Protein 6Y7F (pdb70)

Radius of gyration: 26.2 Å; Cα contacts (8 Å, |Δi|>4): 597; chains: 2; bounding box: 46×72×75 Å

B-factor: mean 43.99, std 15.97, range [8.8, 112.84]

Secondary structure (DSSP, 8-state):
-GGGGS-GGGTTSTT-S-SHHHHHHHHHHHHIIIIIHHHHHTTSPPP--HHHHHHHHHHHHHHHHHHHHHHIIIIITTT--SSSPPP--S-SHHHHHHHHHHHHHHHHHHHTTHHHHHHHHTT-GGG--HHHHHHHHHHHHHHHHHHHH--SGGGGHHHHHHHHHHHHHHHHHHHHHT-HHHHTT-TTHHHHHHHHHHHHHHHHHHHHHHHH-TT---S-THHHHHHHHHHHHHHHHHHHHHIIIIIS-SS---/-TTGGGGS-GGGTTSTT-S-SHHHHHHHHHHHHIIIIIHHHHHTTSPPP--HHHHHHHHHHHHHHHHHHHHHHIIIIITTT--SSS-----S--HHHHHHHHHHHHHHHHHHHTTHHHHHHHHTT-GGG--HHHHHHHHHHHHHHHHHHHH--SGGGGHHHHHHHHHHHHHHHHHHHHHT-HHHHTT-TTHHHHHHHHHHHHHHHHHHHHHHHH-TT---S-THHHHHHHHHHHHHHHHHHHHHIIIIIS-SS---

Solvent-accessible surface area: 24149 Å² total; per-residue (Å²): 135,146,64,90,96,20,4,97,14,0,51,144,39,111,36,0,88,40,40,113,48,0,63,90,89,4,41,136,14,50,112,52,1,78,56,68,0,34,67,90,9,67,152,141,178,77,97,151,35,88,96,46,24,52,84,18,10,131,98,1,24,95,28,1,72,112,3,25,117,18,0,45,62,5,2,8,53,94,72,45,64,88,94,42,11,81,4,76,74,55,154,43,121,61,5,57,90,6,0,92,3,0,29,36,2,0,58,0,6,27,42,4,19,78,13,0,43,23,18,1,43,80,70,74,83,70,38,30,43,137,33,20,15,47,26,16,29,40,18,0,86,16,20,3,34,10,0,20,8,5,1,1,0,3,8,0,20,27,0,23,37,17,2,42,7,13,36,58,20,1,44,31,69,14,78,21,12,50,14,113,74,119,37,61,164,9,172,59,28,73,151,10,6,36,66,20,14,77,10,18,62,71,10,11,113,17,2,23,51,6,2,82,37,122,141,27,116,9,70,42,54,87,19,0,42,47,18,4,28,46,6,17,90,8,18,41,30,22,8,86,40,24,35,47,0,11,24,121,33,103,62,95,42,171,142,77,134,108,44,105,99,21,4,96,16,0,108,144,67,112,34,0,83,29,27,114,50,0,62,90,87,5,41,136,12,52,114,50,1,77,57,66,0,33,91,88,9,88,149,142,104,78,96,124,35,100,98,46,23,53,84,18,10,134,98,1,24,95,29,1,73,89,3,25,117,11,0,45,63,3,2,8,54,92,71,46,54,84,142,39,12,78,2,73,74,55,175,42,120,60,5,51,83,5,0,100,0,0,48,24,2,0,60,0,5,27,42,3,20,76,15,0,45,24,17,1,44,78,69,75,81,70,38,30,42,138,34,21,16,49,25,15,32,34,19,0,88,16,19,0,34,10,0,8,8,6,1,1,0,3,8,1,19,27,0,23,38,18,2,42,6,13,35,58,19,1,42,30,74,14,77,21,12,76,13,118,88,27,44,62,165,8,172,57,28,75,148,9,6,37,66,20,13,78,10,18,62,70,9,10,113,18,2,24,50,7,2,84,39,126,102,28,116,9,68,44,54,88,19,0,41,45,18,2,26,43,5,17,89,8,19,41,31,22,8,85,38,27,34,44,0,12,22,115,32,104,61,94,42,134

Sequence (510 aa):
NWIKDADPRVEDWLLMSSPLPQTILLGFYVYFVTSLGPKLMENRKPFELKKAMITYNFFIVLFSVYMCYEFVMSGWGIGYSFRCDIVDYSRSPTALRMARTCWLYYFSKFIELLDTIFFVLRKKNSQVTFLHVFHHTIMPWTWWFGVKFAAGGLGTFHALLNTAVHVVMYSYYGLSSALGPAYQKYLWWKKYLTSLQLVQFVIVAIHISQFFFMEDCKYQFPVFACIIMSSYSFMFLLLFLHFWYRAYTKKGQRLPKYDNWIKDADPRVEDWLLMSSPLPQTILLGFYVYFVTSLGPKLMENRKPFELKKAMITYNFFIVLFSVYMCYEFVMSGWGIGYSFRCDIVDYSRSPTALRMARTCWLYYFSKFIELLDTIFFVLRKKNSQVTFLHVFHHTIMPWTWWFGVKFAAGGLGTFHALLNTAVHVVMYSYYGLSALGPAYQKYLWWKKYLTSLQLVQFVIVAIHISQFFFMEDCKYQFPVFACIIMSSYSFMFLLLFLHFWYRAYTKGQRLPK

Organism: Homo sapiens (NCBI:txid9606)

GO terms:
  GO:0005789 endoplasmic reticulum membrane (C, EXP)
  GO:0009922 fatty acid elongase activity (F, EXP)
  GO:0005515 protein binding (F, IPI)
  GO:0035338 long-chain fatty-acyl-CoA biosynthetic process (P, TAS)
  GO:0005789 endoplasmic reticulum membrane (C, TAS)
  GO:0009922 fatty acid elongase activity (F, TAS)
  GO:0034626 fatty acid elongation, polyunsaturated fatty acid (P, IDA)
  GO:0005783 endoplasmic reticulum (C, IDA)
  GO:0042761 very long-chain fatty acid biosynthetic process (P, IDA)
  GO:0019367 fatty acid elongation, saturated fatty acid (P, IDA)

Structure (mmCIF, N/CA/C/O backbone):
data_6Y7F
#
_entry.id   6Y7F
#
_cell.length_a   63.229
_cell.length_b   72.459
_cell.length_c   112.043
_cell.angle_alpha   90
_cell.angle_beta   100.03
_cell.angle_gamma   90
#
_symmetry.space_group_name_H-M   'P 1 21 1'
#
loop_
_entity.id
_entity.type
_entity.pdbx_description
1 polymer 'Elongation of very long chain fatty acids protein 7'
2 non-polymer '~{S}-[2-[3-[[(2~{R})-4-[[[(2~{R},3~{S},4~{R},5~{R})-5-(6-aminopurin-9-yl)-4-oxidanyl-3-phosphonooxy-oxolan-2-yl]methoxy-oxidanyl-phosphoryl]oxy-oxidanyl-phosphoryl]oxy-3,3-dimethyl-2-oxidanyl-butanoyl]amino]propanoylamino]ethyl] 3-oxidanylideneicosanethioate'
3 non-polymer 'Octyl Glucose Neopentyl Glycol'
4 non-polymer 'CHLORIDE ION'
5 water water
#
loop_
_atom_site.group_PDB
_atom_site.id
_atom_site.type_symbol
_atom_site.label_atom_id
_atom_site.label_alt_id
_atom_site.label_comp_id
_atom_site.label_asym_id
_atom_site.label_entity_id
_atom_site.label_seq_id
_atom_site.pdbx_PDB_ins_code
_atom_site.Cartn_x
_atom_site.Cartn_y
_atom_site.Cartn_z
_atom_site.occupancy
_atom_site.B_iso_or_equiv
_atom_site.auth_seq_id
_atom_site.auth_comp_id
_atom_site.auth_asym_id
_atom_site.auth_atom_id
_atom_site.pdbx_PDB_model_num
ATOM 1 N N . ASN A 1 16 ? 32.488 31.311 42.009 1 81.22 16 ASN A N 1
ATOM 2 C CA . ASN A 1 16 ? 31.321 31.403 42.888 1 81.25 16 ASN A CA 1
ATOM 3 C C . ASN A 1 16 ? 30.054 31.66 42.069 1 80.2 16 ASN A C 1
ATOM 4 O O . ASN A 1 16 ? 29.018 31.053 42.317 1 80.54 16 ASN A O 1
ATOM 6 N N . TRP A 1 17 ? 30.151 32.533 41.076 1 78.98 17 TRP A N 1
ATOM 7 C CA . TRP A 1 17 ? 29.049 32.88 40.178 1 78.5 17 TRP A CA 1
ATOM 8 C C . TRP A 1 17 ? 28.66 31.691 39.264 1 76.97 17 TRP A C 1
ATOM 9 O O . TRP A 1 17 ? 27.48 31.506 38.957 1 77.04 17 TRP A O 1
ATOM 20 N N . ILE A 1 18 ? 29.641 30.866 38.871 1 75.32 18 ILE A N 1
ATOM 21 C CA . ILE A 1 18 ? 29.371 29.689 38.041 1 74.12 18 ILE A CA 1
ATOM 22 C C . ILE A 1 18 ? 28.767 28.518 38.863 1 72.27 18 ILE A C 1
ATOM 23 O O . ILE A 1 18 ? 28.386 27.512 38.274 1 73.11 18 ILE A O 1
ATOM 25 N N . LYS A 1 19 ? 28.663 28.638 40.201 1 69.6 19 LYS A N 1
ATOM 26 C CA . LYS A 1 19 ? 28.027 27.599 41.019 1 67.31 19 LYS A CA 1
ATOM 27 C C . LYS A 1 19 ? 26.491 27.578 40.803 1 63.78 19 LYS A C 1
ATOM 28 O O . LYS A 1 19 ? 25.846 26.615 41.191 1 64.89 19 LYS A O 1
ATOM 30 N N . ASP A 1 20 ? 25.912 28.631 40.215 1 59.67 20 ASP A N 1
ATOM 31 C CA . ASP A 1 20 ? 24.484 28.708 39.922 1 56.78 20 ASP A CA 1
ATOM 32 C C . ASP A 1 20 ? 24.133 28.215 38.501 1 52.51 20 ASP A C 1
ATOM 33 O O . ASP A 1 20 ? 22.98 28.317 38.095 1 51.6 20 ASP A O 1
ATOM 38 N N . ALA A 1 21 ? 25.118 27.731 37.739 1 49.72 21 ALA A N 1
ATOM 39 C CA . ALA A 1 21 ? 24.893 27.276 36.388 1 48.22 21 ALA A CA 1
ATOM 40 C C . ALA A 1 21 ? 24.107 25.96 36.377 1 46.59 21 ALA A C 1
ATOM 41 O O . ALA A 1 21 ? 24.142 25.189 37.34 1 46.47 21 ALA A O 1
ATOM 43 N N . ASP A 1 22 ? 23.367 25.732 35.296 1 44.97 22 ASP A N 1
ATOM 44 C CA . ASP A 1 22 ? 22.575 24.527 35.105 1 44.2 22 ASP A CA 1
ATOM 45 C C . ASP A 1 22 ? 23.522 23.384 34.777 1 44.11 22 ASP A C 1
ATOM 46 O O . ASP A 1 22 ? 24.134 23.42 33.706 1 44.4 22 ASP A O 1
ATOM 51 N N . PRO A 1 23 ? 23.68 22.361 35.655 1 43.56 23 PRO A N 1
ATOM 52 C CA . PRO A 1 23 ? 24.624 21.274 35.327 1 43.2 23 PRO A CA 1
ATOM 53 C C . PRO A 1 23 ? 24.237 20.471 34.084 1 43.94 23 PRO A C 1
ATOM 54 O O . PRO A 1 23 ? 25.09 19.77 33.554 1 45.01 23 PRO A O 1
ATOM 58 N N . ARG A 1 24 ? 22.991 20.556 33.608 1 43.42 24 ARG A N 1
ATOM 59 C CA . ARG A 1 24 ? 22.564 19.764 32.443 1 43.03 24 ARG A CA 1
ATOM 60 C C . ARG A 1 24 ? 23.304 20.138 31.175 1 42.85 24 ARG A C 1
ATOM 61 O O . ARG A 1 24 ? 23.466 19.294 30.3 1 42.96 24 ARG A O 1
ATOM 69 N N . VAL A 1 25 ? 23.723 21.414 31.043 1 41.92 25 VAL A N 1
ATOM 70 C CA . VAL A 1 25 ? 24.362 21.873 29.806 1 41.37 25 VAL A CA 1
ATOM 71 C C . VAL A 1 25 ? 25.906 21.891 29.888 1 43.14 25 VAL A C 1
ATOM 72 O O . VAL A 1 25 ? 26.536 22.27 28.909 1 43.95 25 VAL A O 1
ATOM 76 N N . GLU A 1 26 ? 26.501 21.503 31.021 1 44.09 26 GLU A N 1
ATOM 77 C CA . GLU A 1 26 ? 27.949 21.523 31.248 1 46.04 26 GLU A CA 1
ATOM 78 C C . GLU A 1 26 ? 28.806 21.034 30.063 1 48.04 26 GLU A C 1
ATOM 79 O O . GLU A 1 26 ? 29.693 21.771 29.628 1 48.83 26 GLU A O 1
ATOM 81 N N . ASP A 1 27 ? 28.554 19.814 29.548 1 48.28 27 ASP A N 1
ATOM 82 C CA . ASP A 1 27 ? 29.347 19.224 28.478 1 48.81 27 ASP A CA 1
ATOM 83 C C . ASP A 1 27 ? 28.957 19.652 27.059 1 47.31 27 ASP A C 1
ATOM 84 O O . ASP A 1 27 ? 29.546 19.152 26.091 1 48.15 27 ASP A O 1
ATOM 89 N N . TRP A 1 28 ? 27.967 20.516 26.919 1 44.74 28 TRP A N 1
ATOM 90 C CA . TRP A 1 28 ? 27.482 20.899 25.596 1 43.43 28 TRP A CA 1
ATOM 91 C C . TRP A 1 28 ? 28.417 21.889 24.897 1 43.94 28 TRP A C 1
ATOM 92 O O . TRP A 1 28 ? 29.115 22.66 25.555 1 44 28 TRP A O 1
ATOM 103 N N . LEU A 1 29 ? 28.468 21.816 23.55 1 43.73 29 LEU A N 1
ATOM 104 C CA . LEU A 1 29 ? 29.313 22.663 22.717 1 44.04 29 LEU A CA 1
ATOM 105 C C . LEU A 1 29 ? 29.214 24.149 23.093 1 43.33 29 LEU A C 1
ATOM 106 O O . LEU A 1 29 ? 28.112 24.702 23.147 1 43.82 29 LEU A O 1
ATOM 111 N N . LEU A 1 30 ? 30.37 24.735 23.429 1 42.59 30 LEU A N 1
ATOM 112 C CA . LEU A 1 30 ? 30.604 26.126 23.809 1 42.64 30 LEU A CA 1
ATOM 113 C C . LEU A 1 30 ? 30.102 26.496 25.207 1 42.69 30 LEU A C 1
ATOM 114 O O . LEU A 1 30 ? 30.207 27.666 25.572 1 42.74 30 LEU A O 1
ATOM 119 N N . MET A 1 31 ? 29.629 25.528 26.011 1 42.54 31 MET A N 1
ATOM 120 C CA . MET A 1 31 ? 29.05 25.874 27.299 1 43.21 31 MET A CA 1
ATOM 121 C C . MET A 1 31 ? 30.015 25.79 28.49 1 45.08 31 MET A C 1
ATOM 122 O O . MET A 1 31 ? 29.604 26.137 29.59 1 44.97 31 MET A O 1
ATOM 127 N N . SER A 1 32 ? 31.293 25.445 28.274 1 46.83 32 SER A N 1
ATOM 128 C CA . SER A 1 32 ? 32.267 25.33 29.376 1 48.85 32 SER A CA 1
ATOM 129 C C . SER A 1 32 ? 32.529 26.684 30.038 1 48.99 32 SER A C 1
ATOM 130 O O . SER A 1 32 ? 32.577 26.768 31.263 1 49.54 32 SER A O 1
ATOM 133 N N . SER A 1 33 ? 32.666 27.739 29.242 1 48.35 33 SER A N 1
ATOM 134 C CA . SER A 1 33 ? 32.908 29.094 29.746 1 48.71 33 SER A CA 1
ATOM 135 C C . SER A 1 33 ? 32.527 30.132 28.665 1 48.68 33 SER A C 1
ATOM 136 O O . SER A 1 33 ? 32.376 29.761 27.493 1 48.8 33 SER A O 1
ATOM 139 N N . PRO A 1 34 ? 32.348 31.426 29.017 1 48.31 34 PRO A N 1
ATOM 140 C CA . PRO A 1 34 ? 32.015 32.414 27.974 1 48.67 34 PRO A CA 1
ATOM 141 C C . PRO A 1 34 ? 33.216 32.814 27.103 1 49.81 34 PRO A C 1
ATOM 142 O O . PRO A 1 34 ? 33.029 33.557 26.145 1 50.06 34 PRO A O 1
ATOM 146 N N . LEU A 1 35 ? 34.438 32.319 27.421 1 50.35 35 LEU A N 1
ATOM 147 C CA . LEU A 1 35 ? 35.681 32.657 26.724 1 51.03 35 LEU A CA 1
ATOM 148 C C . LEU A 1 35 ? 35.734 32.165 25.26 1 50.08 35 LEU A C 1
ATOM 149 O O . LEU A 1 35 ? 35.971 33.016 24.402 1 50.28 35 LEU A O 1
ATOM 154 N N . PRO A 1 36 ? 35.484 30.872 24.908 1 49.16 36 PRO A N 1
ATOM 155 C CA . PRO A 1 36 ? 35.528 30.482 23.477 1 48.63 36 PRO A CA 1
ATOM 156 C C . PRO A 1 36 ? 34.626 31.315 22.546 1 48.56 36 PRO A C 1
ATOM 157 O O . PRO A 1 36 ? 35.07 31.67 21.457 1 49.65 36 PRO A O 1
ATOM 161 N N . GLN A 1 37 ? 33.383 31.641 22.953 1 46.98 37 GLN A N 1
ATOM 162 C CA . GLN A 1 37 ? 32.499 32.433 22.109 1 45.92 37 GLN A CA 1
ATOM 163 C C . GLN A 1 37 ? 32.958 33.897 22.036 1 46.27 37 GLN A C 1
ATOM 164 O O . GLN A 1 37 ? 32.716 34.544 21.027 1 46.31 37 GLN A O 1
ATOM 170 N N . THR A 1 38 ? 33.61 34.425 23.09 1 46.29 38 THR A N 1
ATOM 171 C CA . THR A 1 38 ? 34.089 35.811 23.077 1 46.57 38 THR A CA 1
ATOM 172 C C . THR A 1 38 ? 35.231 35.932 22.051 1 47.18 38 THR A C 1
ATOM 173 O O . THR A 1 38 ? 35.279 36.911 21.314 1 47.18 38 THR A O 1
ATOM 177 N N . ILE A 1 39 ? 36.1 34.916 21.958 1 47.48 39 ILE A N 1
ATOM 178 C CA . ILE A 1 39 ? 37.173 34.888 20.971 1 48.11 39 ILE A CA 1
ATOM 179 C C . ILE A 1 39 ? 36.567 34.812 19.557 1 48.25 39 ILE A C 1
ATOM 180 O O . ILE A 1 39 ? 36.927 35.635 18.712 1 48.92 39 ILE A O 1
ATOM 185 N N . LEU A 1 40 ? 35.601 33.882 19.323 1 47.49 40 LEU A N 1
ATOM 186 C CA . LEU A 1 40 ? 34.909 33.736 18.029 1 47.48 40 LEU A CA 1
ATOM 187 C C . LEU A 1 40 ? 34.223 35.045 17.584 1 46.04 40 LEU A C 1
ATOM 188 O O . LEU A 1 40 ? 34.367 35.459 16.432 1 45.96 40 LEU A O 1
ATOM 193 N N . LEU A 1 41 ? 33.466 35.678 18.488 1 44.69 41 LEU A N 1
ATOM 194 C CA . LEU A 1 41 ? 32.745 36.906 18.178 1 44.23 41 LEU A CA 1
ATOM 195 C C . LEU A 1 41 ? 33.697 38.11 18.033 1 44.5 41 LEU A C 1
ATOM 196 O O . LEU A 1 41 ? 33.424 39.011 17.239 1 44.21 41 LEU A O 1
ATOM 201 N N . GLY A 1 42 ? 34.836 38.082 18.722 1 44.78 42 GLY A N 1
ATOM 202 C CA . GLY A 1 42 ? 35.853 39.113 18.58 1 45.38 42 GLY A CA 1
ATOM 203 C C . GLY A 1 42 ? 36.458 39.039 17.193 1 46.11 42 GLY A C 1
ATOM 204 O O . GLY A 1 42 ? 36.608 40.062 16.524 1 46.27 42 GLY A O 1
ATOM 205 N N . PHE A 1 43 ? 36.735 37.81 16.722 1 46.51 43 PHE A N 1
ATOM 206 C CA . PHE A 1 43 ? 37.263 37.583 15.381 1 47.61 43 PHE A CA 1
ATOM 207 C C . PHE A 1 43 ? 36.204 37.949 14.321 1 47.18 43 PHE A C 1
ATOM 208 O O . PHE A 1 43 ? 36.556 38.554 13.316 1 47.92 43 PHE A O 1
ATOM 216 N N . TYR A 1 44 ? 34.918 37.632 14.56 1 45.71 44 TYR A N 1
ATOM 217 C CA . TYR A 1 44 ? 33.828 38.008 13.66 1 44.87 44 TYR A CA 1
ATOM 218 C C . TYR A 1 44 ? 33.743 39.546 13.518 1 45.79 44 TYR A C 1
ATOM 219 O O . TYR A 1 44 ? 33.701 40.045 12.394 1 45.63 44 TYR A O 1
ATOM 228 N N . VAL A 1 45 ? 33.711 40.294 14.647 1 46.43 45 VAL A N 1
ATOM 229 C CA . VAL A 1 45 ? 33.606 41.761 14.609 1 47.06 45 VAL A CA 1
ATOM 230 C C . VAL A 1 45 ? 34.821 42.339 13.893 1 48.3 45 VAL A C 1
ATOM 231 O O . VAL A 1 45 ? 34.671 43.204 13.031 1 48.68 45 VAL A O 1
ATOM 235 N N . TYR A 1 46 ? 36.017 41.812 14.2 1 48.75 46 TYR A N 1
ATOM 236 C CA . TYR A 1 46 ? 37.253 42.254 13.572 1 49.74 46 TYR A CA 1
ATOM 237 C C . TYR A 1 46 ? 37.2 42.008 12.057 1 49.71 46 TYR A C 1
ATOM 238 O O . TYR A 1 46 ? 37.551 42.893 11.275 1 50.11 46 TYR A O 1
ATOM 247 N N . PHE A 1 47 ? 36.742 40.823 11.65 1 48.96 47 PHE A N 1
ATOM 248 C CA . PHE A 1 47 ? 36.663 40.471 10.244 1 48.69 47 PHE A CA 1
ATOM 249 C C . PHE A 1 47 ? 35.658 41.349 9.472 1 48.74 47 PHE A C 1
ATOM 250 O O . PHE A 1 47 ? 36.045 41.947 8.482 1 48.8 47 PHE A O 1
ATOM 258 N N . VAL A 1 48 ? 34.387 41.426 9.898 1 48.6 48 VAL A N 1
ATOM 259 C CA . VAL A 1 48 ? 33.361 42.128 9.127 1 48.69 48 VAL A CA 1
ATOM 260 C C . VAL A 1 48 ? 33.501 43.657 9.119 1 49.78 48 VAL A C 1
ATOM 261 O O . VAL A 1 48 ? 32.973 44.292 8.205 1 50.42 48 VAL A O 1
ATOM 265 N N . THR A 1 49 ? 34.194 44.248 10.094 1 49.94 49 THR A N 1
ATOM 266 C CA . THR A 1 49 ? 34.322 45.701 10.15 1 50.92 49 THR A CA 1
ATOM 267 C C . THR A 1 49 ? 35.705 46.178 9.692 1 52.85 49 THR A C 1
ATOM 268 O O . THR A 1 49 ? 35.832 47.333 9.286 1 53.16 49 THR A O 1
ATOM 272 N N . SER A 1 50 ? 36.741 45.316 9.767 1 53.77 50 SER A N 1
ATOM 273 C CA . SER A 1 50 ? 38.089 45.742 9.439 1 54.72 50 SER A CA 1
ATOM 274 C C . SER A 1 50 ? 38.826 44.824 8.417 1 55.51 50 SER A C 1
ATOM 275 O O . SER A 1 50 ? 39.091 45.286 7.306 1 55.94 50 SER A O 1
ATOM 278 N N . LEU A 1 51 ? 39.179 43.566 8.779 1 55.53 51 LEU A N 1
ATOM 279 C CA . LEU A 1 51 ? 39.974 42.667 7.927 1 56.13 51 LEU A CA 1
ATOM 280 C C . LEU A 1 51 ? 39.314 42.322 6.576 1 56.84 51 LEU A C 1
ATOM 281 O O . LEU A 1 51 ? 39.945 42.514 5.54 1 57.26 51 LEU A O 1
ATOM 286 N N . GLY A 1 52 ? 38.093 41.802 6.601 1 56.77 52 GLY A N 1
ATOM 287 C CA . GLY A 1 52 ? 37.331 41.43 5.413 1 57.06 52 GLY A CA 1
ATOM 288 C C . GLY A 1 52 ? 37.238 42.511 4.358 1 57.39 52 GLY A C 1
ATOM 289 O O . GLY A 1 52 ? 37.715 42.317 3.237 1 57.52 52 GLY A O 1
ATOM 290 N N . PRO A 1 53 ? 36.678 43.691 4.697 1 57.48 53 PRO A N 1
ATOM 291 C CA . PRO A 1 53 ? 36.589 44.78 3.707 1 57.94 53 PRO A CA 1
ATOM 292 C C . PRO A 1 53 ? 37.954 45.236 3.169 1 59.3 53 PRO A C 1
ATOM 293 O O . PRO A 1 53 ? 38.035 45.714 2.033 1 59.74 53 PRO A O 1
ATOM 297 N N . LYS A 1 54 ? 39.023 45.095 3.97 1 59.58 54 LYS A N 1
ATOM 298 C CA . LYS A 1 54 ? 40.365 45.466 3.531 1 60.13 54 LYS A CA 1
ATOM 299 C C . LYS A 1 54 ? 40.848 44.473 2.48 1 60.73 54 LYS A C 1
ATOM 300 O O . LYS A 1 54 ? 41.411 44.876 1.461 1 61.22 54 LYS A O 1
ATOM 302 N N . LEU A 1 55 ? 40.602 43.173 2.708 1 60.65 55 LEU A N 1
ATOM 303 C CA . LEU A 1 55 ? 40.979 42.119 1.768 1 61.04 55 LEU A CA 1
ATOM 304 C C . LEU A 1 55 ? 40.137 42.176 0.484 1 61.72 55 LEU A C 1
ATOM 305 O O . LEU A 1 55 ? 40.623 41.808 -0.584 1 61.82 55 LEU A O 1
ATOM 310 N N . MET A 1 56 ? 38.885 42.637 0.582 1 61.98 56 MET A N 1
ATOM 311 C CA . MET A 1 56 ? 38.011 42.732 -0.58 1 62.78 56 MET A CA 1
ATOM 312 C C . MET A 1 56 ? 38.202 44.037 -1.379 1 64.52 56 MET A C 1
ATOM 313 O O . MET A 1 56 ? 37.737 44.11 -2.515 1 64.78 56 MET A O 1
ATOM 318 N N . GLU A 1 57 ? 38.87 45.056 -0.797 1 65.34 57 GLU A N 1
ATOM 319 C CA . GLU A 1 57 ? 39.08 46.365 -1.416 1 66.55 57 GLU A CA 1
ATOM 320 C C . GLU A 1 57 ? 39.674 46.278 -2.826 1 67.94 57 GLU A C 1
ATOM 321 O O . GLU A 1 57 ? 39.181 46.96 -3.724 1 68.43 57 GLU A O 1
ATOM 323 N N . ASN A 1 58 ? 40.714 45.453 -3.035 1 68.35 58 ASN A N 1
ATOM 324 C CA . ASN A 1 58 ? 41.321 45.329 -4.363 1 69.03 58 ASN A CA 1
ATOM 325 C C . ASN A 1 58 ? 40.948 43.994 -5.024 1 68.65 58 ASN A C 1
ATOM 326 O O . ASN A 1 58 ? 41.763 43.405 -5.734 1 69.02 58 ASN A O 1
ATOM 331 N N . ARG A 1 59 ? 39.706 43.538 -4.806 1 67.66 59 ARG A N 1
ATOM 332 C CA . ARG A 1 59 ? 39.176 42.303 -5.379 1 67.1 59 ARG A CA 1
ATOM 333 C C . ARG A 1 59 ? 37.765 42.514 -5.945 1 65.78 59 ARG A C 1
ATOM 334 O O . ARG A 1 59 ? 37.04 43.407 -5.504 1 65.59 59 ARG A O 1
ATOM 342 N N . LYS A 1 60 ? 37.355 41.661 -6.891 1 64.61 60 LYS A N 1
ATOM 343 C CA . LYS A 1 60 ? 35.991 41.7 -7.421 1 63.41 60 LYS A CA 1
ATOM 344 C C . LYS A 1 60 ? 35.061 40.944 -6.456 1 61.92 60 LYS A C 1
ATOM 345 O O . LYS A 1 60 ? 35.514 40.037 -5.756 1 61.79 60 LYS A O 1
ATOM 351 N N . PRO A 1 61 ? 33.766 41.313 -6.379 1 60.57 61 PRO A N 1
ATOM 352 C CA . PRO A 1 61 ? 32.865 40.611 -5.448 1 59.83 61 PRO A CA 1
ATOM 353 C C . PRO A 1 61 ? 32.684 39.136 -5.787 1 59.51 61 PRO A C 1
ATOM 354 O O . PRO A 1 61 ? 32.733 38.75 -6.961 1 59.95 61 PRO A O 1
ATOM 358 N N . PHE A 1 62 ? 32.478 38.307 -4.758 1 58.47 62 PHE A N 1
ATOM 359 C CA . PHE A 1 62 ? 32.259 36.884 -4.959 1 58.13 62 PHE A CA 1
ATOM 360 C C . PHE A 1 62 ? 30.838 36.634 -5.439 1 57.92 62 PHE A C 1
ATOM 361 O O . PHE A 1 62 ? 29.907 37.335 -5.042 1 58.01 62 PHE A O 1
ATOM 369 N N . GLU A 1 63 ? 30.671 35.654 -6.315 1 57.79 63 GLU A N 1
ATOM 370 C CA . GLU A 1 63 ? 29.357 35.263 -6.803 1 58.13 63 GLU A CA 1
ATOM 371 C C . GLU A 1 63 ? 28.894 34.142 -5.914 1 57.01 63 GLU A C 1
ATOM 372 O O . GLU A 1 63 ? 29.385 33.019 -6.035 1 57.96 63 GLU A O 1
ATOM 378 N N . LEU A 1 64 ? 28.018 34.449 -4.969 1 55 64 LEU A N 1
ATOM 379 C CA . LEU A 1 64 ? 27.56 33.472 -3.997 1 53.69 64 LEU A CA 1
ATOM 380 C C . LEU A 1 64 ? 26.046 33.29 -4.035 1 52.43 64 LEU A C 1
ATOM 381 O O . LEU A 1 64 ? 25.454 32.993 -3.003 1 52.49 64 LEU A O 1
ATOM 386 N N . LYS A 1 65 ? 25.42 33.47 -5.2 1 51.27 65 LYS A N 1
ATOM 387 C CA . LYS A 1 65 ? 23.97 33.361 -5.347 1 51.06 65 LYS A CA 1
ATOM 388 C C . LYS A 1 65 ? 23.44 31.998 -4.876 1 50.29 65 LYS A C 1
ATOM 389 O O . LYS A 1 65 ? 22.527 31.964 -4.063 1 50.39 65 LYS A O 1
ATOM 395 N N . LYS A 1 66 ? 24.005 30.892 -5.359 1 49.81 66 LYS A N 1
ATOM 396 C CA . LYS A 1 66 ? 23.555 29.553 -4.976 1 49.64 66 LYS A CA 1
ATOM 397 C C . LYS A 1 66 ? 23.825 29.271 -3.503 1 48.36 66 LYS A C 1
ATOM 398 O O . LYS A 1 66 ? 23.014 28.631 -2.844 1 48.72 66 LYS A O 1
ATOM 401 N N . ALA A 1 67 ? 24.95 29.768 -2.978 1 47.09 67 ALA A N 1
ATOM 402 C CA . ALA A 1 67 ? 25.322 29.587 -1.578 1 45.91 67 ALA A CA 1
ATOM 403 C C . ALA A 1 67 ? 24.336 30.323 -0.667 1 45.2 67 ALA A C 1
ATOM 404 O O . ALA A 1 67 ? 23.979 29.803 0.386 1 45.47 67 ALA A O 1
ATOM 406 N N . MET A 1 68 ? 23.889 31.526 -1.087 1 43.76 68 MET A N 1
ATOM 407 C CA . MET A 1 68 ? 22.927 32.364 -0.367 1 42.19 68 MET A CA 1
ATOM 408 C C . MET A 1 68 ? 21.553 31.721 -0.384 1 41.21 68 MET A C 1
ATOM 409 O O . MET A 1 68 ? 20.905 31.693 0.645 1 41.56 68 MET A O 1
ATOM 414 N N . ILE A 1 69 ? 21.093 31.231 -1.546 1 40 69 ILE A N 1
ATOM 415 C CA . ILE A 1 69 ? 19.784 30.593 -1.681 1 39.97 69 ILE A CA 1
ATOM 416 C C . ILE A 1 69 ? 19.717 29.328 -0.808 1 40.26 69 ILE A C 1
ATOM 417 O O . ILE A 1 69 ? 18.742 29.153 -0.084 1 40.55 69 ILE A O 1
ATOM 422 N N . THR A 1 70 ? 20.752 28.468 -0.86 1 39.75 70 THR A N 1
ATOM 423 C CA . THR A 1 70 ? 20.807 27.25 -0.048 1 39.78 70 THR A CA 1
ATOM 424 C C . THR A 1 70 ? 20.812 27.611 1.438 1 39.18 70 THR A C 1
ATOM 425 O O . THR A 1 70 ? 20.048 27.049 2.214 1 40.04 70 THR A O 1
ATOM 429 N N . TYR A 1 71 ? 21.637 28.585 1.815 1 37.73 71 TYR A N 1
ATOM 430 C CA . TYR A 1 71 ? 21.761 29.075 3.184 1 36.55 71 TYR A CA 1
ATOM 431 C C . TYR A 1 71 ? 20.433 29.618 3.706 1 35.69 71 TYR A C 1
ATOM 432 O O . TYR A 1 71 ? 20.065 29.299 4.826 1 35.72 71 TYR A O 1
ATOM 441 N N . ASN A 1 72 ? 19.743 30.47 2.938 1 35.4 72 ASN A N 1
ATOM 442 C CA . ASN A 1 72 ? 18.478 31.069 3.367 1 35.52 72 ASN A CA 1
ATOM 443 C C . ASN A 1 72 ? 17.391 30.002 3.519 1 36.89 72 ASN A C 1
ATOM 444 O O . ASN A 1 72 ? 16.604 30.057 4.455 1 36.99 72 ASN A O 1
ATOM 449 N N . PHE A 1 73 ? 17.367 29.033 2.619 1 37.71 73 PHE A N 1
ATOM 450 C CA . PHE A 1 73 ? 16.416 27.933 2.648 1 39.83 73 PHE A CA 1
ATOM 451 C C . PHE A 1 73 ? 16.662 27.06 3.886 1 38.44 73 PHE A C 1
ATOM 452 O O . PHE A 1 73 ? 15.715 26.696 4.577 1 38.62 73 PHE A O 1
ATOM 460 N N . PHE A 1 74 ? 17.93 26.782 4.199 1 36.96 74 PHE A N 1
ATOM 461 C CA . PHE A 1 74 ? 18.284 26.025 5.384 1 36.46 74 PHE A CA 1
ATOM 462 C C . PHE A 1 74 ? 17.858 26.788 6.647 1 34.47 74 PHE A C 1
ATOM 463 O O . PHE A 1 74 ? 17.339 26.159 7.561 1 33.9 74 PHE A O 1
ATOM 471 N N . ILE A 1 75 ? 18.096 28.131 6.725 1 33.43 75 ILE A N 1
ATOM 472 C CA . ILE A 1 75 ? 17.725 28.875 7.919 1 32.83 75 ILE A CA 1
ATOM 473 C C . ILE A 1 75 ? 16.206 28.901 8.083 1 31.41 75 ILE A C 1
ATOM 474 O O . ILE A 1 75 ? 15.731 28.823 9.205 1 31.49 75 ILE A O 1
ATOM 479 N N . VAL A 1 76 ? 15.439 28.971 6.992 1 30.62 76 VAL A N 1
ATOM 480 C CA . VAL A 1 76 ? 13.97 28.976 7.072 1 30.88 76 VAL A CA 1
ATOM 481 C C . VAL A 1 76 ? 13.478 27.661 7.684 1 31.25 76 VAL A C 1
ATOM 482 O O . VAL A 1 76 ? 12.673 27.698 8.612 1 30.97 76 VAL A O 1
ATOM 486 N N . LEU A 1 77 ? 13.997 26.511 7.198 1 31.32 77 LEU A N 1
ATOM 487 C CA . LEU A 1 77 ? 13.599 25.199 7.688 1 32.41 77 LEU A CA 1
ATOM 488 C C . LEU A 1 77 ? 14.075 24.967 9.117 1 32.55 77 LEU A C 1
ATOM 489 O O . LEU A 1 77 ? 13.329 24.437 9.934 1 32.72 77 LEU A O 1
ATOM 494 N N . PHE A 1 78 ? 15.286 25.417 9.434 1 32.5 78 PHE A N 1
ATOM 495 C CA . PHE A 1 78 ? 15.844 25.317 10.769 1 32.88 78 PHE A CA 1
ATOM 496 C C . PHE A 1 78 ? 15.011 26.174 11.758 1 31.23 78 PHE A C 1
ATOM 497 O O . PHE A 1 78 ? 14.774 25.736 12.887 1 31.09 78 PHE A O 1
ATOM 505 N N . SER A 1 79 ? 14.514 27.346 11.318 1 29.56 79 SER A N 1
ATOM 506 C CA . SER A 1 79 ? 13.682 28.218 12.15 1 28.84 79 SER A CA 1
ATOM 507 C C . SER A 1 79 ? 12.307 27.588 12.383 1 29.58 79 SER A C 1
ATOM 508 O O . SER A 1 79 ? 11.785 27.686 13.482 1 30.91 79 SER A O 1
ATOM 511 N N . VAL A 1 80 ? 11.719 26.959 11.366 1 29.24 80 VAL A N 1
ATOM 512 C CA . VAL A 1 80 ? 10.444 26.236 11.491 1 30.58 80 VAL A CA 1
ATOM 513 C C . VAL A 1 80 ? 10.619 25.093 12.521 1 32.34 80 VAL A C 1
ATOM 514 O O . VAL A 1 80 ? 9.774 24.906 13.394 1 33.36 80 VAL A O 1
ATOM 518 N N . TYR A 1 81 ? 11.751 24.381 12.446 1 32.24 81 TYR A N 1
ATOM 519 C CA . TYR A 1 81 ? 12.084 23.289 13.361 1 32.92 81 TYR A CA 1
ATOM 520 C C . TYR A 1 81 ? 12.261 23.798 14.813 1 33.07 81 TYR A C 1
ATOM 521 O O . TYR A 1 81 ? 11.729 23.185 15.743 1 33.67 81 TYR A O 1
ATOM 530 N N . MET A 1 82 ? 13.013 24.891 15.014 1 32.3 82 MET A N 1
ATOM 531 C CA . MET A 1 82 ? 13.216 25.439 16.353 1 31.25 82 MET A CA 1
ATOM 532 C C . MET A 1 82 ? 11.928 25.981 16.918 1 31.46 82 MET A C 1
ATOM 533 O O . MET A 1 82 ? 11.68 25.797 18.107 1 31.67 82 MET A O 1
ATOM 538 N N . CYS A 1 83 ? 11.065 26.589 16.077 1 31.14 83 CYS A N 1
ATOM 539 C CA . CYS A 1 83 ? 9.762 27.087 16.528 1 31.1 83 CYS A CA 1
ATOM 540 C C . CYS A 1 83 ? 8.913 25.911 17.035 1 29.92 83 CYS A C 1
ATOM 541 O O . CYS A 1 83 ? 8.401 25.946 18.154 1 29.17 83 CYS A O 1
ATOM 544 N N . TYR A 1 84 ? 8.853 24.837 16.245 1 29.09 84 TYR A N 1
ATOM 545 C CA . TYR A 1 84 ? 8.107 23.628 16.598 1 29.4 84 TYR A CA 1
ATOM 546 C C . TYR A 1 84 ? 8.649 23.039 17.912 1 30.35 84 TYR A C 1
ATOM 547 O O . TYR A 1 84 ? 7.869 22.639 18.779 1 31.22 84 TYR A O 1
ATOM 556 N N . GLU A 1 85 ? 9.979 23.019 18.078 1 29.65 85 GLU A N 1
ATOM 557 C CA . GLU A 1 85 ? 10.579 22.45 19.28 1 29.45 85 GLU A CA 1
ATOM 558 C C . GLU A 1 85 ? 10.282 23.326 20.497 1 29.68 85 GLU A C 1
ATOM 559 O O . GLU A 1 85 ? 10.022 22.774 21.563 1 30.04 85 GLU A O 1
ATOM 565 N N . PHE A 1 86 ? 10.246 24.671 20.342 1 28.32 86 PHE A N 1
ATOM 566 C CA . PHE A 1 86 ? 9.875 25.538 21.45 1 28.33 86 PHE A CA 1
ATOM 567 C C . PHE A 1 86 ? 8.413 25.333 21.816 1 29.78 86 PHE A C 1
ATOM 568 O O . PHE A 1 86 ? 8.077 25.389 22.987 1 30.89 86 PHE A O 1
ATOM 576 N N . VAL A 1 87 ? 7.537 25.106 20.833 1 30.03 87 VAL A N 1
ATOM 577 C CA . VAL A 1 87 ? 6.122 24.842 21.08 1 30.86 87 VAL A CA 1
ATOM 578 C C . VAL A 1 87 ? 5.954 23.464 21.83 1 32.93 87 VAL A C 1
ATOM 579 O O . VAL A 1 87 ? 5.205 23.356 22.806 1 32.94 87 VAL A O 1
ATOM 583 N N . MET A 1 88 ? 6.672 22.442 21.391 1 34.04 88 MET A N 1
ATOM 584 C CA . MET A 1 88 ? 6.558 21.105 21.977 1 36.03 88 MET A CA 1
ATOM 585 C C . MET A 1 88 ? 7.347 20.917 23.286 1 37.73 88 MET A C 1
ATOM 586 O O . MET A 1 88 ? 7.138 19.908 23.97 1 37.67 88 MET A O 1
ATOM 591 N N . SER A 1 89 ? 8.233 21.86 23.626 1 39.07 89 SER A N 1
ATOM 592 C CA . SER A 1 89 ? 9.027 21.833 24.852 1 40.84 89 SER A CA 1
ATOM 593 C C . SER A 1 89 ? 8.342 22.581 26.025 1 41.61 89 SER A C 1
ATOM 594 O O . SER A 1 89 ? 8.853 22.543 27.161 1 42.96 89 SER A O 1
ATOM 597 N N . GLY A 1 90 ? 7.265 23.333 25.739 1 40.1 90 GLY A N 1
ATOM 598 C CA . GLY A 1 90 ? 6.549 24.069 26.768 1 38.55 90 GLY A CA 1
ATOM 599 C C . GLY A 1 90 ? 5.445 25.004 26.315 1 37.39 90 GLY A C 1
ATOM 600 O O . GLY A 1 90 ? 4.353 24.978 26.879 1 37.77 90 GLY A O 1
ATOM 601 N N . TRP A 1 91 ? 5.707 25.846 25.305 1 36.01 91 TRP A N 1
ATOM 602 C CA . TRP A 1 91 ? 4.792 26.914 24.861 1 34.68 91 TRP A CA 1
ATOM 603 C C . TRP A 1 91 ? 3.406 26.443 24.361 1 35.75 91 TRP A C 1
ATOM 604 O O . TRP A 1 91 ? 2.427 27.168 24.545 1 35.82 91 TRP A O 1
ATOM 615 N N . GLY A 1 92 ? 3.327 25.265 23.756 1 35.95 92 GLY A N 1
ATOM 616 C CA . GLY A 1 92 ? 2.062 24.724 23.28 1 36.53 92 GLY A CA 1
ATOM 617 C C . GLY A 1 92 ? 1.564 23.546 24.1 1 38.08 92 GLY A C 1
ATOM 618 O O . GLY A 1 92 ? 0.569 22.914 23.73 1 38.92 92 GLY A O 1
ATOM 619 N N . ILE A 1 93 ? 2.23 23.223 25.233 1 38.13 93 ILE A N 1
ATOM 620 C CA . ILE A 1 93 ? 1.857 22.052 26.018 1 38.41 93 ILE A CA 1
ATOM 621 C C . ILE A 1 93 ? 1.695 22.343 27.517 1 38.77 93 ILE A C 1
ATOM 622 O O . ILE A 1 93 ? 1.749 21.402 28.299 1 38.94 93 ILE A O 1
ATOM 627 N N . GLY A 1 94 ? 1.469 23.597 27.913 1 38.63 94 GLY A N 1
ATOM 628 C CA . GLY A 1 94 ? 1.244 23.883 29.332 1 38.58 94 GLY A CA 1
ATOM 629 C C . GLY A 1 94 ? 1.687 25.22 29.866 1 38.58 94 GLY A C 1
ATOM 630 O O . GLY A 1 94 ? 1.244 25.625 30.943 1 39.39 94 GLY A O 1
ATOM 631 N N . TYR A 1 95 ? 2.586 25.913 29.154 1 37.41 95 TYR A N 1
ATOM 632 C CA . TYR A 1 95 ? 3.035 27.247 29.563 1 36.57 95 TYR A CA 1
ATOM 633 C C . TYR A 1 95 ? 1.846 28.204 29.562 1 37.15 95 TYR A C 1
ATOM 634 O O . TYR A 1 95 ? 1.008 28.154 28.666 1 37.49 95 TYR A O 1
ATOM 643 N N . SER A 1 96 ? 1.74 29.011 30.597 1 37.27 96 SER A N 1
ATOM 644 C CA . SER A 1 96 ? 0.636 29.945 30.796 1 37.71 96 SER A CA 1
ATOM 645 C C . SER A 1 96 ? 0.786 31.264 30.033 1 37.98 96 SER A C 1
ATOM 646 O O . SER A 1 96 ? -0.189 32.011 29.943 1 38.57 96 SER A O 1
ATOM 649 N N . PHE A 1 97 ? 2.002 31.582 29.542 1 37.41 97 PHE A N 1
ATOM 650 C CA . PHE A 1 97 ? 2.339 32.865 28.893 1 37.07 97 PHE A CA 1
ATOM 651 C C . PHE A 1 97 ? 2.423 34.025 29.94 1 37.98 97 PHE A C 1
ATOM 652 O O . PHE A 1 97 ? 2.41 35.19 29.569 1 37.78 97 PHE A O 1
ATOM 660 N N . ARG A 1 98 ? 2.549 33.682 31.237 1 38.91 98 ARG A N 1
ATOM 661 C CA . ARG A 1 98 ? 2.682 34.604 32.363 1 40.4 98 ARG A CA 1
ATOM 662 C C . ARG A 1 98 ? 3.951 34.189 33.155 1 41.01 98 ARG A C 1
ATOM 663 O O 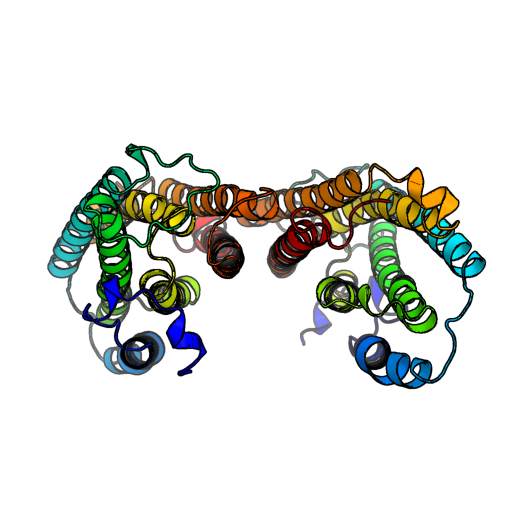. ARG A 1 98 ? 5.044 34.344 32.606 1 41.24 98 ARG A O 1
ATOM 668 N N . CYS A 1 99 ? 3.842 33.636 34.381 1 41.54 99 CYS A N 1
ATOM 669 C CA . CYS A 1 99 ? 5.029 33.183 35.106 1 42.78 99 CYS A CA 1
ATOM 670 C C . CYS A 1 99 ? 5.358 31.745 34.721 1 41.4 99 CYS A C 1
ATOM 671 O O . CYS A 1 99 ? 4.911 30.829 35.404 1 42.34 99 CYS A O 1
ATOM 674 N N . ASP A 1 100 ? 6.112 31.536 33.645 1 39.11 100 ASP A N 1
ATOM 675 C CA . ASP A 1 100 ? 6.609 30.206 33.329 1 38.44 100 ASP A CA 1
ATOM 676 C C . ASP A 1 100 ? 8.02 30.159 33.859 1 39.52 100 ASP A C 1
ATOM 677 O O . ASP A 1 100 ? 8.836 31.011 33.494 1 40.27 100 ASP A O 1
ATOM 682 N N . ILE A 1 101 ? 8.281 29.27 34.806 1 39.31 101 ILE A N 1
ATOM 683 C CA . ILE A 1 101 ? 9.603 29.153 35.399 1 39.68 101 ILE A CA 1
ATOM 684 C C . ILE A 1 101 ? 10.413 28.109 34.638 1 38.75 101 ILE A C 1
ATOM 685 O O . ILE A 1 101 ? 9.855 27.352 33.823 1 38.68 101 ILE A O 1
ATOM 690 N N . VAL A 1 102 ? 11.735 28.077 34.868 1 37.84 102 VAL A N 1
ATOM 691 C CA . VAL A 1 102 ? 12.562 27.045 34.244 1 37.45 102 VAL A CA 1
ATOM 692 C C . VAL A 1 102 ? 12.328 25.714 34.944 1 38.24 102 VAL A C 1
ATOM 693 O O . VAL A 1 102 ? 12.2 25.675 36.166 1 39.33 102 VAL A O 1
ATOM 697 N N . ASP A 1 103 ? 12.286 24.632 34.189 1 38.01 103 ASP A N 1
ATOM 698 C CA . ASP A 1 103 ? 12.239 23.273 34.716 1 37.69 103 ASP A CA 1
ATOM 699 C C . ASP A 1 103 ? 13.662 22.754 34.611 1 38.91 103 ASP A C 1
ATOM 700 O O . ASP A 1 103 ? 14.131 22.528 33.503 1 39.61 103 ASP A O 1
ATOM 705 N N . TYR A 1 104 ? 14.366 22.607 35.742 1 39.4 104 TYR A N 1
ATOM 706 C CA . TYR A 1 104 ? 15.76 22.152 35.789 1 39.19 104 TYR A CA 1
ATOM 707 C C . TYR A 1 104 ? 15.931 20.645 35.948 1 40.82 104 TYR A C 1
ATOM 708 O O . TYR A 1 104 ? 17.07 20.175 36.071 1 40.6 104 TYR A O 1
ATOM 717 N N . SER A 1 105 ? 14.839 19.873 35.919 1 41.9 105 SER A N 1
ATOM 718 C CA . SER A 1 105 ? 14.929 18.428 36.061 1 43.03 105 SER A CA 1
ATOM 719 C C . SER A 1 105 ? 15.477 17.77 34.771 1 44.38 105 SER A C 1
ATOM 720 O O . SER A 1 105 ? 15.589 18.393 33.703 1 44.57 105 SER A O 1
ATOM 723 N N . ARG A 1 106 ? 15.84 16.519 34.89 1 45.07 106 ARG A N 1
ATOM 724 C CA . ARG A 1 106 ? 16.357 15.732 33.788 1 46.79 106 ARG A CA 1
ATOM 725 C C . ARG A 1 106 ? 15.25 14.892 33.166 1 46.71 106 ARG A C 1
ATOM 726 O O . ARG A 1 106 ? 15.504 13.762 32.766 1 48.5 106 ARG A O 1
ATOM 734 N N . SER A 1 107 ? 14.024 15.419 33.122 1 45.34 107 SER A N 1
ATOM 735 C CA . SER A 1 107 ? 12.888 14.773 32.485 1 44.82 107 SER A CA 1
ATOM 736 C C . SER A 1 107 ? 13.022 14.971 30.979 1 44.6 107 SER A C 1
ATOM 737 O O . SER A 1 107 ? 13.553 16.014 30.569 1 44.72 107 SER A O 1
ATOM 740 N N . PRO A 1 108 ? 12.494 14.068 30.129 1 43.35 108 PRO A N 1
ATOM 741 C CA . PRO A 1 108 ? 12.633 14.282 28.671 1 42.38 108 PRO A CA 1
ATOM 742 C C . PRO A 1 108 ? 12.149 15.644 28.163 1 40.5 108 PRO A C 1
ATOM 743 O O . PRO A 1 108 ? 12.843 16.239 27.348 1 40.18 108 PRO A O 1
ATOM 747 N N . THR A 1 109 ? 11.002 16.154 28.634 1 39.62 109 THR A N 1
ATOM 748 C CA . THR A 1 109 ? 10.486 17.446 28.165 1 39.53 109 THR A CA 1
ATOM 749 C C . THR A 1 109 ? 11.356 18.615 28.635 1 38.48 109 THR A C 1
ATOM 750 O O . THR A 1 109 ? 11.561 19.557 27.861 1 38.9 109 THR A O 1
ATOM 754 N N . ALA A 1 110 ? 11.881 18.568 29.883 1 37.15 110 ALA A N 1
ATOM 755 C CA . ALA A 1 110 ? 12.714 19.688 30.384 1 36.89 110 ALA A CA 1
ATOM 756 C C . ALA A 1 110 ? 14.066 19.749 29.657 1 35.73 110 ALA A C 1
ATOM 757 O O . ALA A 1 110 ? 14.55 20.845 29.394 1 36.2 110 ALA A O 1
ATOM 759 N N . LEU A 1 111 ? 14.663 18.592 29.34 1 34.32 111 LEU A N 1
ATOM 760 C CA . LEU A 1 111 ? 15.918 18.534 28.586 1 34.8 111 LEU A CA 1
ATOM 761 C C . LEU A 1 111 ? 15.707 18.979 27.128 1 35.87 111 LEU A C 1
ATOM 762 O O . LEU A 1 111 ? 16.591 19.608 26.548 1 36.71 111 LEU A O 1
ATOM 767 N N . ARG A 1 112 ? 14.537 18.67 26.545 1 34.96 112 ARG A N 1
ATOM 768 C CA . ARG A 1 112 ? 14.186 19.088 25.202 1 34.77 112 ARG A CA 1
ATOM 769 C C . ARG A 1 112 ? 14.119 20.611 25.133 1 34.72 112 ARG A C 1
ATOM 770 O O . ARG A 1 112 ? 14.596 21.189 24.159 1 36.09 112 ARG A O 1
ATOM 778 N N . MET A 1 113 ? 13.572 21.272 26.168 1 32.94 113 MET A N 1
ATOM 779 C CA . MET A 1 113 ? 13.522 22.732 26.188 1 31.8 113 MET A CA 1
ATOM 780 C C . MET A 1 113 ? 14.946 23.288 26.328 1 32.68 113 MET A C 1
ATOM 781 O O . MET A 1 113 ? 15.301 24.258 25.655 1 33.31 113 MET A O 1
ATOM 786 N N . ALA A 1 114 ? 15.781 22.664 27.178 1 33.38 114 ALA A N 1
ATOM 787 C CA . ALA A 1 114 ? 17.155 23.155 27.366 1 33.42 114 ALA A CA 1
ATOM 788 C C . ALA A 1 114 ? 17.972 23.038 26.057 1 32.09 114 ALA A C 1
ATOM 789 O O . ALA A 1 114 ? 18.634 24 25.667 1 31.57 114 ALA A O 1
ATOM 791 N N . ARG A 1 115 ? 17.839 21.902 25.349 1 30.66 115 ARG A N 1
ATOM 792 C CA . ARG A 1 115 ? 18.542 21.632 24.101 1 29.97 115 ARG A CA 1
ATOM 793 C C . ARG A 1 115 ? 18.039 22.528 22.963 1 29.42 115 ARG A C 1
ATOM 794 O O . ARG A 1 115 ? 18.837 22.942 22.122 1 29.69 115 ARG A O 1
ATOM 802 N N . THR A 1 116 ? 16.744 22.888 22.967 1 28.39 116 THR A N 1
ATOM 803 C CA . THR A 1 116 ? 16.207 23.811 21.98 1 27.97 116 THR A CA 1
ATOM 804 C C . THR A 1 116 ? 16.78 25.218 22.189 1 28.69 116 THR A C 1
ATOM 805 O O . THR A 1 116 ? 17.039 25.918 21.204 1 28.47 116 THR A O 1
ATOM 809 N N . CYS A 1 117 ? 16.999 25.628 23.47 1 28.88 117 CYS A N 1
ATOM 810 C CA . CYS A 1 117 ? 17.635 26.912 23.781 1 29.69 117 CYS A CA 1
ATOM 811 C C . CYS A 1 117 ? 19.067 26.889 23.239 1 30.77 117 CYS A C 1
ATOM 812 O O . CYS A 1 117 ? 19.494 27.837 22.574 1 29.88 117 CYS A O 1
ATOM 815 N N . TRP A 1 118 ? 19.791 25.771 23.48 1 32.09 118 TRP A N 1
ATOM 816 C CA . TRP A 1 118 ? 21.148 25.583 22.984 1 33.87 118 TRP A CA 1
ATOM 817 C C . TRP A 1 118 ? 21.189 25.678 21.453 1 33.64 118 TRP A C 1
ATOM 818 O O . TRP A 1 118 ? 22.138 26.227 20.896 1 33.85 118 TRP A O 1
ATOM 829 N N . LEU A 1 119 ? 20.182 25.113 20.788 1 33.28 119 LEU A N 1
ATOM 830 C CA . LEU A 1 119 ? 20.058 25.104 19.327 1 33.75 119 LEU A CA 1
ATOM 831 C C . LEU A 1 119 ? 19.844 26.524 18.812 1 32.29 119 LEU A C 1
ATOM 832 O O . LEU A 1 119 ? 20.462 26.9 17.829 1 32.42 119 LEU A O 1
ATOM 837 N N . TYR A 1 120 ? 18.979 27.3 19.493 1 30.65 120 TYR A N 1
ATOM 838 C CA . TYR A 1 120 ? 18.701 28.693 19.175 1 30.2 120 TYR A CA 1
ATOM 839 C C . TYR A 1 120 ? 19.975 29.52 19.302 1 30 120 TYR A C 1
ATOM 840 O O . TYR A 1 120 ? 20.298 30.312 18.411 1 30.74 120 TYR A O 1
ATOM 849 N N . TYR A 1 121 ? 20.711 29.309 20.377 1 29.33 121 TYR A N 1
ATOM 850 C CA . TYR A 1 121 ? 21.992 29.955 20.648 1 29.75 121 TYR A CA 1
ATOM 851 C C . TYR A 1 121 ? 23.004 29.633 19.513 1 30.99 121 TYR A C 1
ATOM 852 O O . TYR A 1 121 ? 23.66 30.535 18.985 1 30.73 121 TYR A O 1
ATOM 861 N N . PHE A 1 122 ? 23.12 28.351 19.155 1 31.76 122 PHE A N 1
ATOM 862 C CA . PHE A 1 122 ? 24.025 27.903 18.107 1 33.73 122 PHE A CA 1
ATOM 863 C C . PHE A 1 122 ? 23.627 28.492 16.743 1 32.14 122 PHE A C 1
ATOM 864 O O . PHE A 1 122 ? 24.501 28.843 15.96 1 31.87 122 PHE A O 1
ATOM 872 N N . SER A 1 123 ? 22.321 28.613 16.472 1 30.69 123 SER A N 1
ATOM 873 C CA . SER A 1 123 ? 21.837 29.18 15.226 1 31.08 123 SER A CA 1
ATOM 874 C C . SER A 1 123 ? 22.315 30.643 15.062 1 31.51 123 SER A C 1
ATOM 875 O O . SER A 1 123 ? 22.439 31.113 13.93 1 32.03 123 SER A O 1
ATOM 878 N N . LYS A 1 124 ? 22.593 31.355 16.179 1 30.61 124 LYS A N 1
ATOM 879 C CA . LYS A 1 124 ? 23.09 32.734 16.128 1 30.44 124 LYS A CA 1
ATOM 880 C C . LYS A 1 124 ? 24.498 32.778 15.523 1 30.91 124 LYS A C 1
ATOM 881 O O . LYS A 1 124 ? 24.834 33.759 14.881 1 30.84 124 LYS A O 1
ATOM 887 N N . PHE A 1 125 ? 25.317 31.722 15.735 1 31.11 125 PHE A N 1
ATOM 888 C CA . PHE A 1 125 ? 26.662 31.618 15.167 1 32.36 125 PHE A CA 1
ATOM 889 C C . PHE A 1 125 ? 26.575 31.282 13.675 1 33.26 125 PHE A C 1
ATOM 890 O O . PHE A 1 125 ? 27.359 31.802 12.887 1 33.42 125 PHE A O 1
ATOM 898 N N . ILE A 1 126 ? 25.614 30.431 13.276 1 33.35 126 ILE A N 1
ATOM 899 C CA . ILE A 1 126 ? 25.401 30.13 11.861 1 33.89 126 ILE A CA 1
ATOM 900 C C . ILE A 1 126 ? 24.963 31.41 11.126 1 34.53 126 ILE A C 1
ATOM 901 O O . ILE A 1 126 ? 25.412 31.647 10.01 1 35.13 126 ILE A O 1
ATOM 906 N N . GLU A 1 127 ? 24.127 32.25 11.772 1 33.83 127 GLU A N 1
ATOM 907 C CA . GLU A 1 127 ? 23.62 33.481 11.171 1 33.7 127 GLU A CA 1
ATOM 908 C C . GLU A 1 127 ? 24.699 34.572 11.015 1 33.92 127 GLU A C 1
ATOM 909 O O . GLU A 1 127 ? 24.473 35.568 10.315 1 33.33 127 GLU A O 1
ATOM 915 N N . LEU A 1 128 ? 25.908 34.348 11.579 1 34.01 128 LEU A N 1
ATOM 916 C CA . LEU A 1 128 ? 27.045 35.229 11.332 1 33.51 128 LEU A CA 1
ATOM 917 C C . LEU A 1 128 ? 27.411 35.187 9.825 1 33.51 128 LEU A C 1
ATOM 918 O O . LEU A 1 128 ? 27.971 36.15 9.314 1 33.2 128 LEU A O 1
ATOM 923 N N . LEU A 1 129 ? 27.078 34.077 9.122 1 33.66 129 LEU A N 1
ATOM 924 C CA . LEU A 1 129 ? 27.288 33.925 7.689 1 34.4 129 LEU A CA 1
ATOM 925 C C . LEU A 1 129 ? 26.604 35.049 6.91 1 34.3 129 LEU A C 1
ATOM 926 O O . LEU A 1 129 ? 27.129 35.409 5.87 1 34.24 129 LEU A O 1
ATOM 931 N N . ASP A 1 130 ? 25.494 35.647 7.428 1 34.18 130 ASP A N 1
ATOM 932 C CA . ASP A 1 130 ? 24.827 36.806 6.793 1 35.56 130 ASP A CA 1
ATOM 933 C C . ASP A 1 130 ? 25.822 37.931 6.508 1 35.62 130 ASP A C 1
ATOM 934 O O . ASP A 1 130 ? 25.846 38.494 5.408 1 36.23 130 ASP A O 1
ATOM 939 N N . THR A 1 131 ? 26.632 38.262 7.527 1 34.62 131 THR A N 1
ATOM 940 C CA . THR A 1 131 ? 27.602 39.346 7.454 1 34.82 131 THR A CA 1
ATOM 941 C C . THR A 1 131 ? 28.795 38.942 6.61 1 35.09 131 THR A C 1
ATOM 942 O O . THR A 1 131 ? 29.328 39.788 5.902 1 35.09 131 THR A O 1
ATOM 946 N N . ILE A 1 132 ? 29.185 37.654 6.622 1 35.28 132 ILE A N 1
ATOM 947 C CA . ILE A 1 132 ? 30.262 37.146 5.769 1 36.08 132 ILE A CA 1
ATOM 948 C C . ILE A 1 132 ? 29.841 37.299 4.302 1 37.23 132 ILE A C 1
ATOM 949 O O . ILE A 1 132 ? 30.643 37.752 3.484 1 37.87 132 ILE A O 1
ATOM 954 N N . PHE A 1 133 ? 28.557 37.004 3.977 1 37.13 133 PHE A N 1
ATOM 955 C CA . PHE A 1 133 ? 28.048 37.184 2.613 1 37.03 133 PHE A CA 1
ATOM 956 C C . PHE A 1 133 ? 28.124 38.667 2.233 1 37.5 133 PHE A C 1
ATOM 957 O O . PHE A 1 133 ? 28.582 38.962 1.141 1 37.87 133 PHE A O 1
ATOM 965 N N . PHE A 1 134 ? 27.752 39.596 3.148 1 37.16 134 PHE A N 1
ATOM 966 C CA . PHE A 1 134 ? 27.832 41.038 2.876 1 37.57 134 PHE A CA 1
ATOM 967 C C . PHE A 1 134 ? 29.247 41.453 2.52 1 38.62 134 PHE A C 1
ATOM 968 O O . PHE A 1 134 ? 29.435 42.238 1.607 1 38.78 134 PHE A O 1
ATOM 976 N N . VAL A 1 135 ? 30.241 40.965 3.276 1 39.2 135 VAL A N 1
ATOM 977 C CA . VAL A 1 135 ? 31.642 41.321 3.065 1 39.85 135 VAL A CA 1
ATOM 978 C C . VAL A 1 135 ? 32.153 40.752 1.73 1 40.47 135 VAL A C 1
ATOM 979 O O . VAL A 1 135 ? 32.68 41.513 0.916 1 41.18 135 VAL A O 1
ATOM 983 N N . LEU A 1 136 ? 31.962 39.448 1.485 1 40.02 136 LEU A N 1
ATOM 984 C CA . LEU A 1 136 ? 32.425 38.813 0.256 1 40.23 136 LEU A CA 1
ATOM 985 C C . LEU A 1 136 ? 31.738 39.368 -0.98 1 40.28 136 LEU A C 1
ATOM 986 O O . LEU A 1 136 ? 32.355 39.401 -2.049 1 40.88 136 LEU A O 1
ATOM 991 N N . ARG A 1 137 ? 30.467 39.78 -0.862 1 39.45 137 ARG A N 1
ATOM 992 C CA . ARG A 1 137 ? 29.761 40.364 -2.011 1 39.31 137 ARG A CA 1
ATOM 993 C C . ARG A 1 137 ? 30.027 41.871 -2.164 1 41.25 137 ARG A C 1
ATOM 994 O O . ARG A 1 137 ? 29.554 42.476 -3.131 1 42.6 137 ARG A O 1
ATOM 1002 N N . LYS A 1 138 ? 30.806 42.466 -1.24 1 41.38 138 LYS A N 1
ATOM 1003 C CA . LYS A 1 138 ? 31.184 43.873 -1.186 1 41.79 138 LYS A CA 1
ATOM 1004 C C . LYS A 1 138 ? 29.962 44.767 -0.979 1 41.91 138 LYS A C 1
ATOM 1005 O O . LYS A 1 138 ? 29.927 45.887 -1.471 1 42.34 138 LYS A O 1
ATOM 1011 N N . LYS A 1 139 ? 28.993 44.287 -0.205 1 41.34 139 LYS A N 1
ATOM 1012 C CA . LYS A 1 139 ? 27.795 45.013 0.16 1 41.63 139 LYS A CA 1
ATOM 1013 C C . LYS A 1 139 ? 28.052 45.672 1.498 1 42.67 139 LYS A C 1
ATOM 1014 O O . LYS A 1 139 ? 27.411 45.359 2.503 1 43.17 139 LYS A O 1
ATOM 1020 N N . ASN A 1 140 ? 29.02 46.578 1.518 1 42.81 140 ASN A N 1
ATOM 1021 C CA . ASN A 1 140 ? 29.402 47.276 2.734 1 43.36 140 ASN A CA 1
ATOM 1022 C C . ASN A 1 140 ? 28.262 48.13 3.311 1 42.35 140 ASN A C 1
ATOM 1023 O O . ASN A 1 140 ? 28.255 48.364 4.517 1 43.11 140 ASN A O 1
ATOM 1028 N N . SER A 1 141 ? 27.262 48.514 2.493 1 40.53 141 SER A N 1
ATOM 1029 C CA . SER A 1 141 ? 26.115 49.283 2.993 1 39.06 141 SER A CA 1
ATOM 1030 C C . SER A 1 141 ? 25.194 48.434 3.871 1 36.86 141 SER A C 1
ATOM 1031 O O . SER A 1 141 ? 24.382 49.008 4.591 1 36.5 141 SER A O 1
ATOM 1034 N N . GLN A 1 142 ? 25.287 47.086 3.803 1 35.24 142 GLN A N 1
ATOM 1035 C CA . GLN A 1 142 ? 24.495 46.196 4.643 1 33.98 142 GLN A CA 1
ATOM 1036 C C . GLN A 1 142 ? 25.212 45.877 5.995 1 33.58 142 GLN A C 1
ATOM 1037 O O . GLN A 1 142 ? 24.585 45.336 6.916 1 32.4 142 GLN A O 1
ATOM 1043 N N . VAL A 1 143 ? 26.528 46.199 6.115 1 34 143 VAL A N 1
ATOM 1044 C CA . VAL A 1 143 ? 27.264 45.997 7.365 1 34.34 143 VAL A CA 1
ATOM 1045 C C . VAL A 1 143 ? 27.076 47.257 8.211 1 34.2 143 VAL A C 1
ATOM 1046 O O . VAL A 1 143 ? 27.938 48.126 8.257 1 35.24 143 VAL A O 1
ATOM 1050 N N . THR A 1 144 ? 25.903 47.401 8.797 1 33.11 144 THR A N 1
ATOM 1051 C CA . THR A 1 144 ? 25.55 48.562 9.601 1 32.64 144 THR A CA 1
ATOM 1052 C C . THR A 1 144 ? 25.751 48.266 11.082 1 33.35 144 THR A C 1
ATOM 1053 O O . THR A 1 144 ? 25.943 47.106 11.466 1 34.05 144 THR A O 1
ATOM 1057 N N . PHE A 1 145 ? 25.64 49.3 11.945 1 32.93 145 PHE A N 1
ATOM 1058 C CA . PHE A 1 145 ? 25.73 49.152 13.395 1 32.94 145 PHE A CA 1
ATOM 1059 C C . PHE A 1 145 ? 24.625 48.221 13.854 1 32.22 145 PHE A C 1
ATOM 1060 O O . PHE A 1 145 ? 24.902 47.268 14.574 1 33.26 145 PHE A O 1
ATOM 1068 N N . LEU A 1 146 ? 23.382 48.441 13.366 1 30.61 146 LEU A N 1
ATOM 1069 C CA . LEU A 1 146 ? 22.211 47.617 13.693 1 30.44 146 LEU A CA 1
ATOM 1070 C C . LEU A 1 146 ? 22.518 46.121 13.446 1 30.91 146 LEU A C 1
ATOM 1071 O O . LEU A 1 146 ? 22.322 45.291 14.344 1 31.4 146 LEU A O 1
ATOM 1076 N N . HIS A 1 147 ? 23.048 45.787 12.247 1 30.19 147 HIS A N 1
ATOM 1077 C CA . HIS A 1 147 ? 23.311 44.386 11.915 1 29.7 147 HIS A CA 1
ATOM 1078 C C . HIS A 1 147 ? 24.404 43.746 12.793 1 30.82 147 HIS A C 1
ATOM 1079 O O . HIS A 1 147 ? 24.187 42.653 13.338 1 31.2 147 HIS A O 1
ATOM 1086 N N . VAL A 1 148 ? 25.594 44.374 12.868 1 31.39 148 VAL A N 1
ATOM 1087 C CA . VAL A 1 148 ? 26.742 43.815 13.583 1 32.58 148 VAL A CA 1
ATOM 1088 C C . VAL A 1 148 ? 26.482 43.766 15.092 1 33.04 148 VAL A C 1
ATOM 1089 O O . VAL A 1 148 ? 26.798 42.763 15.724 1 33.26 148 VAL A O 1
ATOM 1093 N N . PHE A 1 149 ? 25.868 44.816 15.651 1 32.3 149 PHE A N 1
ATOM 1094 C CA . PHE A 1 149 ? 25.503 44.838 17.055 1 32.21 149 PHE A CA 1
ATOM 1095 C C . PHE A 1 149 ? 24.515 43.694 17.401 1 31.19 149 PHE A C 1
ATOM 1096 O O . PHE A 1 149 ? 24.73 42.959 18.366 1 30.78 149 PHE A O 1
ATOM 1104 N N . HIS A 1 150 ? 23.453 43.537 16.61 1 30.12 150 HIS A N 1
ATOM 1105 C CA . HIS A 1 150 ? 22.458 42.503 16.84 1 30.52 150 HIS A CA 1
ATOM 1106 C C . HIS A 1 150 ? 23.101 41.11 16.742 1 29.61 150 HIS A C 1
ATOM 1107 O O . HIS A 1 150 ? 22.95 40.303 17.653 1 27.49 150 HIS A O 1
ATOM 1114 N N . HIS A 1 151 ? 23.853 40.858 15.644 1 30.49 151 HIS A N 1
ATOM 1115 C CA . HIS A 1 151 ? 24.489 39.562 15.397 1 30.77 151 HIS A CA 1
ATOM 1116 C C . HIS A 1 151 ? 25.632 39.265 16.38 1 31.61 151 HIS A C 1
ATOM 1117 O O . HIS A 1 151 ? 26.046 38.124 16.451 1 31.34 151 HIS A O 1
ATOM 1124 N N . THR A 1 152 ? 26.138 40.263 17.13 1 32.24 152 THR A N 1
ATOM 1125 C CA . THR A 1 152 ? 27.186 40.023 18.116 1 33.8 152 THR A CA 1
ATOM 1126 C C . THR A 1 152 ? 26.567 39.78 19.499 1 35.04 152 THR A C 1
ATOM 1127 O O . THR A 1 152 ? 26.853 38.765 20.123 1 35.6 152 THR A O 1
ATOM 1131 N N . ILE A 1 153 ? 25.681 40.671 19.945 1 35.18 153 ILE A N 1
ATOM 1132 C CA . ILE A 1 153 ? 25.088 40.641 21.278 1 35.29 153 ILE A CA 1
ATOM 1133 C C . ILE A 1 153 ? 24.017 39.541 21.442 1 33.88 153 ILE A C 1
ATOM 1134 O O . ILE A 1 153 ? 23.79 39.124 22.581 1 34.3 153 ILE A O 1
ATOM 1139 N N . MET A 1 154 ? 23.36 39.089 20.36 1 32.24 154 MET A N 1
ATOM 1140 C CA . MET A 1 154 ? 22.359 38.03 20.501 1 32.41 154 MET A CA 1
ATOM 1141 C C . MET A 1 154 ? 23.036 36.701 20.913 1 31.86 154 MET A C 1
ATOM 1142 O O . MET A 1 154 ? 22.723 36.22 22.003 1 30.82 154 MET A O 1
ATOM 1147 N N . PRO A 1 155 ? 24.017 36.142 20.153 1 32.45 155 PRO A N 1
ATOM 1148 C CA . PRO A 1 155 ? 24.676 34.907 20.63 1 32.56 155 PRO A CA 1
ATOM 1149 C C . PRO A 1 155 ? 25.447 35.147 21.919 1 32.78 155 PRO A C 1
ATOM 1150 O O . PRO A 1 155 ? 25.339 34.33 22.825 1 32.42 155 PRO A O 1
ATOM 1154 N N . TRP A 1 156 ? 26.162 36.295 22.055 1 32.99 156 TRP A N 1
ATOM 1155 C CA . TRP A 1 156 ? 26.973 36.527 23.256 1 33.83 156 TRP A CA 1
ATOM 1156 C C . TRP A 1 156 ? 26.148 36.441 24.55 1 33.45 156 TRP A C 1
ATOM 1157 O O . TRP A 1 156 ? 26.549 35.763 25.513 1 33.67 156 TRP A O 1
ATOM 1168 N N . THR A 1 157 ? 24.972 37.069 24.535 1 32.53 157 THR A N 1
ATOM 1169 C CA . THR A 1 157 ? 24.114 37.105 25.713 1 32.27 157 THR A CA 1
ATOM 1170 C C . THR A 1 157 ? 23.346 35.801 25.9 1 31.37 157 THR A C 1
ATOM 1171 O O . THR A 1 157 ? 23.103 35.397 27.032 1 30.95 157 THR A O 1
ATOM 1175 N N . TRP A 1 158 ? 22.949 35.153 24.798 1 31.52 158 TRP A N 1
ATOM 1176 C CA . TRP A 1 158 ? 22.227 33.88 24.876 1 31.87 158 TRP A CA 1
ATOM 1177 C C . TRP A 1 158 ? 23.065 32.759 25.479 1 31.85 158 TRP A C 1
ATOM 1178 O O . TRP A 1 158 ? 22.49 31.785 25.957 1 32.68 158 TRP A O 1
ATOM 1189 N N . TRP A 1 159 ? 24.402 32.915 25.574 1 31.49 159 TRP A N 1
ATOM 1190 C CA . TRP A 1 159 ? 25.241 31.924 26.262 1 31.74 159 TRP A CA 1
ATOM 1191 C C . TRP A 1 159 ? 24.812 31.838 27.736 1 31.85 159 TRP A C 1
ATOM 1192 O O . TRP A 1 159 ? 24.678 30.743 28.277 1 32.17 159 TRP A O 1
ATOM 1203 N N . PHE A 1 160 ? 24.55 33.007 28.364 1 30.65 160 PHE A N 1
ATOM 1204 C CA . PHE A 1 160 ? 24.136 33.088 29.767 1 30.03 160 PHE A CA 1
ATOM 1205 C C . PHE A 1 160 ? 22.727 32.511 29.955 1 29.85 160 PHE A C 1
ATOM 1206 O O . PHE A 1 160 ? 22.492 31.869 30.967 1 30.91 160 PHE A O 1
ATOM 1214 N N . GLY A 1 161 ? 21.836 32.676 28.972 1 28.77 161 GLY A N 1
ATOM 1215 C CA . GLY A 1 161 ? 20.504 32.089 29.033 1 29.02 161 GLY A CA 1
ATOM 1216 C C . GLY A 1 161 ? 20.54 30.564 28.973 1 29.59 161 GLY A C 1
ATOM 1217 O O . GLY A 1 161 ? 19.854 29.901 29.754 1 29.83 161 GLY A O 1
ATOM 1218 N N . VAL A 1 162 ? 21.362 29.984 28.076 1 29.57 162 VAL A N 1
ATOM 1219 C CA . VAL A 1 162 ? 21.479 28.516 28.02 1 30.32 162 VAL A CA 1
ATOM 1220 C C . VAL A 1 162 ? 22.196 28.007 29.291 1 32.2 162 VAL A C 1
ATOM 1221 O O . VAL A 1 162 ? 21.823 26.971 29.848 1 33.25 162 VAL A O 1
ATOM 1225 N N . LYS A 1 163 ? 23.217 28.753 29.763 1 32.38 163 LYS A N 1
ATOM 1226 C CA . LYS A 1 163 ? 24.033 28.36 30.906 1 32.51 163 LYS A CA 1
ATOM 1227 C C . LYS A 1 163 ? 23.268 28.392 32.232 1 32.95 163 LYS A C 1
ATOM 1228 O O . LYS A 1 163 ? 23.491 27.531 33.082 1 33.15 163 LYS A O 1
ATOM 1234 N N . PHE A 1 164 ? 22.346 29.341 32.397 1 32.76 164 PHE A N 1
ATOM 1235 C CA . PHE A 1 164 ? 21.644 29.519 33.667 1 33.47 164 PHE A CA 1
ATOM 1236 C C . PHE A 1 164 ? 20.132 29.292 33.644 1 33.28 164 PHE A C 1
ATOM 1237 O O . PHE A 1 164 ? 19.607 28.827 34.651 1 34.16 164 PHE A O 1
ATOM 1245 N N . ALA A 1 165 ? 19.426 29.644 32.566 1 32.28 165 ALA A N 1
ATOM 1246 C CA . ALA A 1 165 ? 17.964 29.587 32.558 1 32.43 165 ALA A CA 1
ATOM 1247 C C . ALA A 1 165 ? 17.417 29.15 31.189 1 33.27 165 ALA A C 1
ATOM 1248 O O . ALA A 1 165 ? 16.702 29.895 30.523 1 33.5 165 ALA A O 1
ATOM 1250 N N . ALA A 1 166 ? 17.749 27.918 30.764 1 33.09 166 ALA A N 1
ATOM 1251 C CA . ALA A 1 166 ? 17.324 27.408 29.464 1 32.38 166 ALA A CA 1
ATOM 1252 C C . ALA A 1 166 ? 15.869 26.908 29.503 1 31.79 166 ALA A C 1
ATOM 1253 O O . ALA A 1 166 ? 15.61 25.724 29.398 1 32.15 166 ALA A O 1
ATOM 1255 N N . GLY A 1 167 ? 14.929 27.836 29.632 1 31.08 167 GLY A N 1
ATOM 1256 C CA . GLY A 1 167 ? 13.509 27.502 29.701 1 30.44 167 GLY A CA 1
ATOM 1257 C C . GLY A 1 167 ? 12.681 28.609 30.321 1 29.85 167 GLY A C 1
ATOM 1258 O O . GLY A 1 167 ? 13.213 29.657 30.702 1 29.28 167 GLY A O 1
ATOM 1259 N N . GLY A 1 168 ? 11.379 28.383 30.429 1 29.15 168 GLY A N 1
ATOM 1260 C CA . GLY A 1 168 ? 10.493 29.368 31.043 1 29.24 168 GLY A CA 1
ATOM 1261 C C . GLY A 1 168 ? 10.205 30.613 30.224 1 29.29 168 GLY A C 1
ATOM 1262 O O . GLY A 1 168 ? 10.407 30.636 29.006 1 29.74 168 GLY A O 1
ATOM 1263 N N . LEU A 1 169 ? 9.788 31.678 30.907 1 28.62 169 LEU A N 1
ATOM 1264 C CA . LEU A 1 169 ? 9.365 32.933 30.295 1 28.37 169 LEU A CA 1
ATOM 1265 C C . LEU A 1 169 ? 10.482 33.648 29.505 1 28.69 169 LEU A C 1
ATOM 1266 O O . LEU A 1 169 ? 10.192 34.454 28.628 1 29.7 169 LEU A O 1
ATOM 1271 N N . GLY A 1 170 ? 11.738 33.331 29.789 1 28.19 170 GLY A N 1
ATOM 1272 C CA . GLY A 1 170 ? 12.86 33.934 29.078 1 27.82 170 GLY A CA 1
ATOM 1273 C C . GLY A 1 170 ? 12.986 33.479 27.637 1 27.33 170 GLY A C 1
ATOM 1274 O O . GLY A 1 170 ? 13.691 34.112 26.852 1 28.63 170 GLY A O 1
ATOM 1275 N N . THR A 1 171 ? 12.325 32.375 27.272 1 25.97 171 THR A N 1
ATOM 1276 C CA . THR A 1 171 ? 12.411 31.843 25.923 1 25.42 171 THR A CA 1
ATOM 1277 C C . THR A 1 171 ? 11.262 32.298 25.02 1 25.72 171 THR A C 1
ATOM 1278 O O . THR A 1 171 ? 11.245 31.899 23.865 1 25.3 171 THR A O 1
ATOM 1282 N N . PHE A 1 172 ? 10.325 33.146 25.501 1 26.71 172 PHE A N 1
ATOM 1283 C CA . PHE A 1 172 ? 9.197 33.579 24.666 1 27.33 172 PHE A CA 1
ATOM 1284 C C . PHE A 1 172 ? 9.671 34.334 23.44 1 26.89 172 PHE A C 1
ATOM 1285 O O . PHE A 1 172 ? 9.154 34.108 22.344 1 26.63 172 PHE A O 1
ATOM 1293 N N . HIS A 1 173 ? 10.649 35.216 23.613 1 27.08 173 HIS A N 1
ATOM 1294 C CA . HIS A 1 173 ? 11.167 36.003 22.493 1 26.81 173 HIS A CA 1
ATOM 1295 C C . HIS A 1 173 ? 11.821 35.088 21.457 1 27.67 173 HIS A C 1
ATOM 1296 O O . HIS A 1 173 ? 11.801 35.44 20.292 1 28.69 173 HIS A O 1
ATOM 1303 N N . ALA A 1 174 ? 12.371 33.912 21.859 1 27.17 174 ALA A N 1
ATOM 1304 C CA . ALA A 1 174 ? 13 32.99 20.916 1 27.21 174 ALA A CA 1
ATOM 1305 C C . ALA A 1 174 ? 11.947 32.264 20.101 1 27.63 174 ALA A C 1
ATOM 1306 O O . ALA A 1 174 ? 12.116 32.094 18.897 1 28.14 174 ALA A O 1
ATOM 1308 N N . LEU A 1 175 ? 10.833 31.872 20.735 1 27.27 175 LEU A N 1
ATOM 1309 C CA . LEU A 1 175 ? 9.682 31.27 20.063 1 27.09 175 LEU A CA 1
ATOM 1310 C C . LEU A 1 175 ? 9.149 32.234 18.974 1 28.23 175 LEU A C 1
ATOM 1311 O O . LEU A 1 175 ? 8.924 31.838 17.833 1 29.39 175 LEU A O 1
ATOM 1316 N N . LEU A 1 176 ? 8.997 33.505 19.33 1 28.17 176 LEU A N 1
ATOM 1317 C CA . LEU A 1 176 ? 8.487 34.507 18.413 1 28.77 176 LEU A CA 1
ATOM 1318 C C . LEU A 1 176 ? 9.512 34.809 17.31 1 29.22 176 LEU A C 1
ATOM 1319 O O . LEU A 1 176 ? 9.146 34.814 16.133 1 31.08 176 LEU A O 1
ATOM 1324 N N . ASN A 1 177 ? 10.791 34.939 17.67 1 27.35 177 ASN A N 1
ATOM 1325 C CA . ASN A 1 177 ? 11.863 35.241 16.733 1 26.68 177 ASN A CA 1
ATOM 1326 C C . ASN A 1 177 ? 12.078 34.158 15.692 1 25.87 177 ASN A C 1
ATOM 1327 O O . ASN A 1 177 ? 12.311 34.491 14.529 1 25.23 177 ASN A O 1
ATOM 1332 N N . THR A 1 178 ? 12.002 32.861 16.079 1 25.48 178 THR A N 1
ATOM 1333 C CA . THR A 1 178 ? 12.15 31.8 15.095 1 26.42 178 THR A CA 1
ATOM 1334 C C . THR A 1 178 ? 10.964 31.855 14.107 1 27 178 THR A C 1
ATOM 1335 O O . THR A 1 178 ? 11.186 31.645 12.932 1 28.24 178 THR A O 1
ATOM 1339 N N . ALA A 1 179 ? 9.739 32.186 14.564 1 26.3 179 ALA A N 1
ATOM 1340 C CA . ALA A 1 179 ? 8.597 32.288 13.659 1 26.39 179 ALA A CA 1
ATOM 1341 C C . ALA A 1 179 ? 8.757 33.493 12.683 1 27.04 179 ALA A C 1
ATOM 1342 O O . ALA A 1 179 ? 8.436 33.36 11.505 1 27.7 179 ALA A O 1
ATOM 1344 N N . VAL A 1 180 ? 9.304 34.634 13.15 1 26.71 180 VAL A N 1
ATOM 1345 C CA . VAL A 1 180 ? 9.503 35.787 12.267 1 26.96 180 VAL A CA 1
ATOM 1346 C C . VAL A 1 180 ? 10.678 35.53 11.295 1 28.89 180 VAL A C 1
ATOM 1347 O O . VAL A 1 180 ? 10.604 35.937 10.131 1 29.12 180 VAL A O 1
ATOM 1351 N N . HIS A 1 181 ? 11.757 34.864 11.765 1 29.99 181 HIS A N 1
ATOM 1352 C CA . HIS A 1 181 ? 12.928 34.568 10.924 1 31.83 181 HIS A CA 1
ATOM 1353 C C . HIS A 1 181 ? 12.509 33.603 9.74 1 31.69 181 HIS A C 1
ATOM 1354 O O . HIS A 1 181 ? 13.149 33.616 8.681 1 31.03 181 HIS A O 1
ATOM 1361 N N . VAL A 1 182 ? 11.362 32.881 9.864 1 31.58 182 VAL A N 1
ATOM 1362 C CA . VAL A 1 182 ? 10.835 32.088 8.75 1 31.71 182 VAL A CA 1
ATOM 1363 C C . VAL A 1 182 ? 10.408 33.039 7.587 1 31.55 182 VAL A C 1
ATOM 1364 O O . VAL A 1 182 ? 10.629 32.746 6.41 1 32.04 182 VAL A O 1
ATOM 1368 N N . VAL A 1 183 ? 9.816 34.172 7.929 1 30.93 183 VAL A N 1
ATOM 1369 C CA . VAL A 1 183 ? 9.382 35.172 6.954 1 30.58 183 VAL A CA 1
ATOM 1370 C C . VAL A 1 183 ? 10.594 35.981 6.466 1 29.98 183 VAL A C 1
ATOM 1371 O O . VAL A 1 183 ? 10.749 36.225 5.266 1 30.58 183 VAL A O 1
ATOM 1375 N N . MET A 1 184 ? 11.46 36.374 7.395 1 28.67 184 MET A N 1
ATOM 1376 C CA . MET A 1 184 ? 12.626 37.185 7.071 1 28.3 184 MET A CA 1
ATOM 1377 C C . MET A 1 184 ? 13.584 36.484 6.12 1 27.76 184 MET A C 1
ATOM 1378 O O . MET A 1 184 ? 13.924 37.073 5.099 1 28.25 184 MET A O 1
ATOM 1383 N N . TYR A 1 185 ? 13.99 35.24 6.402 1 26.98 185 TYR A N 1
ATOM 1384 C CA . TYR A 1 185 ? 14.898 34.522 5.505 1 26.81 185 TYR A CA 1
ATOM 1385 C C . TYR A 1 185 ? 14.209 34.01 4.255 1 26.43 185 TYR A C 1
ATOM 1386 O O . TYR A 1 185 ? 14.913 33.717 3.295 1 27.17 185 TYR A O 1
ATOM 1395 N N . SER A 1 186 ? 12.862 33.939 4.214 1 25.98 186 SER A N 1
ATOM 1396 C CA . SER A 1 186 ? 12.178 33.648 2.949 1 26.72 186 SER A CA 1
ATOM 1397 C C . SER A 1 186 ? 12.297 34.915 2.065 1 26.85 186 SER A C 1
ATOM 1398 O O . SER A 1 186 ? 12.581 34.791 0.885 1 27.51 186 SER A O 1
ATOM 1401 N N . TYR A 1 187 ? 12.203 36.129 2.659 1 27.09 187 TYR A N 1
ATOM 1402 C CA . TYR A 1 187 ? 12.421 37.384 1.923 1 27.92 187 TYR A CA 1
ATOM 1403 C C . TYR A 1 187 ? 13.852 37.416 1.378 1 29.09 187 TYR A C 1
ATOM 1404 O O . TYR A 1 187 ? 14.038 37.708 0.202 1 28.99 187 TYR A O 1
ATOM 1413 N N . TYR A 1 188 ? 14.862 37.134 2.251 1 30.18 188 TYR A N 1
ATOM 1414 C CA . TYR A 1 188 ? 16.277 37.103 1.876 1 31.25 188 TYR A CA 1
ATOM 1415 C C . TYR A 1 188 ? 16.533 36.053 0.775 1 33.36 188 TYR A C 1
ATOM 1416 O O . TYR A 1 188 ? 17.28 36.336 -0.167 1 34.52 188 TYR A O 1
ATOM 1425 N N . GLY A 1 189 ? 15.869 34.899 0.864 1 33.11 189 GLY A N 1
ATOM 1426 C CA . GLY A 1 189 ? 16.002 33.821 -0.116 1 33.87 189 GLY A CA 1
ATOM 1427 C C . GLY A 1 189 ? 15.458 34.214 -1.471 1 34.2 189 GLY A C 1
ATOM 1428 O O . GLY A 1 189 ? 16.092 33.966 -2.5 1 33.12 189 GLY A O 1
ATOM 1429 N N . LEU A 1 190 ? 14.296 34.891 -1.465 1 35.11 190 LEU A N 1
ATOM 1430 C CA . LEU A 1 190 ? 13.666 35.35 -2.701 1 36.54 190 LEU A CA 1
ATOM 1431 C C . LEU A 1 190 ? 14.484 36.465 -3.342 1 36.73 190 LEU A C 1
ATOM 1432 O O . LEU A 1 190 ? 14.593 36.505 -4.56 1 36.82 190 LEU A O 1
ATOM 1437 N N . SER A 1 191 ? 15.086 37.347 -2.516 1 36.69 191 SER A N 1
ATOM 1438 C CA A SER A 1 191 ? 15.909 38.45 -3.011 0.5 37.09 191 SER A CA 1
ATOM 1439 C CA B SER A 1 191 ? 15.926 38.449 -2.972 0.5 37.05 191 SER A CA 1
ATOM 1440 C C . SER A 1 191 ? 17.238 37.96 -3.583 1 37.74 191 SER A C 1
ATOM 1441 O O . SER A 1 191 ? 17.774 38.604 -4.473 1 37.52 191 SER A O 1
ATOM 1446 N N . ALA A 1 192 ? 17.771 36.835 -3.085 1 38.83 192 ALA A N 1
ATOM 1447 C CA . ALA A 1 192 ? 19.025 36.262 -3.575 1 40.68 192 ALA A CA 1
ATOM 1448 C C . ALA A 1 192 ? 18.891 35.709 -5.002 1 43.52 192 ALA A C 1
ATOM 1449 O O . ALA A 1 192 ? 19.91 35.527 -5.672 1 44.17 192 ALA A O 1
ATOM 1451 N N . LEU A 1 193 ? 17.648 35.451 -5.481 1 44.99 193 LEU A N 1
ATOM 1452 C CA . LEU A 1 193 ? 17.395 34.944 -6.834 1 46.55 193 LEU A CA 1
ATOM 1453 C C . LEU A 1 193 ? 17.844 35.94 -7.921 1 49.11 193 LEU A C 1
ATOM 1454 O O . LEU A 1 193 ? 18.124 35.518 -9.04 1 49.73 193 LEU A O 1
ATOM 1459 N N . GLY A 1 194 ? 17.928 37.234 -7.601 1 50.64 194 GLY A N 1
ATOM 1460 C CA . GLY A 1 194 ? 18.394 38.226 -8.564 1 52.99 194 GLY A CA 1
ATOM 1461 C C . GLY A 1 194 ? 17.574 39.49 -8.633 1 55.37 194 GLY A C 1
ATOM 1462 O O . GLY A 1 194 ? 16.494 39.552 -8.054 1 55.43 194 GLY A O 1
ATOM 1463 N N . PRO A 1 195 ? 18.057 40.505 -9.382 1 57.63 195 PRO A N 1
ATOM 1464 C CA . PRO A 1 195 ? 17.289 41.768 -9.515 1 58.88 195 PRO A CA 1
ATOM 1465 C C . PRO A 1 195 ? 15.922 41.588 -10.192 1 59.94 195 PRO A C 1
ATOM 1466 O O . PRO A 1 195 ? 15 42.358 -9.915 1 60.85 195 PRO A O 1
ATOM 1470 N N . ALA A 1 196 ? 15.798 40.584 -11.072 1 59.48 196 ALA A N 1
ATOM 1471 C CA . ALA A 1 196 ? 14.565 40.241 -11.772 1 59.73 196 ALA A CA 1
ATOM 1472 C C . ALA A 1 196 ? 13.474 39.771 -10.808 1 60.05 196 ALA A C 1
ATOM 1473 O O . ALA A 1 196 ? 12.299 40.047 -11.028 1 61.27 196 ALA A O 1
ATOM 1475 N N . TYR A 1 197 ? 13.849 39.035 -9.761 1 58.44 197 TYR A N 1
ATOM 1476 C CA . TYR A 1 197 ? 12.886 38.517 -8.791 1 57.18 197 TYR A CA 1
ATOM 1477 C C . TYR A 1 197 ? 12.603 39.517 -7.661 1 54.83 197 TYR A C 1
ATOM 1478 O O . TYR A 1 197 ? 11.547 39.443 -7.035 1 54.53 197 TYR A O 1
ATOM 1487 N N . GLN A 1 198 ? 13.531 40.45 -7.406 1 53.14 198 GLN A N 1
ATOM 1488 C CA . GLN A 1 198 ? 13.391 41.455 -6.356 1 52.14 198 GLN A CA 1
ATOM 1489 C C . GLN A 1 198 ? 12.222 42.416 -6.62 1 50.72 198 GLN A C 1
ATOM 1490 O O . GLN A 1 198 ? 11.676 42.957 -5.67 1 50.39 198 GLN A O 1
ATOM 1496 N N . LYS A 1 199 ? 11.804 42.589 -7.883 1 50.03 199 LYS A N 1
ATOM 1497 C CA . LYS A 1 199 ? 10.685 43.483 -8.241 1 49.56 199 LYS A CA 1
ATOM 1498 C C . LYS A 1 199 ? 9.322 42.975 -7.701 1 48.56 199 LYS A C 1
ATOM 1499 O O . LYS A 1 199 ? 8.377 43.761 -7.583 1 48.06 199 LYS A O 1
ATOM 1501 N N . TYR A 1 200 ? 9.223 41.676 -7.382 1 47.3 200 TYR A N 1
ATOM 1502 C CA . TYR A 1 200 ? 7.988 41.101 -6.849 1 46.88 200 TYR A CA 1
ATOM 1503 C C . TYR A 1 200 ? 7.937 41.139 -5.302 1 46.8 200 TYR A C 1
ATOM 1504 O O . TYR A 1 200 ? 6.931 40.732 -4.717 1 47.89 200 TYR A O 1
ATOM 1513 N N . LEU A 1 201 ? 9.007 41.637 -4.639 1 45.32 201 LEU A N 1
ATOM 1514 C CA . LEU A 1 201 ? 9.087 41.724 -3.191 1 43.54 201 LEU A CA 1
ATOM 1515 C C . LEU A 1 201 ? 8.606 43.095 -2.74 1 43.13 201 LEU A C 1
ATOM 1516 O O . LEU A 1 201 ? 9.303 43.799 -1.998 1 43.59 201 LEU A O 1
ATOM 1521 N N . TRP A 1 202 ? 7.407 43.485 -3.194 1 42.14 202 TRP A N 1
ATOM 1522 C CA . TRP A 1 202 ? 6.81 44.781 -2.847 1 42.15 202 TRP A CA 1
ATOM 1523 C C . TRP A 1 202 ? 6.471 44.883 -1.348 1 40.94 202 TRP A C 1
ATOM 1524 O O . TRP A 1 202 ? 6.283 45.975 -0.855 1 42.03 202 TRP A O 1
ATOM 1535 N N . TRP A 1 203 ? 6.343 43.754 -0.643 1 38.59 203 TRP A N 1
ATOM 1536 C CA . TRP A 1 203 ? 5.949 43.696 0.759 1 36.45 203 TRP A CA 1
ATOM 1537 C C . TRP A 1 203 ? 7.109 43.826 1.743 1 34.13 203 TRP A C 1
ATOM 1538 O O . TRP A 1 203 ? 6.943 43.474 2.909 1 34.02 203 TRP A O 1
ATOM 1549 N N . LYS A 1 204 ? 8.272 44.308 1.303 1 32.33 204 LYS A N 1
ATOM 1550 C CA . LYS A 1 204 ? 9.459 44.478 2.156 1 31.53 204 LYS A CA 1
ATOM 1551 C C . LYS A 1 204 ? 9.133 45.22 3.47 1 31.56 204 LYS A C 1
ATOM 1552 O O . LYS A 1 204 ? 9.514 44.75 4.525 1 32.14 204 LYS A O 1
ATOM 1558 N N . LYS A 1 205 ? 8.367 46.322 3.397 1 31.5 205 LYS A N 1
ATOM 1559 C CA . LYS A 1 205 ? 7.971 47.154 4.542 1 32.17 205 LYS A CA 1
ATOM 1560 C C . LYS A 1 205 ? 7.075 46.412 5.511 1 33 205 LYS A C 1
ATOM 1561 O O . LYS A 1 205 ? 7.11 46.724 6.696 1 32.73 205 LYS A O 1
ATOM 1567 N N . TYR A 1 206 ? 6.264 45.453 5.02 1 33.43 206 TYR A N 1
ATOM 1568 C CA . TYR A 1 206 ? 5.411 44.617 5.873 1 34.97 206 TYR A CA 1
ATOM 1569 C C . TYR A 1 206 ? 6.249 43.652 6.708 1 33.6 206 TYR A C 1
ATOM 1570 O O . TYR A 1 206 ? 5.831 43.286 7.807 1 34.1 206 TYR A O 1
ATOM 1579 N N . LEU A 1 207 ? 7.424 43.234 6.198 1 31.56 207 LEU A N 1
ATOM 1580 C CA . LEU A 1 207 ? 8.34 42.39 6.945 1 29.67 207 LEU A CA 1
ATOM 1581 C C . LEU A 1 207 ? 8.992 43.238 8.044 1 27.86 207 LEU A C 1
ATOM 1582 O O . LEU A 1 207 ? 9.025 42.811 9.191 1 27.46 207 LEU A O 1
ATOM 1587 N N . THR A 1 208 ? 9.428 44.477 7.73 1 26.96 208 THR A N 1
ATOM 1588 C CA . THR A 1 208 ? 10.02 45.343 8.744 1 26.06 208 THR A CA 1
ATOM 1589 C C . THR A 1 208 ? 8.965 45.644 9.841 1 26.53 208 THR A C 1
ATOM 1590 O O . THR A 1 208 ? 9.302 45.597 11.023 1 27.26 208 THR A O 1
ATOM 1594 N N . SER A 1 209 ? 7.675 45.838 9.459 1 26.18 209 SER A N 1
ATOM 1595 C CA . SER A 1 209 ? 6.592 46.068 10.427 1 26.4 209 SER A CA 1
ATOM 1596 C C . SER A 1 209 ? 6.435 44.881 11.348 1 25.71 209 SER A C 1
ATOM 1597 O O . SER A 1 209 ? 6.168 45.066 12.535 1 26.01 209 SER A O 1
ATOM 1600 N N . LEU A 1 210 ? 6.552 43.655 10.79 1 24.77 210 LEU A N 1
ATOM 1601 C CA . LEU A 1 210 ? 6.426 42.427 11.544 1 24.19 210 LEU A CA 1
ATOM 1602 C C . LEU A 1 210 ? 7.551 42.355 12.593 1 24.92 210 LEU A C 1
ATOM 1603 O O . LEU A 1 210 ? 7.301 41.99 13.738 1 25.37 210 LEU A O 1
ATOM 1608 N N . GLN A 1 211 ? 8.781 42.728 12.206 1 25 211 GLN A N 1
ATOM 1609 C CA . GLN A 1 211 ? 9.927 42.764 13.111 1 25.08 211 GLN A CA 1
ATOM 1610 C C . GLN A 1 211 ? 9.705 43.79 14.222 1 25.87 211 GLN A C 1
ATOM 1611 O O . GLN A 1 211 ? 9.909 43.456 15.382 1 27.08 211 GLN A O 1
ATOM 1617 N N . LEU A 1 212 ? 9.177 44.972 13.904 1 25.16 212 LEU A N 1
ATOM 1618 C CA . LEU A 1 212 ? 8.879 45.982 14.924 1 25.42 212 LEU A CA 1
ATOM 1619 C C . LEU A 1 212 ? 7.799 45.493 15.904 1 26.68 212 LEU A C 1
ATOM 1620 O O . LEU A 1 212 ? 7.945 45.662 17.113 1 26.81 212 LEU A O 1
ATOM 1625 N N . VAL A 1 213 ? 6.709 44.898 15.38 1 27.19 213 VAL A N 1
ATOM 1626 C CA . VAL A 1 213 ? 5.6 44.376 16.183 1 27.95 213 VAL A CA 1
ATOM 1627 C C . VAL A 1 213 ? 6.132 43.239 17.091 1 27.89 213 VAL A C 1
ATOM 1628 O O . VAL A 1 213 ? 5.732 43.155 18.255 1 27.79 213 VAL A O 1
ATOM 1632 N N . GLN A 1 214 ? 7.102 42.442 16.601 1 28.01 214 GLN A N 1
ATOM 1633 C CA . GLN A 1 214 ? 7.758 41.382 17.384 1 28.13 214 GLN A CA 1
ATOM 1634 C C . GLN A 1 214 ? 8.426 41.986 18.651 1 28.6 214 GLN A C 1
ATOM 1635 O O . GLN A 1 214 ? 8.208 41.457 19.738 1 29.82 214 GLN A O 1
ATOM 1641 N N . PHE A 1 215 ? 9.211 43.085 18.526 1 27.28 215 PHE A N 1
ATOM 1642 C CA . PHE A 1 215 ? 9.871 43.701 19.689 1 27.02 215 PHE A CA 1
ATOM 1643 C C . PHE A 1 215 ? 8.823 44.256 20.668 1 27.21 215 PHE A C 1
ATOM 1644 O O . PHE A 1 215 ? 8.966 44.085 21.886 1 27.59 215 PHE A O 1
ATOM 1652 N N . VAL A 1 216 ? 7.736 44.842 20.148 1 26.29 216 VAL A N 1
ATOM 1653 C CA . VAL A 1 216 ? 6.657 45.333 21.007 1 26.65 216 VAL A CA 1
ATOM 1654 C C . VAL A 1 216 ? 6.028 44.175 21.81 1 25.76 216 VAL A C 1
ATOM 1655 O O . VAL A 1 216 ? 5.907 44.289 23.022 1 26.1 216 VAL A O 1
ATOM 1659 N N . ILE A 1 217 ? 5.673 43.057 21.157 1 25.21 217 ILE A N 1
ATOM 1660 C CA . ILE A 1 217 ? 5.059 41.919 21.828 1 25.34 217 ILE A CA 1
ATOM 1661 C C . ILE A 1 217 ? 6.022 41.307 22.876 1 25.81 217 ILE A C 1
ATOM 1662 O O . ILE A 1 217 ? 5.576 40.944 23.961 1 26.69 217 ILE A O 1
ATOM 1667 N N . VAL A 1 218 ? 7.336 41.241 22.569 1 25.1 218 VAL A N 1
ATOM 1668 C CA . VAL A 1 218 ? 8.357 40.736 23.482 1 25.13 218 VAL A CA 1
ATOM 1669 C C . VAL A 1 218 ? 8.428 41.622 24.733 1 26.41 218 VAL A C 1
ATOM 1670 O O . VAL A 1 218 ? 8.503 41.097 25.853 1 26.53 218 VAL A O 1
ATOM 1674 N N . ALA A 1 219 ? 8.378 42.956 24.548 1 27.14 219 ALA A N 1
ATOM 1675 C CA . ALA A 1 219 ? 8.411 43.899 25.657 1 27.8 219 ALA A CA 1
ATOM 1676 C C . ALA A 1 219 ? 7.144 43.775 26.486 1 29.45 219 ALA A C 1
ATOM 1677 O O . ALA A 1 219 ? 7.229 43.848 27.697 1 30.69 219 ALA A O 1
ATOM 1679 N N . ILE A 1 220 ? 5.959 43.654 25.853 1 29.39 220 ILE A N 1
ATOM 1680 C CA . ILE A 1 220 ? 4.7 43.55 26.598 1 29.3 220 ILE A CA 1
ATOM 1681 C C . ILE A 1 220 ? 4.691 42.241 27.411 1 29.28 220 ILE A C 1
ATOM 1682 O O . ILE A 1 220 ? 4.298 42.256 28.578 1 30.02 220 ILE A O 1
ATOM 1687 N N . HIS A 1 221 ? 5.163 41.13 26.816 1 27.61 221 HIS A N 1
ATOM 1688 C CA . HIS A 1 221 ? 5.213 39.849 27.525 1 27.42 221 HIS A CA 1
ATOM 1689 C C . HIS A 1 221 ? 6.172 39.92 28.723 1 28.11 221 HIS A C 1
ATOM 1690 O O . HIS A 1 221 ? 5.783 39.534 29.812 1 29.06 221 HIS A O 1
ATOM 1697 N N . ILE A 1 222 ? 7.431 40.355 28.519 1 27.59 222 ILE A N 1
ATOM 1698 C CA . ILE A 1 222 ? 8.409 40.387 29.598 1 27.87 222 ILE A CA 1
ATOM 1699 C C . ILE A 1 222 ? 8.046 41.423 30.661 1 29.56 222 ILE A C 1
ATOM 1700 O O . ILE A 1 222 ? 8.443 41.237 31.806 1 29.1 222 ILE A O 1
ATOM 1705 N N . SER A 1 223 ? 7.276 42.492 30.309 1 30.88 223 SER A N 1
ATOM 1706 C CA . SER A 1 223 ? 6.88 43.507 31.303 1 32.91 223 SER A CA 1
ATOM 1707 C C . SER A 1 223 ? 5.998 42.895 32.417 1 34.29 223 SER A C 1
ATOM 1708 O O . SER A 1 223 ? 5.985 43.433 33.518 1 35.18 223 SER A O 1
ATOM 1711 N N . GLN A 1 224 ? 5.305 41.762 32.153 1 34.31 224 GLN A N 1
ATOM 1712 C CA . GLN A 1 224 ? 4.483 41.091 33.162 1 34.72 224 GLN A CA 1
ATOM 1713 C C . GLN A 1 224 ? 5.292 40.709 34.383 1 36.57 224 GLN A C 1
ATOM 1714 O O . GLN A 1 224 ? 4.765 40.739 35.489 1 37.46 224 GLN A O 1
ATOM 1720 N N . PHE A 1 225 ? 6.566 40.332 34.187 1 37.32 225 PHE A N 1
ATOM 1721 C CA . PHE A 1 225 ? 7.471 39.926 35.251 1 38.43 225 PHE A CA 1
ATOM 1722 C C . PHE A 1 225 ? 7.545 40.962 36.389 1 39.04 225 PHE A C 1
ATOM 1723 O O . PHE A 1 225 ? 7.521 40.593 37.574 1 39.76 225 PHE A O 1
ATOM 1731 N N . PHE A 1 226 ? 7.631 42.246 36.044 1 38.38 226 PHE A N 1
ATOM 1732 C CA . PHE A 1 226 ? 7.737 43.316 37.037 1 38.69 226 PHE A CA 1
ATOM 1733 C C . PHE A 1 226 ? 6.489 43.434 37.916 1 39.04 226 PHE A C 1
ATOM 1734 O O . PHE A 1 226 ? 6.587 43.973 39.017 1 39.37 226 PHE A O 1
ATOM 1742 N N . PHE A 1 227 ? 5.321 42.95 37.446 1 39.13 227 PHE A N 1
ATOM 1743 C CA . PHE A 1 227 ? 4.059 43.083 38.193 1 39.92 227 PHE A CA 1
ATOM 1744 C C . PHE A 1 227 ? 3.587 41.799 38.87 1 41.7 227 PHE A C 1
ATOM 1745 O O . PHE A 1 227 ? 2.691 41.863 39.714 1 42.24 227 PHE A O 1
ATOM 1753 N N . MET A 1 228 ? 4.125 40.643 38.481 1 42.62 228 MET A N 1
ATOM 1754 C CA . MET A 1 228 ? 3.649 39.37 39.037 1 44.16 228 MET A CA 1
ATOM 1755 C C . MET A 1 228 ? 4.184 39.08 40.428 1 46.2 228 MET A C 1
ATOM 1756 O O . MET A 1 228 ? 5.364 38.77 40.589 1 46 228 MET A O 1
ATOM 1761 N N . GLU A 1 229 ? 3.296 39.141 41.433 1 48.19 229 GLU A N 1
ATOM 1762 C CA . GLU A 1 229 ? 3.646 38.765 42.799 1 50.69 229 GLU A CA 1
ATOM 1763 C C . GLU A 1 229 ? 3.816 37.257 42.865 1 53.04 229 GLU A C 1
ATOM 1764 O O . GLU A 1 229 ? 3.172 36.522 42.101 1 54.02 229 GLU A O 1
ATOM 1770 N N . ASP A 1 230 ? 4.726 36.793 43.726 1 53.71 230 ASP A N 1
ATOM 1771 C CA . ASP A 1 230 ? 5.01 35.38 43.944 1 54.58 230 ASP A CA 1
ATOM 1772 C C . ASP A 1 230 ? 5.415 34.623 42.656 1 53 230 ASP A C 1
ATOM 1773 O O . ASP A 1 230 ? 5.258 33.4 42.585 1 53.34 230 ASP A O 1
ATOM 1778 N N . CYS A 1 231 ? 5.958 35.338 41.655 1 51.14 231 CYS A N 1
ATOM 1779 C CA . CYS A 1 231 ? 6.473 34.668 40.46 1 49.78 231 CYS A CA 1
ATOM 1780 C C . CYS A 1 231 ? 7.836 34.121 40.852 1 48.81 231 CYS A C 1
ATOM 1781 O O . CYS A 1 231 ? 8.669 34.863 41.386 1 49.07 231 CYS A O 1
ATOM 1784 N N . LYS A 1 232 ? 8.029 32.824 40.685 1 47.28 232 LYS A N 1
ATOM 1785 C CA . LYS A 1 232 ? 9.255 32.182 41.125 1 46.3 232 LYS A CA 1
ATOM 1786 C C . LYS A 1 232 ? 10.237 31.929 39.984 1 44.14 232 LYS A C 1
ATOM 1787 O O . LYS A 1 232 ? 11.096 31.054 40.102 1 44.12 232 LYS A O 1
ATOM 1791 N N . TYR A 1 233 ? 10.185 32.747 38.917 1 41.82 233 TYR A N 1
ATOM 1792 C CA . TYR A 1 233 ? 11.161 32.693 37.821 1 40.1 233 TYR A CA 1
ATOM 1793 C C . TYR A 1 233 ? 12.547 32.973 38.433 1 40.15 233 TYR A C 1
ATOM 1794 O O . TYR A 1 233 ? 12.707 33.907 39.221 1 40.45 233 TYR A O 1
ATOM 1803 N N . GLN A 1 234 ? 13.46 32.046 38.232 1 39.37 234 GLN A N 1
ATOM 1804 C CA . GLN A 1 234 ? 14.69 31.938 38.998 1 38.6 234 GLN A CA 1
ATOM 1805 C C . GLN A 1 234 ? 15.777 32.946 38.679 1 38.57 234 GLN A C 1
ATOM 1806 O O . GLN A 1 234 ? 16.694 33.076 39.487 1 38.54 234 GLN A O 1
ATOM 1812 N N . PHE A 1 235 ? 15.704 33.652 37.55 1 38.38 235 PHE A N 1
ATOM 1813 C CA . PHE A 1 235 ? 16.744 34.619 37.188 1 37.75 235 PHE A CA 1
ATOM 1814 C C . PHE A 1 235 ? 16.127 35.952 36.733 1 37.94 235 PHE A C 1
ATOM 1815 O O . PHE A 1 235 ? 16.162 36.271 35.551 1 37.61 235 PHE A O 1
ATOM 1823 N N . PRO A 1 236 ? 15.623 36.764 37.692 1 38.02 236 PRO A N 1
ATOM 1824 C CA . PRO A 1 236 ? 15.022 38.07 37.342 1 37.98 236 PRO A CA 1
ATOM 1825 C C . PRO A 1 236 ? 15.853 38.968 36.436 1 37.98 236 PRO A C 1
ATOM 1826 O O . PRO A 1 236 ? 15.269 39.747 35.703 1 39.21 236 PRO A O 1
ATOM 1830 N N . VAL A 1 237 ? 17.19 38.889 36.477 1 36.7 237 VAL A N 1
ATOM 1831 C CA . VAL A 1 237 ? 18.063 39.741 35.664 1 35.7 237 VAL A CA 1
ATOM 1832 C C . VAL A 1 237 ? 17.745 39.575 34.16 1 34.75 237 VAL A C 1
ATOM 1833 O O . VAL A 1 237 ? 17.898 40.538 33.412 1 35.24 237 VAL A O 1
ATOM 1837 N N . PHE A 1 238 ? 17.26 38.377 33.721 1 33.07 238 PHE A N 1
ATOM 1838 C CA . PHE A 1 238 ? 16.943 38.163 32.311 1 31.62 238 PHE A CA 1
ATOM 1839 C C . PHE A 1 238 ? 15.7 38.943 31.891 1 32.25 238 PHE A C 1
ATOM 1840 O O . PHE A 1 238 ? 15.628 39.341 30.739 1 31.54 238 PHE A O 1
ATOM 1848 N N . ALA A 1 239 ? 14.761 39.238 32.811 1 33.46 239 ALA A N 1
ATOM 1849 C CA . ALA A 1 239 ? 13.611 40.093 32.475 1 34.6 239 ALA A CA 1
ATOM 1850 C C . ALA A 1 239 ? 14.102 41.498 32.075 1 36.11 239 ALA A C 1
ATOM 1851 O O . ALA A 1 239 ? 13.596 42.086 31.119 1 35.99 239 ALA A O 1
ATOM 1853 N N . CYS A 1 240 ? 15.118 42.012 32.79 1 36.69 240 CYS A N 1
ATOM 1854 C CA . CYS A 1 240 ? 15.675 43.327 32.484 1 37.69 240 CYS A CA 1
ATOM 1855 C C . CYS A 1 240 ? 16.455 43.321 31.194 1 35.35 240 CYS A C 1
ATOM 1856 O O . CYS A 1 240 ? 16.415 44.315 30.464 1 35.25 240 CYS A O 1
ATOM 1859 N N . ILE A 1 241 ? 17.193 42.246 30.927 1 32.95 241 ILE A N 1
ATOM 1860 C CA . ILE A 1 241 ? 17.972 42.151 29.708 1 32.54 241 ILE A CA 1
ATOM 1861 C C . ILE A 1 241 ? 17.028 42.063 28.51 1 31.64 241 ILE A C 1
ATOM 1862 O O . ILE A 1 241 ? 17.154 42.845 27.58 1 31.78 241 ILE A O 1
ATOM 1867 N N . ILE A 1 242 ? 16.06 41.147 28.545 1 30.6 242 ILE A N 1
ATOM 1868 C CA . ILE A 1 242 ? 15.083 40.992 27.467 1 29.36 242 ILE A CA 1
ATOM 1869 C C . ILE A 1 242 ? 14.33 42.329 27.18 1 30.34 242 ILE A C 1
ATOM 1870 O O . ILE A 1 242 ? 14.236 42.73 26.026 1 31.44 242 ILE A O 1
ATOM 1875 N N . MET A 1 243 ? 13.846 43.011 28.22 1 29.98 243 MET A N 1
ATOM 1876 C CA . MET A 1 243 ? 13.12 44.277 28.128 1 30.97 243 MET A CA 1
ATOM 1877 C C . MET A 1 243 ? 13.998 45.356 27.488 1 29.82 243 MET A C 1
ATOM 1878 O O . MET A 1 243 ? 13.557 45.993 26.536 1 30.85 243 MET A O 1
ATOM 1883 N N . SER A 1 244 ? 15.253 45.527 27.975 1 28.14 244 SER A N 1
ATOM 1884 C CA A SER A 1 244 ? 16.167 46.525 27.44 0.5 28.36 244 SER A CA 1
ATOM 1885 C CA B SER A 1 244 ? 16.195 46.509 27.445 0.5 28.2 244 SER A CA 1
ATOM 1886 C C . SER A 1 244 ? 16.589 46.214 26.007 1 28.61 244 SER A C 1
ATOM 1887 O O . SER A 1 244 ? 16.686 47.144 25.21 1 29.09 244 SER A O 1
ATOM 1892 N N . TYR A 1 245 ? 16.865 44.928 25.675 1 27.81 245 TYR A N 1
ATOM 1893 C CA . TYR A 1 245 ? 17.281 44.575 24.313 1 27.5 245 TYR A CA 1
ATOM 1894 C C . TYR A 1 245 ? 16.151 44.823 23.33 1 27.87 245 TYR A C 1
ATOM 1895 O O . TYR A 1 245 ? 16.4 45.364 22.26 1 28.09 245 TYR A O 1
ATOM 1904 N N . SER A 1 246 ? 14.905 44.494 23.692 1 28.26 246 SER A N 1
ATOM 1905 C CA . SER A 1 246 ? 13.772 44.714 22.795 1 29.08 246 SER A CA 1
ATOM 1906 C C . SER A 1 246 ? 13.583 46.219 22.561 1 29.52 246 SER A C 1
ATOM 1907 O O . SER A 1 246 ? 13.33 46.603 21.43 1 30.39 246 SER A O 1
ATOM 1910 N N . PHE A 1 247 ? 13.852 47.078 23.571 1 29.13 247 PHE A N 1
ATOM 1911 C CA . PHE A 1 247 ? 13.818 48.538 23.407 1 28.25 247 PHE A CA 1
ATOM 1912 C C . PHE A 1 247 ? 14.967 48.995 22.512 1 28.19 247 PHE A C 1
ATOM 1913 O O . PHE A 1 247 ? 14.764 49.863 21.664 1 28.33 247 PHE A O 1
ATOM 1921 N N . MET A 1 248 ? 16.186 48.451 22.706 1 28.58 248 MET A N 1
ATOM 1922 C CA . MET A 1 248 ? 17.337 48.811 21.86 1 30.4 248 MET A CA 1
ATOM 1923 C C . MET A 1 248 ? 17.08 48.474 20.39 1 30.48 248 MET A C 1
ATOM 1924 O O . MET A 1 248 ? 17.381 49.293 19.521 1 30.54 248 MET A O 1
ATOM 1929 N N . PHE A 1 249 ? 16.521 47.277 20.112 1 29.21 249 PHE A N 1
ATOM 1930 C CA . PHE A 1 249 ? 16.253 46.882 18.741 1 29.76 249 PHE A CA 1
ATOM 1931 C C . PHE A 1 249 ? 15.076 47.641 18.165 1 30.37 249 PHE A C 1
ATOM 1932 O O . PHE A 1 249 ? 15.084 47.937 16.985 1 28.85 249 PHE A O 1
ATOM 1940 N N . LEU A 1 250 ? 14.069 47.968 18.976 1 32.01 250 LEU A N 1
ATOM 1941 C CA . LEU A 1 250 ? 12.925 48.738 18.505 1 34.58 250 LEU A CA 1
ATOM 1942 C C . LEU A 1 250 ? 13.395 50.13 18.03 1 34.94 250 LEU A C 1
ATOM 1943 O O . LEU A 1 250 ? 13.011 50.557 16.954 1 35.48 250 LEU A O 1
ATOM 1948 N N . LEU A 1 251 ? 14.358 50.731 18.73 1 34.66 251 LEU A N 1
ATOM 1949 C CA . LEU A 1 251 ? 14.933 52.028 18.375 1 35.12 251 LEU A CA 1
ATOM 1950 C C . LEU A 1 251 ? 15.822 51.923 17.121 1 32.93 251 LEU A C 1
ATOM 1951 O O . LEU A 1 251 ? 15.743 52.774 16.229 1 31.91 251 LEU A O 1
ATOM 1956 N N . LEU A 1 252 ? 16.654 50.877 17.052 1 31.65 252 LEU A N 1
ATOM 1957 C CA . LEU A 1 252 ? 17.502 50.641 15.889 1 31.19 252 LEU A CA 1
ATOM 1958 C C . LEU A 1 252 ? 16.651 50.355 14.648 1 30.12 252 LEU A C 1
ATOM 1959 O O . LEU A 1 252 ? 16.931 50.923 13.598 1 30.16 252 LEU A O 1
ATOM 1964 N N . PHE A 1 253 ? 15.588 49.545 14.769 1 29.07 253 PHE A N 1
ATOM 1965 C CA . PHE A 1 253 ? 14.714 49.242 13.627 1 28.66 253 PHE A CA 1
ATOM 1966 C C . PHE A 1 253 ? 13.842 50.445 13.239 1 29.73 253 PHE A C 1
ATOM 1967 O O . PHE A 1 253 ? 13.511 50.576 12.06 1 30.12 253 PHE A O 1
ATOM 1975 N N . LEU A 1 254 ? 13.482 51.318 14.19 1 30.08 254 LEU A N 1
ATOM 1976 C CA . LEU A 1 254 ? 12.748 52.545 13.839 1 31.18 254 LEU A CA 1
ATOM 1977 C C . LEU A 1 254 ? 13.695 53.476 13.092 1 30.89 254 LEU A C 1
ATOM 1978 O O . LEU A 1 254 ? 13.274 54.047 12.097 1 32.39 254 LEU A O 1
ATOM 1983 N N . HIS A 1 255 ? 14.988 53.558 13.484 1 29.96 255 HIS A N 1
ATOM 1984 C CA . HIS A 1 255 ? 15.966 54.354 12.728 1 30.59 255 HIS A CA 1
ATOM 1985 C C . HIS A 1 255 ? 16.132 53.744 11.318 1 30.24 255 HIS A C 1
ATOM 1986 O O . HIS A 1 255 ? 16.199 54.472 10.338 1 30.56 255 HIS A O 1
ATOM 1993 N N . PHE A 1 256 ? 16.147 52.402 11.21 1 29.27 256 PHE A N 1
ATOM 1994 C CA . PHE A 1 256 ? 16.232 51.726 9.923 1 28.32 256 PHE A CA 1
ATOM 1995 C C . PHE A 1 256 ? 15.026 52.09 9.073 1 28.93 256 PHE A C 1
ATOM 1996 O O . PHE A 1 256 ? 15.215 52.493 7.93 1 29.59 256 PHE A O 1
ATOM 2004 N N . TRP A 1 257 ? 13.785 51.975 9.617 1 28.61 257 TRP A N 1
ATOM 2005 C CA . TRP A 1 257 ? 12.57 52.337 8.877 1 29.18 257 TRP A CA 1
ATOM 2006 C C . TRP A 1 257 ? 12.658 53.775 8.354 1 30.3 257 TRP A C 1
ATOM 2007 O O . TRP A 1 257 ? 12.342 54.033 7.197 1 30.58 257 TRP A O 1
ATOM 2018 N N . TYR A 1 258 ? 13.126 54.681 9.206 1 30.97 258 TYR A N 1
ATOM 2019 C CA . TYR A 1 258 ? 13.268 56.083 8.87 1 31.87 258 TYR A CA 1
ATOM 2020 C C . TYR A 1 258 ? 14.19 56.295 7.676 1 33.66 258 TYR A C 1
ATOM 2021 O O . TYR A 1 258 ? 13.79 57.03 6.76 1 35.89 258 TYR A O 1
ATOM 2030 N N . ARG A 1 259 ? 15.409 55.703 7.657 1 33.37 259 ARG A N 1
ATOM 2031 C CA . ARG A 1 259 ? 16.294 56.004 6.533 1 34.52 259 ARG A CA 1
ATOM 2032 C C . ARG A 1 259 ? 16.006 55.152 5.323 1 33.87 259 ARG A C 1
ATOM 2033 O O . ARG A 1 259 ? 16.097 55.677 4.225 1 34.13 259 ARG A O 1
ATOM 2041 N N . ALA A 1 260 ? 15.568 53.905 5.496 1 32.8 260 ALA A N 1
ATOM 2042 C CA . ALA A 1 260 ? 15.282 53.033 4.374 1 32.73 260 ALA A CA 1
ATOM 2043 C C . ALA A 1 260 ? 13.962 53.366 3.65 1 33.14 260 ALA A C 1
ATOM 2044 O O . ALA A 1 260 ? 13.894 53.191 2.427 1 33.03 260 ALA A O 1
ATOM 2046 N N . TYR A 1 261 ? 12.913 53.803 4.381 1 32.95 261 TYR A N 1
ATOM 2047 C CA . TYR A 1 261 ? 11.608 54.018 3.748 1 32.73 261 TYR A CA 1
ATOM 2048 C C . TYR A 1 261 ? 11.176 55.471 3.783 1 34.85 261 TYR A C 1
ATOM 2049 O O . TYR A 1 261 ? 10.865 56.024 2.723 1 35.99 261 TYR A O 1
ATOM 2058 N N . THR A 1 262 ? 11.188 56.116 4.964 1 34.69 262 THR A N 1
ATOM 2059 C CA . THR A 1 262 ? 10.765 57.512 5.071 1 35.55 262 THR A CA 1
ATOM 2060 C C . THR A 1 262 ? 11.697 58.41 4.235 1 37.31 262 THR A C 1
ATOM 2061 O O . THR A 1 262 ? 11.235 59.35 3.572 1 37.56 262 THR A O 1
ATOM 2065 N N . LYS A 1 263 ? 13.008 58.123 4.249 1 38.5 263 LYS A N 1
ATOM 2066 C CA A LYS A 1 263 ? 13.978 58.893 3.46 0.5 39.72 263 LYS A CA 1
ATOM 2067 C CA B LYS A 1 263 ? 13.979 58.892 3.462 0.5 39.61 263 LYS A CA 1
ATOM 2068 C C . LYS A 1 263 ? 14.33 58.204 2.122 1 40.87 263 LYS A C 1
ATOM 2069 O O . LYS A 1 263 ? 15.097 58.76 1.339 1 41.57 263 LYS A O 1
ATOM 2080 N N . GLY A 1 264 ? 13.764 57.019 1.875 1 41.23 264 GLY A N 1
ATOM 2081 C CA . GLY A 1 264 ? 13.91 56.231 0.657 1 41.87 264 GLY A CA 1
ATOM 2082 C C . GLY A 1 264 ? 15.281 55.713 0.289 1 41.67 264 GLY A C 1
ATOM 2083 O O . GLY A 1 264 ? 15.562 55.572 -0.898 1 42.07 264 GLY A O 1
ATOM 2084 N N . GLN A 1 265 ? 16.125 55.37 1.276 1 40.67 265 GLN A N 1
ATOM 2085 C CA . GLN A 1 265 ? 17.463 54.872 0.971 1 39.94 265 GLN A CA 1
ATOM 2086 C C . GLN A 1 265 ? 17.471 53.408 0.556 1 39.36 265 GLN A C 1
ATOM 2087 O O . GLN A 1 265 ? 18.355 53.007 -0.2 1 39.79 265 GLN A O 1
ATOM 2093 N N . ARG A 1 266 ? 16.517 52.6 1.049 1 37.93 266 ARG A N 1
ATOM 2094 C CA . ARG A 1 266 ? 16.476 51.181 0.717 1 37.75 266 ARG A CA 1
ATOM 2095 C C . ARG A 1 266 ? 15.028 50.713 0.47 1 38.51 266 ARG A C 1
ATOM 2096 O O . ARG A 1 266 ? 14.564 49.764 1.089 1 38.04 266 ARG A O 1
ATOM 2104 N N . LEU A 1 267 ? 14.311 51.411 -0.409 1 39.52 267 LEU A N 1
ATOM 2105 C CA . LEU A 1 267 ? 12.929 51.093 -0.772 1 41.33 267 LEU A CA 1
ATOM 2106 C C . LEU A 1 267 ? 12.86 49.76 -1.49 1 44.22 267 LEU A C 1
ATOM 2107 O O . LEU A 1 267 ? 13.829 49.379 -2.154 1 44.07 267 LEU A O 1
ATOM 2112 N N . PRO A 1 268 ? 11.712 49.053 -1.444 1 46.61 268 PRO A N 1
ATOM 2113 C CA . PRO A 1 268 ? 11.596 47.816 -2.238 1 48.2 268 PRO A CA 1
ATOM 2114 C C . PRO A 1 268 ? 11.713 48.125 -3.734 1 51.16 268 PRO A C 1
ATOM 2115 O O . PRO A 1 268 ? 11.375 49.221 -4.194 1 50.66 268 PRO A O 1
ATOM 2119 N N . LYS A 1 269 ? 12.244 47.174 -4.484 1 53.81 269 LYS A N 1
ATOM 2120 C CA . LYS A 1 269 ? 12.475 47.348 -5.912 1 56.52 269 LYS A CA 1
ATOM 2121 C C . LYS A 1 269 ? 11.218 46.971 -6.704 1 57.25 269 LYS A C 1
ATOM 2122 O O . LYS A 1 269 ? 10.526 47.852 -7.216 1 57.77 269 LYS A O 1
ATOM 2128 N N . TYR B 1 14 ? 33.072 73.35 17.996 1 78.43 14 TYR B N 1
ATOM 2129 C CA . TYR B 1 14 ? 31.971 73.89 18.795 1 78.82 14 TYR B CA 1
ATOM 2130 C C . TYR B 1 14 ? 31.354 75.114 18.109 1 78.67 14 TYR B C 1
ATOM 2131 O O . TYR B 1 14 ? 30.129 75.255 18.085 1 78.93 14 TYR B O 1
ATOM 2140 N N . ASP B 1 15 ? 32.209 76.007 17.587 1 77.91 15 ASP B N 1
ATOM 2141 C CA . ASP B 1 15 ? 31.792 77.242 16.927 1 77.66 15 ASP B CA 1
ATOM 2142 C C . ASP B 1 15 ? 30.961 76.984 15.663 1 77.1 15 ASP B C 1
ATOM 2143 O O . ASP B 1 15 ? 30.077 77.778 15.354 1 77.44 15 ASP B O 1
ATOM 2145 N N . ASN B 1 16 ? 31.231 75.892 14.934 1 76.03 16 ASN B N 1
ATOM 2146 C CA . ASN B 1 16 ? 30.47 75.572 13.723 1 75.33 16 ASN B CA 1
ATOM 2147 C C . ASN B 1 16 ? 29.108 74.987 14.09 1 73.61 16 ASN B C 1
ATOM 2148 O O . ASN B 1 16 ? 28.099 75.345 13.492 1 73.78 16 ASN B O 1
ATOM 2153 N N . TRP B 1 17 ? 29.083 74.111 15.091 1 71.81 17 TRP B N 1
ATOM 2154 C CA . TRP B 1 17 ? 27.87 73.463 15.585 1 70.69 17 TRP B CA 1
ATOM 2155 C C . TRP B 1 17 ? 26.921 74.478 16.273 1 68.18 17 TRP B C 1
ATOM 2156 O O . TRP B 1 17 ? 25.699 74.351 16.165 1 68.03 17 TRP B O 1
ATOM 2167 N N . ILE B 1 18 ? 27.48 75.501 16.937 1 65.83 18 ILE B N 1
ATOM 2168 C CA . ILE B 1 18 ? 26.665 76.524 17.592 1 64.07 18 ILE B CA 1
ATOM 2169 C C . ILE B 1 18 ? 26.089 77.557 16.571 1 62.21 18 ILE B C 1
ATOM 2170 O O . ILE B 1 18 ? 25.29 78.408 16.96 1 62.85 18 ILE B O 1
ATOM 2175 N N . LYS B 1 19 ? 26.474 77.485 15.283 1 59.64 19 LYS B N 1
ATOM 2176 C CA . LYS B 1 19 ? 25.909 78.376 14.266 1 57.4 19 LYS B CA 1
ATOM 2177 C C . LYS B 1 19 ? 24.43 78.004 13.95 1 54.78 19 LYS B C 1
ATOM 2178 O O . LYS B 1 19 ? 23.724 78.809 13.348 1 55.27 19 LYS B O 1
ATOM 2181 N N . ASP B 1 20 ? 23.971 76.8 14.347 1 51.56 20 ASP B N 1
ATOM 2182 C CA . ASP B 1 20 ? 22.592 76.349 14.158 1 49.57 20 ASP B CA 1
ATOM 2183 C C . ASP B 1 20 ? 21.68 76.655 15.361 1 46.29 20 ASP B C 1
ATOM 2184 O O . ASP B 1 20 ? 20.523 76.229 15.372 1 45.49 20 ASP B O 1
ATOM 2189 N N . ALA B 1 21 ? 22.202 77.334 16.383 1 44.39 21 ALA B N 1
ATOM 2190 C CA . ALA B 1 21 ? 21.436 77.652 17.577 1 42.97 21 ALA B CA 1
ATOM 2191 C C . ALA B 1 21 ? 20.399 78.719 17.284 1 40.97 21 ALA B C 1
ATOM 2192 O O . ALA B 1 21 ? 20.574 79.554 16.393 1 40.98 21 ALA B O 1
ATOM 2194 N N . ASP B 1 22 ? 19.315 78.669 18.032 1 38.97 22 ASP B N 1
ATOM 2195 C CA . ASP B 1 22 ? 18.22 79.609 17.933 1 37.8 22 ASP B CA 1
ATOM 2196 C C . ASP B 1 22 ? 18.635 80.954 18.54 1 37.2 22 ASP B C 1
ATOM 2197 O O . ASP B 1 22 ? 18.847 81.032 19.751 1 37.12 22 ASP B O 1
ATOM 2202 N N . PRO B 1 23 ? 18.758 82.029 17.731 1 36.68 23 PRO B N 1
ATOM 2203 C CA . PRO B 1 23 ? 19.177 83.317 18.301 1 36.81 23 PRO B CA 1
ATOM 2204 C C . PRO B 1 23 ? 18.167 83.95 19.273 1 37.57 23 PRO B C 1
ATOM 2205 O O . PRO B 1 23 ? 18.549 84.861 20.013 1 38.48 23 PRO B O 1
ATOM 2209 N N . ARG B 1 24 ? 16.906 83.491 19.295 1 36.71 24 ARG B N 1
ATOM 2210 C CA . ARG B 1 24 ? 15.9 84.092 20.188 1 36.81 24 ARG B CA 1
ATOM 2211 C C . ARG B 1 24 ? 16.226 83.89 21.671 1 36.92 24 ARG B C 1
ATOM 2212 O O . ARG B 1 24 ? 15.821 84.694 22.507 1 36.89 24 ARG B O 1
ATOM 2220 N N . VAL B 1 25 ? 16.919 82.787 22.005 1 36.9 25 VAL B N 1
ATOM 2221 C CA . VAL B 1 25 ? 17.211 82.43 23.394 1 36.82 25 VAL B CA 1
ATOM 2222 C C . VAL B 1 25 ? 18.624 82.842 23.846 1 38.08 25 VAL B C 1
ATOM 2223 O O . VAL B 1 25 ? 18.968 82.578 24.984 1 37.79 25 VAL B O 1
ATOM 2227 N N . GLU B 1 26 ? 19.431 83.475 22.982 1 39.54 26 GLU B N 1
ATOM 2228 C CA . GLU B 1 26 ? 20.818 83.849 23.267 1 42.38 26 GLU B CA 1
ATOM 2229 C C . GLU B 1 26 ? 21.049 84.47 24.67 1 43.96 26 GLU B C 1
ATOM 2230 O O . GLU B 1 26 ? 21.932 84.03 25.395 1 45.2 26 GLU B O 1
ATOM 2236 N N . ASP B 1 27 ? 20.297 85.523 25.024 1 43.85 27 ASP B N 1
ATOM 2237 C CA . ASP B 1 27 ? 20.464 86.256 26.277 1 43.9 27 ASP B CA 1
ATOM 2238 C C . ASP B 1 27 ? 19.805 85.598 27.496 1 43.5 27 ASP B C 1
ATOM 2239 O O . ASP B 1 27 ? 19.902 86.145 28.584 1 44.64 27 ASP B O 1
ATOM 2244 N N . TRP B 1 28 ? 19.075 84.522 27.312 1 42.36 28 TRP B N 1
ATOM 2245 C CA . TRP B 1 28 ? 18.33 83.9 28.403 1 42.04 28 TRP B CA 1
ATOM 2246 C C . TRP B 1 28 ? 19.253 83.148 29.391 1 41.94 28 TRP B C 1
ATOM 2247 O O . TRP B 1 28 ? 20.279 82.596 28.999 1 41.63 28 TRP B O 1
ATOM 2258 N N . LEU B 1 29 ? 18.891 83.201 30.682 1 41.46 29 LEU B N 1
ATOM 2259 C CA . LEU B 1 29 ? 19.621 82.579 31.785 1 42.11 29 LEU B CA 1
ATOM 2260 C C . LEU B 1 29 ? 20.013 81.117 31.494 1 40.24 29 LEU B C 1
ATOM 2261 O O . LEU B 1 29 ? 19.171 80.306 31.1 1 39.01 29 LEU B O 1
ATOM 2266 N N . LEU B 1 30 ? 21.327 80.832 31.618 1 39.55 30 LEU B N 1
ATOM 2267 C CA . LEU B 1 30 ? 21.985 79.539 31.393 1 39.19 30 LEU B CA 1
ATOM 2268 C C . LEU B 1 30 ? 22.109 79.162 29.91 1 37.93 30 LEU B C 1
ATOM 2269 O O . LEU B 1 30 ? 22.54 78.041 29.636 1 37.23 30 LEU B O 1
ATO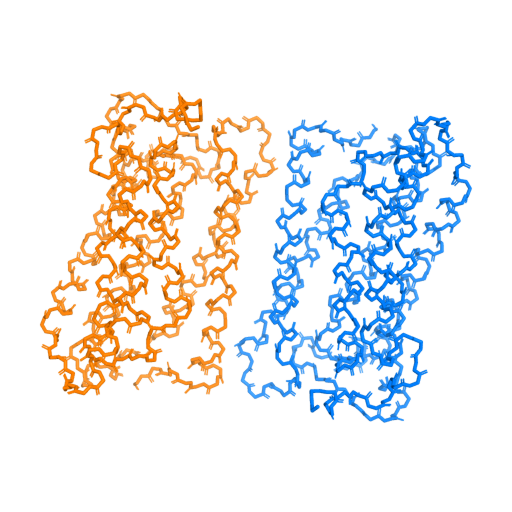M 2274 N N . MET B 1 31 ? 21.755 80.072 28.95 1 37.33 31 MET B N 1
ATOM 2275 C CA . MET B 1 31 ? 21.766 79.661 27.544 1 36.96 31 MET B CA 1
ATOM 2276 C C . MET B 1 31 ? 22.979 80.082 26.737 1 37.56 31 MET B C 1
ATOM 2277 O O . MET B 1 31 ? 23.048 79.759 25.561 1 36.93 31 MET B O 1
ATOM 2282 N N . SER B 1 32 ? 23.96 80.698 27.358 1 39.23 32 SER B N 1
ATOM 2283 C CA . SER B 1 32 ? 25.177 81.145 26.677 1 41.32 32 SER B CA 1
ATOM 2284 C C . SER B 1 32 ? 26.009 79.954 26.184 1 42.53 32 SER B C 1
ATOM 2285 O O . SER B 1 32 ? 26.489 79.968 25.055 1 43.43 32 SER B O 1
ATOM 2288 N N . SER B 1 33 ? 26.139 78.911 26.999 1 42.62 33 SER B N 1
ATOM 2289 C CA . SER B 1 33 ? 26.886 77.698 26.629 1 42.91 33 SER B CA 1
ATOM 2290 C C . SER B 1 33 ? 26.468 76.525 27.536 1 43.06 33 SER B C 1
ATOM 2291 O O . SER B 1 33 ? 25.846 76.76 28.578 1 42.62 33 SER B O 1
ATOM 2294 N N . PRO B 1 34 ? 26.768 75.253 27.178 1 43.66 34 PRO B N 1
ATOM 2295 C CA . PRO B 1 34 ? 26.385 74.146 28.077 1 44.64 34 PRO B CA 1
ATOM 2296 C C . PRO B 1 34 ? 27.296 74.019 29.308 1 46.77 34 PRO B C 1
ATOM 2297 O O . PRO B 1 34 ? 27.02 73.186 30.168 1 47.45 34 PRO B O 1
ATOM 2301 N N . LEU B 1 35 ? 28.381 74.829 29.403 1 47.69 35 LEU B N 1
ATOM 2302 C CA . LEU B 1 35 ? 29.364 74.773 30.487 1 48.56 35 LEU B CA 1
ATOM 2303 C C . LEU B 1 35 ? 28.789 75.178 31.874 1 48.17 35 LEU B C 1
ATOM 2304 O O . LEU B 1 35 ? 28.952 74.371 32.791 1 48.38 35 LEU B O 1
ATOM 2309 N N . PRO B 1 36 ? 28.099 76.336 32.08 1 47.26 36 PRO B N 1
ATOM 2310 C CA . PRO B 1 36 ? 27.581 76.643 33.427 1 46.56 36 PRO B CA 1
ATOM 2311 C C . PRO B 1 36 ? 26.68 75.555 34.018 1 45.88 36 PRO B C 1
ATOM 2312 O O . PRO B 1 36 ? 26.813 75.264 35.202 1 46.19 36 PRO B O 1
ATOM 2316 N N . GLN B 1 37 ? 25.786 74.942 33.223 1 44.71 37 GLN B N 1
ATOM 2317 C CA . GLN B 1 37 ? 24.899 73.891 33.739 1 43.81 37 GLN B CA 1
ATOM 2318 C C . GLN B 1 37 ? 25.652 72.589 34.016 1 44.82 37 GLN B C 1
ATOM 2319 O O . GLN B 1 37 ? 25.249 71.841 34.903 1 44.53 37 GLN B O 1
ATOM 2325 N N . THR B 1 38 ? 26.746 72.322 33.286 1 45.73 38 THR B N 1
ATOM 2326 C CA . THR B 1 38 ? 27.543 71.119 33.512 1 47.14 38 THR B CA 1
ATOM 2327 C C . THR B 1 38 ? 28.279 71.245 34.864 1 48.85 38 THR B C 1
ATOM 2328 O O . THR B 1 38 ? 28.344 70.281 35.609 1 49.3 38 THR B O 1
ATOM 2332 N N . ILE B 1 39 ? 28.757 72.442 35.208 1 49.96 39 ILE B N 1
ATOM 2333 C CA . ILE B 1 39 ? 29.395 72.688 36.494 1 51.41 39 ILE B CA 1
ATOM 2334 C C . ILE B 1 39 ? 28.349 72.529 37.615 1 52.24 39 ILE B C 1
ATOM 2335 O O . ILE B 1 39 ? 28.605 71.783 38.57 1 52.74 39 ILE B O 1
ATOM 2340 N N . LEU B 1 40 ? 27.153 73.179 37.472 1 51.49 40 LEU B N 1
ATOM 2341 C CA . LEU B 1 40 ? 26.054 73.081 38.45 1 51.07 40 LEU B CA 1
ATOM 2342 C C . LEU B 1 40 ? 25.611 71.612 38.675 1 50.14 40 LEU B C 1
ATOM 2343 O O . LEU B 1 40 ? 25.475 71.178 39.821 1 50.21 40 LEU B O 1
ATOM 2348 N N . LEU B 1 41 ? 25.383 70.855 37.589 1 49.01 41 LEU B N 1
ATOM 2349 C CA . LEU B 1 41 ? 24.939 69.467 37.714 1 48.29 41 LEU B CA 1
ATOM 2350 C C . LEU B 1 41 ? 26.072 68.546 38.213 1 49.01 41 LEU B C 1
ATOM 2351 O O . LEU B 1 41 ? 25.8 67.582 38.922 1 48.76 41 LEU B O 1
ATOM 2356 N N . GLY B 1 42 ? 27.324 68.892 37.932 1 49.67 42 GLY B N 1
ATOM 2357 C CA . GLY B 1 42 ? 28.461 68.137 38.439 1 50.92 42 GLY B CA 1
ATOM 2358 C C . GLY B 1 42 ? 28.535 68.295 39.944 1 52.72 42 GLY B C 1
ATOM 2359 O O . GLY B 1 42 ? 28.712 67.312 40.661 1 53.04 42 GLY B O 1
ATOM 2360 N N . PHE B 1 43 ? 28.312 69.534 40.439 1 53.59 43 PHE B N 1
ATOM 2361 C CA . PHE B 1 43 ? 28.288 69.811 41.868 1 55.02 43 PHE B CA 1
ATOM 2362 C C . PHE B 1 43 ? 27.076 69.126 42.517 1 53.5 43 PHE B C 1
ATOM 2363 O O . PHE B 1 43 ? 27.226 68.574 43.603 1 54.43 43 PHE B O 1
ATOM 2371 N N . TYR B 1 44 ? 25.9 69.139 41.861 1 50.84 44 TYR B N 1
ATOM 2372 C CA . TYR B 1 44 ? 24.711 68.453 42.367 1 49.48 44 TYR B CA 1
ATOM 2373 C C . TYR B 1 44 ? 24.979 66.931 42.52 1 50.57 44 TYR B C 1
ATOM 2374 O O . TYR B 1 44 ? 24.701 66.373 43.581 1 50.74 44 TYR B O 1
ATOM 2383 N N . VAL B 1 45 ? 25.508 66.262 41.471 1 50.87 45 VAL B N 1
ATOM 2384 C CA . VAL B 1 45 ? 25.775 64.822 41.523 1 51.85 45 VAL B CA 1
ATOM 2385 C C . VAL B 1 45 ? 26.794 64.526 42.623 1 54.14 45 VAL B C 1
ATOM 2386 O O . VAL B 1 45 ? 26.596 63.603 43.412 1 54.23 45 VAL B O 1
ATOM 2390 N N . TYR B 1 46 ? 27.846 65.354 42.713 1 55.59 46 TYR B N 1
ATOM 2391 C CA . TYR B 1 46 ? 28.878 65.201 43.732 1 57.32 46 TYR B CA 1
ATOM 2392 C C . TYR B 1 46 ? 28.268 65.347 45.132 1 58.29 46 TYR B C 1
ATOM 2393 O O . TYR B 1 46 ? 28.549 64.539 46.015 1 58.44 46 TYR B O 1
ATOM 2402 N N . PHE B 1 47 ? 27.418 66.366 45.322 1 58.43 47 PHE B N 1
ATOM 2403 C CA . PHE B 1 47 ? 26.79 66.612 46.61 1 58.75 47 PHE B CA 1
ATOM 2404 C C . PHE B 1 47 ? 25.84 65.463 47.034 1 58.36 47 PHE B C 1
ATOM 2405 O O . PHE B 1 47 ? 26.022 64.929 48.114 1 58.36 47 PHE B O 1
ATOM 2413 N N . VAL B 1 48 ? 24.843 65.095 46.217 1 57.58 48 VAL B N 1
ATOM 2414 C CA . VAL B 1 48 ? 23.837 64.124 46.628 1 57.72 48 VAL B CA 1
ATOM 2415 C C . VAL B 1 48 ? 24.349 62.679 46.732 1 58.92 48 VAL B C 1
ATOM 2416 O O . VAL B 1 48 ? 23.723 61.885 47.433 1 58.91 48 VAL B O 1
ATOM 2420 N N . THR B 1 49 ? 25.453 62.333 46.062 1 59.99 49 THR B N 1
ATOM 2421 C CA . THR B 1 49 ? 25.958 60.961 46.097 1 61.74 49 THR B CA 1
ATOM 2422 C C . THR B 1 49 ? 27.181 60.822 46.997 1 64.61 49 THR B C 1
ATOM 2423 O O . THR B 1 49 ? 27.448 59.716 47.466 1 65.3 49 THR B O 1
ATOM 2427 N N . SER B 1 50 ? 27.93 61.919 47.244 1 66.04 50 SER B N 1
ATOM 2428 C CA . SER B 1 50 ? 29.154 61.824 48.013 1 68.16 50 SER B CA 1
ATOM 2429 C C . SER B 1 50 ? 29.256 62.837 49.196 1 70.62 50 SER B C 1
ATOM 2430 O O . SER B 1 50 ? 29.243 62.392 50.341 1 70.74 50 SER B O 1
ATOM 2433 N N . LEU B 1 51 ? 29.378 64.163 48.935 1 72.12 51 LEU B N 1
ATOM 2434 C CA . LEU B 1 51 ? 29.592 65.18 49.974 1 73.66 51 LEU B CA 1
ATOM 2435 C C . LEU B 1 51 ? 28.46 65.275 51.01 1 75.02 51 LEU B C 1
ATOM 2436 O O . LEU B 1 51 ? 28.74 65.193 52.204 1 75.53 51 LEU B O 1
ATOM 2441 N N . GLY B 1 52 ? 27.227 65.476 50.563 1 75.64 52 GLY B N 1
ATOM 2442 C CA . GLY B 1 52 ? 26.05 65.583 51.42 1 76.9 52 GLY B CA 1
ATOM 2443 C C . GLY B 1 52 ? 25.886 64.459 52.42 1 78.19 52 GLY B C 1
ATOM 2444 O O . GLY B 1 52 ? 25.905 64.707 53.63 1 78.5 52 GLY B O 1
ATOM 2445 N N . PRO B 1 53 ? 25.784 63.199 51.95 1 78.75 53 PRO B N 1
ATOM 2446 C CA . PRO B 1 53 ? 25.65 62.07 52.886 1 79.32 53 PRO B CA 1
ATOM 2447 C C . PRO B 1 53 ? 26.826 61.928 53.853 1 81.15 53 PRO B C 1
ATOM 2448 O O . PRO B 1 53 ? 26.646 61.418 54.963 1 81.86 53 PRO B O 1
ATOM 2452 N N . LYS B 1 54 ? 28.028 62.367 53.45 1 81.88 54 LYS B N 1
ATOM 2453 C CA . LYS B 1 54 ? 29.204 62.311 54.321 1 83.17 54 LYS B CA 1
ATOM 2454 C C . LYS B 1 54 ? 29.051 63.33 55.448 1 84.73 54 LYS B C 1
ATOM 2455 O O . LYS B 1 54 ? 29.324 63.017 56.607 1 85.01 54 LYS B O 1
ATOM 2458 N N . LEU B 1 55 ? 28.581 64.538 55.116 1 85.57 55 LEU B N 1
ATOM 2459 C CA . LEU B 1 55 ? 28.355 65.594 56.097 1 86.8 55 LEU B CA 1
ATOM 2460 C C . LEU B 1 55 ? 27.176 65.261 57.025 1 87.81 55 LEU B C 1
ATOM 2461 O O . LEU B 1 55 ? 27.168 65.684 58.172 1 87.95 55 LEU B O 1
ATOM 2466 N N . MET B 1 56 ? 26.179 64.521 56.529 1 88.59 56 MET B N 1
ATOM 2467 C CA . MET B 1 56 ? 25.018 64.157 57.336 1 89.59 56 MET B CA 1
ATOM 2468 C C . MET B 1 56 ? 25.243 62.898 58.186 1 91.39 56 MET B C 1
ATOM 2469 O O . MET B 1 56 ? 24.46 62.661 59.103 1 91.62 56 MET B O 1
ATOM 2474 N N . GLU B 1 57 ? 26.292 62.099 57.89 1 92.46 57 GLU B N 1
ATOM 2475 C CA . GLU B 1 57 ? 26.605 60.845 58.579 1 93.85 57 GLU B CA 1
ATOM 2476 C C . GLU B 1 57 ? 26.66 60.994 60.104 1 95.16 57 GLU B C 1
ATOM 2477 O O . GLU B 1 57 ? 26.079 60.165 60.802 1 95.44 57 GLU B O 1
ATOM 2480 N N . ASN B 1 58 ? 27.342 62.031 60.624 1 95.74 58 ASN B N 1
ATOM 2481 C CA . ASN B 1 58 ? 27.425 62.216 62.073 1 96.88 58 ASN B CA 1
ATOM 2482 C C . ASN B 1 58 ? 26.552 63.394 62.53 1 96.9 58 ASN B C 1
ATOM 2483 O O . ASN B 1 58 ? 26.919 64.115 63.462 1 97.19 58 ASN B O 1
ATOM 2488 N N . ARG B 1 59 ? 25.379 63.554 61.9 1 96 59 ARG B N 1
ATOM 2489 C CA . ARG B 1 59 ? 24.415 64.603 62.23 1 95.68 59 ARG B CA 1
ATOM 2490 C C . ARG B 1 59 ? 22.991 64.048 62.316 1 94.7 59 ARG B C 1
ATOM 2491 O O . ARG B 1 59 ? 22.686 63.024 61.703 1 94.65 59 ARG B O 1
ATOM 2499 N N . LYS B 1 60 ? 22.105 64.75 63.041 1 93.64 60 LYS B N 1
ATOM 2500 C CA . LYS B 1 60 ? 20.694 64.381 63.101 1 93.39 60 LYS B CA 1
ATOM 2501 C C . LYS B 1 60 ? 19.979 64.931 61.851 1 93.14 60 LYS B C 1
ATOM 2502 O O . LYS B 1 60 ? 20.408 65.951 61.295 1 93.69 60 LYS B O 1
ATOM 2505 N N . PRO B 1 61 ? 18.909 64.267 61.369 1 91.82 61 PRO B N 1
ATOM 2506 C CA . PRO B 1 61 ? 18.221 64.771 60.171 1 91.08 61 PRO B CA 1
ATOM 2507 C C . PRO B 1 61 ? 17.591 66.144 60.371 1 90.14 61 PRO B C 1
ATOM 2508 O O . PRO B 1 61 ? 17.154 66.475 61.474 1 90.2 61 PRO B O 1
ATOM 2512 N N . PHE B 1 62 ? 17.535 66.941 59.296 1 89.08 62 PHE B N 1
ATOM 2513 C CA . PHE B 1 62 ? 16.921 68.261 59.365 1 88.41 62 PHE B CA 1
ATOM 2514 C C . PHE B 1 62 ? 15.404 68.128 59.339 1 87.45 62 PHE B C 1
ATOM 2515 O O . PHE B 1 62 ? 14.859 67.238 58.679 1 87.5 62 PHE B O 1
ATOM 2523 N N . GLU B 1 63 ? 14.724 68.992 60.077 1 86.55 63 GLU B N 1
ATOM 2524 C CA . GLU B 1 63 ? 13.269 69.029 60.1 1 86.36 63 GLU B CA 1
ATOM 2525 C C . GLU B 1 63 ? 12.856 70.038 59.062 1 85.51 63 GLU B C 1
ATOM 2526 O O . GLU B 1 63 ? 12.973 71.244 59.291 1 86.33 63 GLU B O 1
ATOM 2529 N N . LEU B 1 64 ? 12.451 69.559 57.892 1 83.91 64 LEU B N 1
ATOM 2530 C CA . LEU B 1 64 ? 12.113 70.423 56.783 1 82.71 64 LEU B CA 1
ATOM 2531 C C . LEU B 1 64 ? 10.672 70.222 56.323 1 81.94 64 LEU B C 1
ATOM 2532 O O . LEU B 1 64 ? 10.391 70.418 55.148 1 82.24 64 LEU B O 1
ATOM 2537 N N . LYS B 1 65 ? 9.757 69.865 57.235 1 80.82 65 LYS B N 1
ATOM 2538 C CA . LYS B 1 65 ? 8.355 69.637 56.891 1 80.56 65 LYS B CA 1
ATOM 2539 C C . LYS B 1 65 ? 7.715 70.866 56.213 1 79.52 65 LYS B C 1
ATOM 2540 O O . LYS B 1 65 ? 7.142 70.723 55.143 1 80.02 65 LYS B O 1
ATOM 2546 N N . LYS B 1 66 ? 7.828 72.053 56.811 1 78.12 66 LYS B N 1
ATOM 2547 C CA . LYS B 1 66 ? 7.244 73.272 56.251 1 76.97 66 LYS B CA 1
ATOM 2548 C C . LYS B 1 66 ? 7.909 73.662 54.932 1 74.53 66 LYS B C 1
ATOM 2549 O O . LYS B 1 66 ? 7.233 74.138 54.025 1 74.83 66 LYS B O 1
ATOM 2552 N N . ALA B 1 67 ? 9.224 73.442 54.818 1 71.95 67 ALA B N 1
ATOM 2553 C CA . ALA B 1 67 ? 9.978 73.761 53.614 1 69.89 67 ALA B CA 1
ATOM 2554 C C . ALA B 1 67 ? 9.542 72.856 52.458 1 68.21 67 ALA B C 1
ATOM 2555 O O . ALA B 1 67 ? 9.434 73.327 51.332 1 67.95 67 ALA B O 1
ATOM 2557 N N . MET B 1 68 ? 9.271 71.568 52.754 1 66.68 68 MET B N 1
ATOM 2558 C CA . MET B 1 68 ? 8.81 70.564 51.805 1 65.71 68 MET B CA 1
ATOM 2559 C C . MET B 1 68 ? 7.394 70.879 51.342 1 65.1 68 MET B C 1
ATOM 2560 O O . MET B 1 68 ? 7.126 70.807 50.154 1 63.97 68 MET B O 1
ATOM 2565 N N . ILE B 1 69 ? 6.483 71.213 52.279 1 65.21 69 ILE B N 1
ATOM 2566 C CA . ILE B 1 69 ? 5.095 71.533 51.949 1 65.81 69 ILE B CA 1
ATOM 2567 C C . ILE B 1 69 ? 5.034 72.783 51.051 1 64.98 69 ILE B C 1
ATOM 2568 O O . ILE B 1 69 ? 4.33 72.764 50.048 1 65.23 69 ILE B O 1
ATOM 2573 N N . THR B 1 70 ? 5.776 73.85 51.403 1 63.98 70 THR B N 1
ATOM 2574 C CA . THR B 1 70 ? 5.82 75.08 50.607 1 63.31 70 THR B CA 1
ATOM 2575 C C . THR B 1 70 ? 6.389 74.782 49.208 1 61.61 70 THR B C 1
ATOM 2576 O O . THR B 1 70 ? 5.797 75.17 48.21 1 61.68 70 THR B O 1
ATOM 2580 N N . TYR B 1 71 ? 7.515 74.067 49.143 1 59.99 71 TYR B N 1
ATOM 2581 C CA . TYR B 1 71 ? 8.151 73.703 47.888 1 59.07 71 TYR B CA 1
ATOM 2582 C C . TYR B 1 71 ? 7.2 72.859 47.004 1 59.08 71 TYR B C 1
ATOM 2583 O O . TYR B 1 71 ? 7.092 73.14 45.818 1 58.68 71 TYR B O 1
ATOM 2592 N N . ASN B 1 72 ? 6.551 71.822 47.561 1 59.29 72 ASN B N 1
ATOM 2593 C CA . ASN B 1 72 ? 5.678 70.955 46.77 1 60.14 72 ASN B CA 1
ATOM 2594 C C . ASN B 1 72 ? 4.485 71.737 46.23 1 61.56 72 ASN B C 1
ATOM 2595 O O . ASN B 1 72 ? 4.089 71.523 45.09 1 62.2 72 ASN B O 1
ATOM 2600 N N . PHE B 1 73 ? 3.932 72.643 47.034 1 61.94 73 PHE B N 1
ATOM 2601 C CA . PHE B 1 73 ? 2.81 73.501 46.662 1 62.85 73 PHE B CA 1
ATOM 2602 C C . PHE B 1 73 ? 3.235 74.442 45.532 1 61.09 73 PHE B C 1
ATOM 2603 O O . PHE B 1 73 ? 2.5 74.603 44.559 1 61.05 73 PHE B O 1
ATOM 2611 N N . PHE B 1 74 ? 4.439 75.017 45.637 1 59.53 74 PHE B N 1
ATOM 2612 C CA . PHE B 1 74 ? 4.975 75.884 44.597 1 58.9 74 PHE B CA 1
ATOM 2613 C C . PHE B 1 74 ? 5.175 75.09 43.29 1 57.59 74 PHE B C 1
ATOM 2614 O O . PHE B 1 74 ? 4.844 75.609 42.227 1 57.53 74 PHE B O 1
ATOM 2622 N N . ILE B 1 75 ? 5.739 73.864 43.356 1 56.15 75 ILE B N 1
ATOM 2623 C CA . ILE B 1 75 ? 5.972 73.086 42.14 1 55.66 75 ILE B CA 1
ATOM 2624 C C . ILE B 1 75 ? 4.643 72.696 41.494 1 54.29 75 ILE B C 1
ATOM 2625 O O . ILE B 1 75 ? 4.56 72.694 40.277 1 53.88 75 ILE B O 1
ATOM 2630 N N . VAL B 1 76 ? 3.601 72.4 42.286 1 53.53 76 VAL B N 1
ATOM 2631 C CA . VAL B 1 76 ? 2.294 72.033 41.731 1 53.16 76 VAL B CA 1
ATOM 2632 C C . VAL B 1 76 ? 1.718 73.217 40.94 1 52.06 76 VAL B C 1
ATOM 2633 O O . VAL B 1 76 ? 1.289 73.03 39.81 1 52.11 76 VAL B O 1
ATOM 2637 N N . LEU B 1 77 ? 1.754 74.429 41.514 1 51.22 77 LEU B N 1
ATOM 2638 C CA . LEU B 1 77 ? 1.23 75.628 40.863 1 50.74 77 LEU B CA 1
ATOM 2639 C C . LEU B 1 77 ? 2.072 76.021 39.649 1 48.67 77 LEU B C 1
ATOM 2640 O O . LEU B 1 77 ? 1.524 76.385 38.606 1 48.93 77 LEU B O 1
ATOM 2645 N N . PHE B 1 78 ? 3.388 75.891 39.764 1 46.62 78 PHE B N 1
ATOM 2646 C CA . PHE B 1 78 ? 4.303 76.173 38.672 1 45.86 78 PHE B CA 1
ATOM 2647 C C . PHE B 1 78 ? 4.066 75.172 37.509 1 44.39 78 PHE B C 1
ATOM 2648 O O . PHE B 1 78 ? 4.095 75.588 36.35 1 44.9 78 PHE B O 1
ATOM 2656 N N . SER B 1 79 ? 3.772 73.882 37.816 1 42.13 79 SER B N 1
ATOM 2657 C CA . SER B 1 79 ? 3.501 72.864 36.809 1 41.01 79 SER B CA 1
ATOM 2658 C C . SER B 1 79 ? 2.167 73.129 36.112 1 41.76 79 SER B C 1
ATOM 2659 O O . SER B 1 79 ? 2.064 72.935 34.907 1 41.02 79 SER B O 1
ATOM 2662 N N . VAL B 1 80 ? 1.139 73.566 36.866 1 43 80 VAL B N 1
ATOM 2663 C CA . VAL B 1 80 ? -0.176 73.946 36.314 1 43.78 80 VAL B CA 1
ATOM 2664 C C . VAL B 1 80 ? 0.03 75.12 35.334 1 43.65 80 VAL B C 1
ATOM 2665 O O . VAL B 1 80 ? -0.523 75.114 34.239 1 44.33 80 VAL B O 1
ATOM 2669 N N . TYR B 1 81 ? 0.861 76.101 35.727 1 42.52 81 TYR B N 1
ATOM 2670 C CA . TYR B 1 81 ? 1.191 77.26 34.906 1 42.11 81 TYR B CA 1
ATOM 2671 C C . TYR B 1 81 ? 1.939 76.855 33.619 1 41.32 81 TYR B C 1
ATOM 2672 O O . TYR B 1 81 ? 1.585 77.326 32.538 1 40.74 81 TYR B O 1
ATOM 2681 N N . MET B 1 82 ? 2.973 75.995 33.731 1 41 82 MET B N 1
ATOM 2682 C CA . MET B 1 82 ? 3.722 75.556 32.553 1 40.68 82 MET B CA 1
ATOM 2683 C C . MET B 1 82 ? 2.867 74.717 31.639 1 40.41 82 MET B C 1
ATOM 2684 O O . MET B 1 82 ? 2.982 74.865 30.431 1 40.13 82 MET B O 1
ATOM 2689 N N . CYS B 1 83 ? 1.961 73.893 32.191 1 40.7 83 CYS B N 1
ATOM 2690 C CA . CYS B 1 83 ? 1.049 73.089 31.376 1 41.37 83 CYS B CA 1
ATOM 2691 C C . CYS B 1 83 ? 0.132 74.01 30.576 1 41.8 83 CYS B C 1
ATOM 2692 O O . CYS B 1 83 ? 0.027 73.865 29.361 1 41.72 83 CYS B O 1
ATOM 2695 N N . TYR B 1 84 ? -0.455 75.017 31.248 1 42.2 84 TYR B N 1
ATOM 2696 C CA . TYR B 1 84 ? -1.328 76.012 30.62 1 42.54 84 TYR B CA 1
ATOM 2697 C C . TYR B 1 84 ? -0.562 76.75 29.515 1 42.08 84 TYR B C 1
ATOM 2698 O O . TYR B 1 84 ? -1.104 76.964 28.438 1 42.36 84 TYR B O 1
ATOM 2707 N N . GLU B 1 85 ? 0.707 77.113 29.772 1 41.07 85 GLU B N 1
ATOM 2708 C CA . GLU B 1 85 ? 1.505 77.839 28.786 1 39.67 85 GLU B CA 1
ATOM 2709 C C . GLU B 1 85 ? 1.831 76.933 27.593 1 38.13 85 GLU B C 1
ATOM 2710 O O . GLU B 1 85 ? 1.787 77.41 26.474 1 38.72 85 GLU B O 1
ATOM 2716 N N . PHE B 1 86 ? 2.081 75.645 27.806 1 36.35 86 PHE B N 1
ATOM 2717 C CA . PHE B 1 86 ? 2.312 74.702 26.695 1 34.88 86 PHE B CA 1
ATOM 2718 C C . PHE B 1 86 ? 1.038 74.552 25.864 1 35.55 86 PHE B C 1
ATOM 2719 O O . PHE B 1 86 ? 1.116 74.537 24.641 1 36.29 86 PHE B O 1
ATOM 2727 N N . VAL B 1 87 ? -0.138 74.534 26.516 1 35.64 87 VAL B N 1
ATOM 2728 C CA . VAL B 1 87 ? -1.432 74.464 25.834 1 36.56 87 VAL B CA 1
ATOM 2729 C C . VAL B 1 87 ? -1.669 75.755 25.005 1 38.21 87 VAL B C 1
ATOM 2730 O O . VAL B 1 87 ? -2.052 75.678 23.843 1 38.85 87 VAL B O 1
ATOM 2734 N N . MET B 1 88 ? -1.399 76.925 25.578 1 38.64 88 MET B N 1
ATOM 2735 C CA . MET B 1 88 ? -1.631 78.201 24.905 1 39.87 88 MET B CA 1
ATOM 2736 C C . MET B 1 88 ? -0.523 78.596 23.9 1 39.52 88 MET B C 1
ATOM 2737 O O . MET B 1 88 ? -0.716 79.516 23.11 1 40.15 88 MET B O 1
ATOM 2742 N N . SER B 1 89 ? 0.615 77.904 23.926 1 38.58 89 SER B N 1
ATOM 2743 C CA . SER B 1 89 ? 1.738 78.117 23.015 1 37.95 89 SER B CA 1
ATOM 2744 C C . SER B 1 89 ? 1.678 77.209 21.77 1 38.06 89 SER B C 1
ATOM 2745 O O . SER B 1 89 ? 2.544 77.347 20.915 1 39.14 89 SER B O 1
ATOM 2748 N N . GLY B 1 90 ? 0.704 76.306 21.677 1 36.22 90 GLY B N 1
ATOM 2749 C CA . GLY B 1 90 ? 0.572 75.472 20.5 1 35.24 90 GLY B CA 1
ATOM 2750 C C . GLY B 1 90 ? -0.301 74.251 20.654 1 34.45 90 GLY B C 1
ATOM 2751 O O . GLY B 1 90 ? -1.119 74 19.778 1 36.02 90 GLY B O 1
ATOM 2752 N N . TRP B 1 91 ? -0.154 73.485 21.732 1 32.48 91 TRP B N 1
ATOM 2753 C CA . TRP B 1 91 ? -0.849 72.196 21.856 1 32.26 91 TRP B CA 1
ATOM 2754 C C . TRP B 1 91 ? -2.398 72.298 21.876 1 33.49 91 TRP B C 1
ATOM 2755 O O . TRP B 1 91 ? -3.053 71.462 21.256 1 32.73 91 TRP B O 1
ATOM 2766 N N . GLY B 1 92 ? -2.952 73.368 22.446 1 34.41 92 GLY B N 1
ATOM 2767 C CA . GLY B 1 92 ? -4.399 73.54 22.465 1 35.7 92 GLY B CA 1
ATOM 2768 C C . GLY B 1 92 ? -4.91 74.543 21.464 1 37.99 92 GLY B C 1
ATOM 2769 O O . GLY B 1 92 ? -6.1 74.88 21.487 1 39.65 92 GLY B O 1
ATOM 2770 N N . ILE B 1 93 ? -4.027 75.086 20.599 1 38.06 93 ILE B N 1
ATOM 2771 C CA . ILE B 1 93 ? -4.431 76.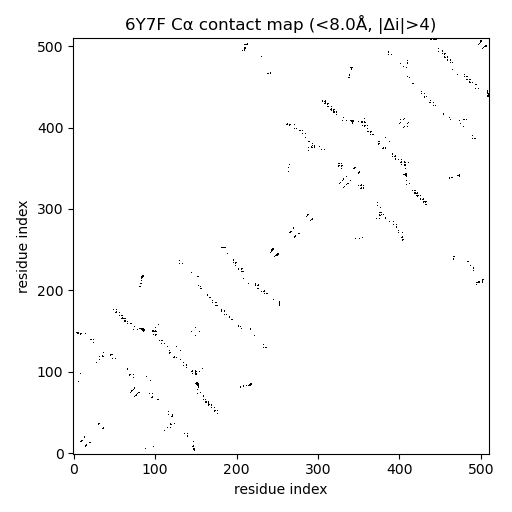158 19.698 1 38.19 93 ILE B CA 1
ATOM 2772 C C . ILE B 1 93 ? -4.049 75.921 18.237 1 37.92 93 ILE B C 1
ATOM 2773 O O . ILE B 1 93 ? -4.048 76.89 17.475 1 38.81 93 ILE B O 1
ATOM 2778 N N . GLY B 1 94 ? -3.76 74.684 17.84 1 37.13 94 GLY B N 1
ATOM 2779 C CA . GLY B 1 94 ? -3.463 74.442 16.43 1 36.67 94 GLY B CA 1
ATOM 2780 C C . GLY B 1 94 ? -2.484 73.364 16.085 1 35.39 94 GLY B C 1
ATOM 2781 O O . GLY B 1 94 ? -2.414 72.974 14.907 1 35.38 94 GLY B O 1
ATOM 2782 N N . TYR B 1 95 ? -1.695 72.897 17.078 1 34.01 95 TYR B N 1
ATOM 2783 C CA . TYR B 1 95 ? -0.772 71.777 16.854 1 34.2 95 TYR B CA 1
ATOM 2784 C C . TYR B 1 95 ? -1.57 70.543 16.442 1 33.83 95 TYR B C 1
ATOM 2785 O O . TYR B 1 95 ? -2.658 70.312 16.97 1 33.63 95 TYR B O 1
ATOM 2794 N N . SER B 1 96 ? -1.086 69.818 15.453 1 33.79 96 SER B N 1
ATOM 2795 C CA . SER B 1 96 ? -1.771 68.645 14.917 1 33.56 96 SER B CA 1
ATOM 2796 C C . SER B 1 96 ? -1.557 67.36 15.747 1 34.02 96 SER B C 1
ATOM 2797 O O . SER B 1 96 ? -2.273 66.387 15.536 1 34.52 96 SER B O 1
ATOM 2800 N N . PHE B 1 97 ? -0.551 67.333 16.626 1 33.7 97 PHE B N 1
ATOM 2801 C CA . PHE B 1 97 ? -0.152 66.149 17.41 1 34.01 97 PHE B CA 1
ATOM 2802 C C . PHE B 1 97 ? 0.562 65.089 16.52 1 34.49 97 PHE B C 1
ATOM 2803 O O . PHE B 1 97 ? 0.716 63.924 16.937 1 33.05 97 PHE B O 1
ATOM 2811 N N . ARG B 1 98 ? 1.038 65.525 15.311 1 35.09 98 ARG B N 1
ATOM 2812 C CA . ARG B 1 98 ? 1.765 64.713 14.342 1 36.12 98 ARG B CA 1
ATOM 2813 C C . ARG B 1 98 ? 3.084 65.462 14.013 1 36.48 98 ARG B C 1
ATOM 2814 O O . ARG B 1 98 ? 3.932 65.555 14.906 1 36.54 98 ARG B O 1
ATOM 2822 N N . CYS B 1 99 ? 3.261 66.012 12.803 1 36.48 99 CYS B N 1
ATOM 2823 C CA . CYS B 1 99 ? 4.469 66.765 12.487 1 37.34 99 CYS B CA 1
ATOM 2824 C C . CYS B 1 99 ? 4.312 68.21 12.889 1 36.7 99 CYS B C 1
ATOM 2825 O O . CYS B 1 99 ? 3.933 69.043 12.066 1 38.66 99 CYS B O 1
ATOM 2828 N N . ASP B 1 100 ? 4.65 68.528 14.117 1 34.83 100 ASP B N 1
ATOM 2829 C CA . ASP B 1 100 ? 4.646 69.911 14.593 1 33.27 100 ASP B CA 1
ATOM 2830 C C . ASP B 1 100 ? 6.076 70.4 14.537 1 32.48 100 ASP B C 1
ATOM 2831 O O . ASP B 1 100 ? 6.931 69.866 15.237 1 32.87 100 ASP B O 1
ATOM 2836 N N . ILE B 1 101 ? 6.378 71.276 13.594 1 31.19 101 ILE B N 1
ATOM 2837 C CA . ILE B 1 101 ? 7.733 71.765 13.436 1 30.6 101 ILE B CA 1
ATOM 2838 C C . ILE B 1 101 ? 7.97 72.911 14.41 1 29.53 101 ILE B C 1
ATOM 2839 O O . ILE B 1 101 ? 7.01 73.476 14.961 1 29.56 101 ILE B O 1
ATOM 2844 N N . VAL B 1 102 ? 9.251 73.238 14.656 1 28.32 102 VAL B N 1
ATOM 2845 C CA . VAL B 1 102 ? 9.559 74.381 15.491 1 28.4 102 VAL B CA 1
ATOM 2846 C C . VAL B 1 102 ? 9.238 75.636 14.676 1 29.56 102 VAL B C 1
ATOM 2847 O O . VAL B 1 102 ? 9.49 75.663 13.463 1 29.7 102 VAL B O 1
ATOM 2851 N N . ASP B 1 103 ? 8.629 76.637 15.308 1 29.79 103 ASP B N 1
ATOM 2852 C CA . ASP B 1 103 ? 8.38 77.935 14.683 1 30.12 103 ASP B CA 1
ATOM 2853 C C . ASP B 1 103 ? 9.472 78.861 15.221 1 30.88 103 ASP B C 1
ATOM 2854 O O . ASP B 1 103 ? 9.463 79.16 16.414 1 31.22 103 ASP B O 1
ATOM 2859 N N . TYR B 1 104 ? 10.444 79.241 14.385 1 30.68 104 TYR B N 1
ATOM 2860 C CA . TYR B 1 104 ? 11.579 80.043 14.798 1 31.01 104 TYR B CA 1
ATOM 2861 C C . TYR B 1 104 ? 11.372 81.544 14.628 1 32.33 104 TYR B C 1
ATOM 2862 O O . TYR B 1 104 ? 12.311 82.293 14.888 1 32.53 104 TYR B O 1
ATOM 2871 N N . SER B 1 105 ? 10.167 81.985 14.223 1 33.29 105 SER B N 1
ATOM 2872 C CA . SER B 1 105 ? 9.893 83.406 14.044 1 35.75 105 SER B CA 1
ATOM 2873 C C . SER B 1 105 ? 9.761 84.129 15.411 1 37.33 105 SER B C 1
ATOM 2874 O O . SER B 1 105 ? 9.696 83.507 16.488 1 37.84 105 SER B O 1
ATOM 2877 N N . ARG B 1 106 ? 9.719 85.432 15.348 1 37.66 106 ARG B N 1
ATOM 2878 C CA . ARG B 1 106 ? 9.559 86.274 16.512 1 38.7 106 ARG B CA 1
ATOM 2879 C C . ARG B 1 106 ? 8.09 86.695 16.671 1 39.2 106 ARG B C 1
ATOM 2880 O O . ARG B 1 106 ? 7.811 87.791 17.109 1 40.1 106 ARG B O 1
ATOM 2888 N N . SER B 1 107 ? 7.158 85.813 16.31 1 39.2 107 SER B N 1
ATOM 2889 C CA . SER B 1 107 ? 5.728 86.03 16.48 1 39.84 107 SER B CA 1
ATOM 2890 C C . SER B 1 107 ? 5.382 85.808 17.95 1 40.25 107 SER B C 1
ATOM 2891 O O . SER B 1 107 ? 6.042 84.989 18.599 1 40.78 107 SER B O 1
ATOM 2894 N N . PRO B 1 108 ? 4.319 86.439 18.483 1 39.39 108 PRO B N 1
ATOM 2895 C CA . PRO B 1 108 ? 3.999 86.235 19.91 1 39.24 108 PRO B CA 1
ATOM 2896 C C . PRO B 1 108 ? 3.835 84.774 20.325 1 40.58 108 PRO B C 1
ATOM 2897 O O . PRO B 1 108 ? 4.371 84.4 21.353 1 42 108 PRO B O 1
ATOM 2901 N N . THR B 1 109 ? 3.153 83.939 19.536 1 40.3 109 THR B N 1
ATOM 2902 C CA . THR B 1 109 ? 2.954 82.525 19.906 1 40.25 109 THR B CA 1
ATOM 2903 C C . THR B 1 109 ? 4.261 81.734 19.862 1 39.09 109 THR B C 1
ATOM 2904 O O . THR B 1 109 ? 4.482 80.875 20.736 1 39.29 109 THR B O 1
ATOM 2908 N N . ALA B 1 110 ? 5.126 81.985 18.846 1 37.49 110 ALA B N 1
ATOM 2909 C CA . ALA B 1 110 ? 6.386 81.239 18.728 1 35.89 110 ALA B CA 1
ATOM 2910 C C . ALA B 1 110 ? 7.354 81.573 19.879 1 35.49 110 ALA B C 1
ATOM 2911 O O . ALA B 1 110 ? 8.027 80.683 20.392 1 35.57 110 ALA B O 1
ATOM 2913 N N . LEU B 1 111 ? 7.407 82.846 20.291 1 35.02 111 LEU B N 1
ATOM 2914 C CA . LEU B 1 111 ? 8.251 83.263 21.413 1 35.48 111 LEU B CA 1
ATOM 2915 C C . LEU B 1 111 ? 7.716 82.746 22.748 1 35.81 111 LEU B C 1
ATOM 2916 O O . LEU B 1 111 ? 8.489 82.454 23.651 1 35.21 111 LEU B O 1
ATOM 2921 N N . ARG B 1 112 ? 6.395 82.689 22.88 1 36.05 112 ARG B N 1
ATOM 2922 C CA . ARG B 1 112 ? 5.765 82.167 24.071 1 36.48 112 ARG B CA 1
ATOM 2923 C C . ARG B 1 112 ? 6.111 80.665 24.228 1 36.11 112 ARG B C 1
ATOM 2924 O O . ARG B 1 112 ? 6.369 80.203 25.339 1 37.12 112 ARG B O 1
ATOM 2932 N N . MET B 1 113 ? 6.176 79.923 23.106 1 34.72 113 MET B N 1
ATOM 2933 C CA . MET B 1 113 ? 6.573 78.52 23.151 1 34.01 113 MET B CA 1
ATOM 2934 C C . MET B 1 113 ? 8.044 78.411 23.553 1 33.61 113 MET B C 1
ATOM 2935 O O . MET B 1 113 ? 8.392 77.575 24.384 1 33.53 113 MET B O 1
ATOM 2940 N N . ALA B 1 114 ? 8.906 79.272 22.985 1 33.25 114 ALA B N 1
ATOM 2941 C CA . ALA B 1 114 ? 10.327 79.242 23.315 1 33.64 114 ALA B CA 1
ATOM 2942 C C . ALA B 1 114 ? 10.545 79.61 24.814 1 34.71 114 ALA B C 1
ATOM 2943 O O . ALA B 1 114 ? 11.334 78.949 25.511 1 35.88 114 ALA B O 1
ATOM 2945 N N . ARG B 1 115 ? 9.746 80.544 25.324 1 33.62 115 ARG B N 1
ATOM 2946 C CA . ARG B 1 115 ? 9.753 80.964 26.722 1 34.51 115 ARG B CA 1
ATOM 2947 C C . ARG B 1 115 ? 9.364 79.807 27.629 1 34.74 115 ARG B C 1
ATOM 2948 O O . ARG B 1 115 ? 10.043 79.569 28.616 1 35.58 115 ARG B O 1
ATOM 2956 N N . THR B 1 116 ? 8.278 79.093 27.295 1 33.89 116 THR B N 1
ATOM 2957 C CA . THR B 1 116 ? 7.759 77.988 28.088 1 33.9 116 THR B CA 1
ATOM 2958 C C . THR B 1 116 ? 8.789 76.842 28.15 1 33.64 116 THR B C 1
ATOM 2959 O O . THR B 1 116 ? 8.986 76.301 29.236 1 33.8 116 THR B O 1
ATOM 2963 N N . CYS B 1 117 ? 9.495 76.538 27.024 1 32.5 117 CYS B N 1
ATOM 2964 C CA . CYS B 1 117 ? 10.562 75.535 27.002 1 32.37 117 CYS B CA 1
ATOM 2965 C C . CYS B 1 117 ? 11.682 75.928 27.968 1 32.56 117 CYS B C 1
ATOM 2966 O O . CYS B 1 117 ? 12.156 75.095 28.738 1 32.3 117 CYS B O 1
ATOM 2969 N N . TRP B 1 118 ? 12.104 77.193 27.932 1 32.57 118 TRP B N 1
ATOM 2970 C CA . TRP B 1 118 ? 13.14 77.686 28.835 1 33.45 118 TRP B CA 1
ATOM 2971 C C . TRP B 1 118 ? 12.686 77.595 30.319 1 33.95 118 TRP B C 1
ATOM 2972 O O . TRP B 1 118 ? 13.5 77.308 31.196 1 34.8 118 TRP B O 1
ATOM 2983 N N . LEU B 1 119 ? 11.411 77.858 30.59 1 33.36 119 LEU B N 1
ATOM 2984 C CA . LEU B 1 119 ? 10.847 77.791 31.934 1 34.51 119 LEU B CA 1
ATOM 2985 C C . LEU B 1 119 ? 10.855 76.348 32.419 1 34.22 119 LEU B C 1
ATOM 2986 O O . LEU B 1 119 ? 11.197 76.097 33.566 1 34.16 119 LEU B O 1
ATOM 2991 N N . TYR B 1 120 ? 10.483 75.4 31.533 1 33.3 120 TYR B N 1
ATOM 2992 C CA . TYR B 1 120 ? 10.468 73.965 31.816 1 33.21 120 TYR B CA 1
ATOM 2993 C C . TYR B 1 120 ? 11.874 73.506 32.145 1 33.12 120 TYR B C 1
ATOM 2994 O O . TYR B 1 120 ? 12.068 72.801 33.135 1 34.03 120 TYR B O 1
ATOM 3003 N N . TYR B 1 121 ? 12.852 73.924 31.341 1 32.57 121 TYR B N 1
ATOM 3004 C CA . TYR B 1 121 ? 14.268 73.643 31.528 1 33.28 121 TYR B CA 1
ATOM 3005 C C . TYR B 1 121 ? 14.749 74.17 32.916 1 34.91 121 TYR B C 1
ATOM 3006 O O . TYR B 1 121 ? 15.399 73.428 33.669 1 35.4 121 TYR B O 1
ATOM 3015 N N . PHE B 1 122 ? 14.417 75.421 33.245 1 35.5 122 PHE B N 1
ATOM 3016 C CA . PHE B 1 122 ? 14.791 76.037 34.506 1 38.07 122 PHE B CA 1
ATOM 3017 C C . PHE B 1 122 ? 14.143 75.315 35.683 1 38.2 122 PHE B C 1
ATOM 3018 O O . PHE B 1 122 ? 14.784 75.15 36.719 1 38.75 122 PHE B O 1
ATOM 3026 N N . SER B 1 123 ? 12.886 74.868 35.523 1 38.04 123 SER B N 1
ATOM 3027 C CA . SER B 1 123 ? 12.18 74.126 36.569 1 38.83 123 SER B CA 1
ATOM 3028 C C . SER B 1 123 ? 12.919 72.831 36.931 1 39.87 123 SER B C 1
ATOM 3029 O O . SER B 1 123 ? 12.767 72.355 38.05 1 40.79 123 SER B O 1
ATOM 3032 N N . LYS B 1 124 ? 13.709 72.258 35.999 1 40.04 124 LYS B N 1
ATOM 3033 C CA . LYS B 1 124 ? 14.487 71.033 36.262 1 40.25 124 LYS B CA 1
ATOM 3034 C C . LYS B 1 124 ? 15.584 71.297 37.297 1 40.96 124 LYS B C 1
ATOM 3035 O O . LYS B 1 124 ? 15.92 70.392 38.049 1 40.49 124 LYS B O 1
ATOM 3041 N N . PHE B 1 125 ? 16.143 72.532 37.328 1 42.15 125 PHE B N 1
ATOM 3042 C CA . PHE B 1 125 ? 17.155 72.945 38.295 1 44.03 125 PHE B CA 1
ATOM 3043 C C . PHE B 1 125 ? 16.51 73.172 39.661 1 45.86 125 PHE B C 1
ATOM 3044 O O . PHE B 1 125 ? 17.108 72.837 40.686 1 46.53 125 PHE B O 1
ATOM 3052 N N . ILE B 1 126 ? 15.288 73.736 39.689 1 45.98 126 ILE B N 1
ATOM 3053 C CA . ILE B 1 126 ? 14.56 73.904 40.945 1 46.04 126 ILE B CA 1
ATOM 3054 C C . ILE B 1 126 ? 14.221 72.516 41.528 1 45.07 126 ILE B C 1
ATOM 3055 O O . ILE B 1 126 ? 14.313 72.32 42.73 1 45.74 126 ILE B O 1
ATOM 3060 N N . GLU B 1 127 ? 13.881 71.551 40.671 1 43.35 127 GLU B N 1
ATOM 3061 C CA . GLU B 1 127 ? 13.544 70.184 41.09 1 42.77 127 GLU B CA 1
ATOM 3062 C C . GLU B 1 127 ? 14.744 69.421 41.672 1 42.17 127 GLU B C 1
ATOM 3063 O O . GLU B 1 127 ? 14.544 68.39 42.3 1 41.68 127 GLU B O 1
ATOM 3069 N N . LEU B 1 128 ? 15.974 69.941 41.519 1 42.32 128 LEU B N 1
ATOM 3070 C CA . LEU B 1 128 ? 17.152 69.382 42.181 1 42.95 128 LEU B CA 1
ATOM 3071 C C . LEU B 1 128 ? 16.987 69.448 43.722 1 44.08 128 LEU B C 1
ATOM 3072 O O . LEU B 1 128 ? 17.637 68.682 44.429 1 44.06 128 LEU B O 1
ATOM 3077 N N . LEU B 1 129 ? 16.086 70.329 44.232 1 44.78 129 LEU B N 1
ATOM 3078 C CA . LEU B 1 129 ? 15.772 70.46 45.649 1 46.55 129 LEU B CA 1
ATOM 3079 C C . LEU B 1 129 ? 15.172 69.178 46.212 1 47.26 129 LEU B C 1
ATOM 3080 O O . LEU B 1 129 ? 15.389 68.92 47.389 1 48 129 LEU B O 1
ATOM 3085 N N . ASP B 1 130 ? 14.497 68.336 45.396 1 47.07 130 ASP B N 1
ATOM 3086 C CA . ASP B 1 130 ? 13.958 67.034 45.84 1 48.13 130 ASP B CA 1
ATOM 3087 C C . ASP B 1 130 ? 15.06 66.193 46.464 1 49.84 130 ASP B C 1
ATOM 3088 O O . ASP B 1 130 ? 14.895 65.666 47.562 1 50.94 130 ASP B O 1
ATOM 3093 N N . THR B 1 131 ? 16.204 66.101 45.766 1 50.09 131 THR B N 1
ATOM 3094 C CA . THR B 1 131 ? 17.338 65.291 46.199 1 51.02 131 THR B CA 1
ATOM 3095 C C . THR B 1 131 ? 18.041 65.939 47.38 1 52.64 131 THR B C 1
ATOM 3096 O O . THR B 1 131 ? 18.514 65.225 48.258 1 53.22 131 THR B O 1
ATOM 3100 N N . ILE B 1 132 ? 18.065 67.284 47.45 1 52.96 132 ILE B N 1
ATOM 3101 C CA . ILE B 1 132 ? 18.634 67.993 48.589 1 53.25 132 ILE B CA 1
ATOM 3102 C C . ILE B 1 132 ? 17.799 67.664 49.844 1 53.82 132 ILE B C 1
ATOM 3103 O O . ILE B 1 132 ? 18.37 67.391 50.896 1 54.12 132 ILE B O 1
ATOM 3108 N N . PHE B 1 133 ? 16.458 67.603 49.707 1 53.88 133 PHE B N 1
ATOM 3109 C CA . PHE B 1 133 ? 15.561 67.256 50.805 1 54.53 133 PHE B CA 1
ATOM 3110 C C . PHE B 1 133 ? 15.848 65.826 51.258 1 55.21 133 PHE B C 1
ATOM 3111 O O . PHE B 1 133 ? 15.921 65.605 52.457 1 56.56 133 PHE B O 1
ATOM 3119 N N . PHE B 1 134 ? 16.102 64.882 50.326 1 54.25 134 PHE B N 1
ATOM 3120 C CA . PHE B 1 134 ? 16.452 63.494 50.666 1 54.19 134 PHE B CA 1
ATOM 3121 C C . PHE B 1 134 ? 17.726 63.432 51.49 1 56.1 134 PHE B C 1
ATOM 3122 O O . PHE B 1 134 ? 17.792 62.672 52.445 1 56.18 134 PHE B O 1
ATOM 3130 N N . VAL B 1 135 ? 18.761 64.184 51.085 1 57.35 135 VAL B N 1
ATOM 3131 C CA . VAL B 1 135 ? 20.058 64.173 51.76 1 59.14 135 VAL B CA 1
ATOM 3132 C C . VAL B 1 135 ? 19.944 64.78 53.162 1 61.24 135 VAL B C 1
ATOM 3133 O O . VAL B 1 135 ? 20.345 64.138 54.134 1 61.67 135 VAL B O 1
ATOM 3137 N N . LEU B 1 136 ? 19.369 65.986 53.279 1 62.41 136 LEU B N 1
ATOM 3138 C CA . LEU B 1 136 ? 19.232 66.661 54.568 1 63.53 136 LEU B CA 1
ATOM 3139 C C . LEU B 1 136 ? 18.332 65.901 55.53 1 64.64 136 LEU B C 1
ATOM 3140 O O . LEU B 1 136 ? 18.551 65.97 56.741 1 65.84 136 LEU B O 1
ATOM 3145 N N . ARG B 1 137 ? 17.311 65.202 55.02 1 64.52 137 ARG B N 1
ATOM 3146 C CA . ARG B 1 137 ? 16.432 64.41 55.889 1 64.93 137 ARG B CA 1
ATOM 3147 C C . ARG B 1 137 ? 16.998 63.01 56.198 1 65.79 137 ARG B C 1
ATOM 3148 O O . ARG B 1 137 ? 16.392 62.273 56.983 1 66.31 137 ARG B O 1
ATOM 3156 N N . LYS B 1 138 ? 18.156 62.659 55.596 1 65.54 138 LYS B N 1
ATOM 3157 C CA . LYS B 1 138 ? 18.864 61.394 55.72 1 65.59 138 LYS B CA 1
ATOM 3158 C C . LYS B 1 138 ? 18.042 60.241 55.165 1 65.47 138 LYS B C 1
ATOM 3159 O O . LYS B 1 138 ? 18.145 59.127 55.654 1 66.46 138 LYS B O 1
ATOM 3165 N N . LYS B 1 139 ? 17.253 60.495 54.132 1 64.24 139 LYS B N 1
ATOM 3166 C CA . LYS B 1 139 ? 16.477 59.486 53.439 1 63.53 139 LYS B CA 1
ATOM 3167 C C . LYS B 1 139 ? 17.326 58.988 52.269 1 62.81 139 LYS B C 1
ATOM 3168 O O . LYS B 1 139 ? 16.963 59.171 51.115 1 62.48 139 LYS B O 1
ATOM 3174 N N . ASN B 1 140 ? 18.479 58.384 52.578 1 62.44 140 ASN B N 1
ATOM 3175 C CA . ASN B 1 140 ? 19.411 57.879 51.578 1 61.99 140 ASN B CA 1
ATOM 3176 C C . ASN B 1 140 ? 18.777 56.8 50.71 1 60.46 140 ASN B C 1
ATOM 3177 O O . ASN B 1 140 ? 19.217 56.632 49.574 1 61.18 140 ASN B O 1
ATOM 3182 N N . SER B 1 141 ? 17.717 56.109 51.185 1 58.38 141 SER B N 1
ATOM 3183 C CA . SER B 1 141 ? 17.033 55.108 50.351 1 56.83 141 SER B CA 1
ATOM 3184 C C . SER B 1 141 ? 16.256 55.778 49.197 1 54.86 141 SER B C 1
ATOM 3185 O O . SER B 1 141 ? 15.873 55.087 48.272 1 54.94 141 SER B O 1
ATOM 3188 N N . GLN B 1 142 ? 16.028 57.121 49.251 1 52.88 142 GLN B N 1
ATOM 3189 C CA . GLN B 1 142 ? 15.342 57.841 48.181 1 51.29 142 GLN B CA 1
ATOM 3190 C C . GLN B 1 142 ? 16.34 58.374 47.108 1 50.69 142 GLN B C 1
ATOM 3191 O O . GLN B 1 142 ? 15.922 58.734 46.002 1 50.16 142 GLN B O 1
ATOM 3197 N N . VAL B 1 143 ? 17.655 58.381 47.417 1 49.96 143 VAL B N 1
ATOM 3198 C CA . VAL B 1 143 ? 18.689 58.792 46.469 1 49.31 143 VAL B CA 1
ATOM 3199 C C . VAL B 1 143 ? 19.1 57.545 45.667 1 48.37 143 VAL B C 1
ATOM 3200 O O . VAL B 1 143 ? 20.114 56.9 45.952 1 49.33 143 VAL B O 1
ATOM 3204 N N . THR B 1 144 ? 18.254 57.151 44.733 1 46.05 144 THR B N 1
ATOM 3205 C CA . THR B 1 144 ? 18.492 55.974 43.906 1 44.04 144 THR B CA 1
ATOM 3206 C C . THR B 1 144 ? 19.096 56.386 42.564 1 42.49 144 THR B C 1
ATOM 3207 O O . THR B 1 144 ? 19.101 57.568 42.222 1 42.4 144 THR B O 1
ATOM 3211 N N . PHE B 1 1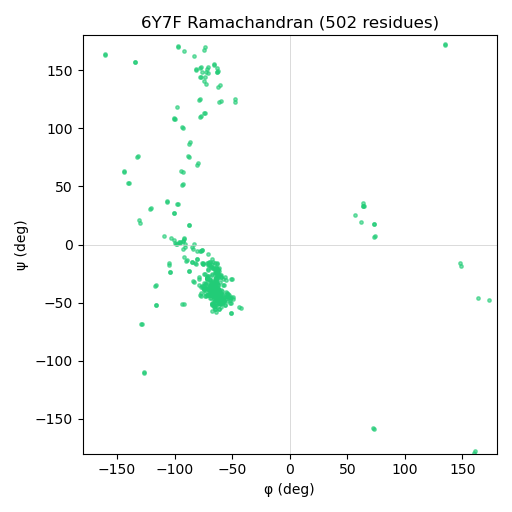45 ? 19.574 55.405 41.768 1 41.19 145 PHE B N 1
ATOM 3212 C CA . PHE B 1 145 ? 20.1 55.637 40.423 1 39.95 145 PHE B CA 1
ATOM 3213 C C . PHE B 1 145 ? 19.01 56.273 39.576 1 38.63 145 PHE B C 1
ATOM 3214 O O . PHE B 1 145 ? 19.258 57.297 38.946 1 38.8 145 PHE B O 1
ATOM 3222 N N . LEU B 1 146 ? 17.777 55.72 39.632 1 37.32 146 LEU B N 1
ATOM 3223 C CA . LEU B 1 146 ? 16.608 56.238 38.901 1 36.81 146 LEU B CA 1
ATOM 3224 C C . LEU B 1 146 ? 16.424 57.747 39.157 1 36.32 146 LEU B C 1
ATOM 3225 O O . LEU B 1 146 ? 16.334 58.534 38.205 1 35.94 146 LEU B O 1
ATOM 3230 N N . HIS B 1 147 ? 16.424 58.159 40.441 1 36.22 147 HIS B N 1
ATOM 3231 C CA . HIS B 1 147 ? 16.189 59.56 40.786 1 35.24 147 HIS B CA 1
ATOM 3232 C C . HIS B 1 147 ? 17.31 60.481 40.293 1 35.26 147 HIS B C 1
ATOM 3233 O O . HIS B 1 147 ? 17.024 61.498 39.667 1 35.5 147 HIS B O 1
ATOM 3240 N N . VAL B 1 148 ? 18.576 60.172 40.634 1 35.76 148 VAL B N 1
ATOM 3241 C CA . VAL B 1 148 ? 19.713 61.047 40.324 1 36.33 148 VAL B CA 1
ATOM 3242 C C . VAL B 1 148 ? 19.959 61.111 38.826 1 36.04 148 VAL B C 1
ATOM 3243 O O . VAL B 1 148 ? 20.188 62.189 38.284 1 35.72 148 VAL B O 1
ATOM 3247 N N . PHE B 1 149 ? 19.846 59.979 38.149 1 36.22 149 PHE B N 1
ATOM 3248 C CA . PHE B 1 149 ? 20.011 59.914 36.703 1 36.45 149 PHE B CA 1
ATOM 3249 C C . PHE B 1 149 ? 18.956 60.774 35.995 1 34.52 149 PHE B C 1
ATOM 3250 O O . PHE B 1 149 ? 19.31 61.554 35.13 1 34.61 149 PHE B O 1
ATOM 3258 N N . HIS B 1 150 ? 17.682 60.647 36.383 1 33.29 150 HIS B N 1
ATOM 3259 C CA . HIS B 1 150 ? 16.569 61.401 35.826 1 33.25 150 HIS B CA 1
ATOM 3260 C C . HIS B 1 150 ? 16.799 62.906 36.023 1 32.9 150 HIS B C 1
ATOM 3261 O O . HIS B 1 150 ? 16.811 63.678 35.06 1 31.67 150 HIS B O 1
ATOM 3268 N N . HIS B 1 151 ? 17.047 63.301 37.279 1 33.58 151 HIS B N 1
ATOM 3269 C CA . HIS B 1 151 ? 17.237 64.704 37.661 1 33.8 151 HIS B CA 1
ATOM 3270 C C . HIS B 1 151 ? 18.515 65.319 37.094 1 34.33 151 HIS B C 1
ATOM 3271 O O . HIS B 1 151 ? 18.608 66.529 37.055 1 35.49 151 HIS B O 1
ATOM 3278 N N . THR B 1 152 ? 19.477 64.512 36.637 1 34.62 152 THR B N 1
ATOM 3279 C CA . THR B 1 152 ? 20.698 65.039 36.026 1 34.75 152 THR B CA 1
ATOM 3280 C C . THR B 1 152 ? 20.512 65.149 34.503 1 33.7 152 THR B C 1
ATOM 3281 O O . THR B 1 152 ? 20.727 66.211 33.936 1 34.02 152 THR B O 1
ATOM 3285 N N . ILE B 1 153 ? 20.059 64.062 33.869 1 31.98 153 ILE B N 1
ATOM 3286 C CA . ILE B 1 153 ? 19.889 63.941 32.422 1 31.8 153 ILE B CA 1
ATOM 3287 C C . ILE B 1 153 ? 18.773 64.856 31.869 1 30.17 153 ILE B C 1
ATOM 3288 O O . ILE B 1 153 ? 18.903 65.309 30.743 1 29.63 153 ILE B O 1
ATOM 3293 N N . MET B 1 154 ? 17.667 65.063 32.61 1 29.29 154 MET B N 1
ATOM 3294 C CA . MET B 1 154 ? 16.563 65.867 32.114 1 29.5 154 MET B CA 1
ATOM 3295 C C . MET B 1 154 ? 17.006 67.336 31.911 1 29.8 154 MET B C 1
ATOM 3296 O O . MET B 1 154 ? 16.97 67.775 30.765 1 29.99 154 MET B O 1
ATOM 3301 N N . PRO B 1 155 ? 17.504 68.086 32.925 1 29.75 155 PRO B N 1
ATOM 3302 C CA . PRO B 1 155 ? 17.938 69.471 32.644 1 30.54 155 PRO B CA 1
ATOM 3303 C C . PRO B 1 155 ? 19.121 69.504 31.687 1 31.29 155 PRO B C 1
ATOM 3304 O O . PRO B 1 155 ? 19.1 70.3 30.768 1 31.12 155 PRO B O 1
ATOM 3308 N N . TRP B 1 156 ? 20.129 68.607 31.858 1 31.77 156 TRP B N 1
ATOM 3309 C CA . TRP B 1 156 ? 21.322 68.655 31.003 1 32.39 156 TRP B CA 1
ATOM 3310 C C . TRP B 1 156 ? 20.978 68.596 29.502 1 30.78 156 TRP B C 1
ATOM 3311 O O . TRP B 1 156 ? 21.48 69.408 28.712 1 30.41 156 TRP B O 1
ATOM 3322 N N . THR B 1 157 ? 20.078 67.676 29.137 1 28.89 157 THR B N 1
ATOM 3323 C CA . THR B 1 157 ? 19.684 67.461 27.754 1 27.31 157 THR B CA 1
ATOM 3324 C C . THR B 1 157 ? 18.714 68.54 27.274 1 26.79 157 THR B C 1
ATOM 3325 O O . THR B 1 157 ? 18.777 68.93 26.109 1 25.87 157 THR B O 1
ATOM 3329 N N . TRP B 1 158 ? 17.805 69.001 28.151 1 27.16 158 TRP B N 1
ATOM 3330 C CA . TRP B 1 158 ? 16.852 70.052 27.779 1 28.62 158 TRP B CA 1
ATOM 3331 C C . TRP B 1 158 ? 17.536 71.384 27.434 1 28.14 158 TRP B C 1
ATOM 3332 O O . TRP B 1 158 ? 16.921 72.201 26.752 1 27.83 158 TRP B O 1
ATOM 3343 N N . TRP B 1 159 ? 18.822 71.578 27.798 1 27.65 159 TRP B N 1
ATOM 3344 C CA . TRP B 1 159 ? 19.56 72.781 27.385 1 27.61 159 TRP B CA 1
ATOM 3345 C C . TRP B 1 159 ? 19.632 72.826 25.858 1 28.14 159 TRP B C 1
ATOM 3346 O O . TRP B 1 159 ? 19.392 73.871 25.25 1 28.49 159 TRP B O 1
ATOM 3357 N N . PHE B 1 160 ? 19.904 71.663 25.237 1 28.22 160 PHE B N 1
ATOM 3358 C CA . PHE B 1 160 ? 20.016 71.535 23.781 1 28.2 160 PHE B CA 1
ATOM 3359 C C . PHE B 1 160 ? 18.653 71.745 23.114 1 27.82 160 PHE B C 1
ATOM 3360 O O . PHE B 1 160 ? 18.612 72.35 22.06 1 27.86 160 PHE B O 1
ATOM 3368 N N . GLY B 1 161 ? 17.561 71.299 23.747 1 27.05 161 GLY B N 1
ATOM 3369 C CA . GLY B 1 161 ? 16.217 71.516 23.224 1 26.48 161 GLY B CA 1
ATOM 3370 C C . GLY B 1 161 ? 15.838 72.992 23.215 1 26.57 161 GLY B C 1
ATOM 3371 O O . GLY B 1 161 ? 15.297 73.487 22.216 1 26.34 161 GLY B O 1
ATOM 3372 N N . VAL B 1 162 ? 16.131 73.734 24.306 1 26.54 162 VAL B N 1
ATOM 3373 C CA . VAL B 1 162 ? 15.825 75.175 24.325 1 27.19 162 VAL B CA 1
ATOM 3374 C C . VAL B 1 162 ? 16.76 75.903 23.339 1 29.08 162 VAL B C 1
ATOM 3375 O O . VAL B 1 162 ? 16.337 76.817 22.632 1 29.71 162 VAL B O 1
ATOM 3379 N N . LYS B 1 163 ? 18.038 75.476 23.278 1 29.92 163 LYS B N 1
ATOM 3380 C CA . LYS B 1 163 ? 19.058 76.135 22.457 1 30.28 163 LYS B CA 1
ATOM 3381 C C . LYS B 1 163 ? 18.812 75.96 20.955 1 30.74 163 LYS B C 1
ATOM 3382 O O . LYS B 1 163 ? 19.077 76.893 20.2 1 30.49 163 LYS B O 1
ATOM 3388 N N . PHE B 1 164 ? 18.307 74.782 20.53 1 30.24 164 PHE B N 1
ATOM 3389 C CA . PHE B 1 164 ? 18.145 74.463 19.112 1 30.38 164 PHE B CA 1
ATOM 3390 C C . PHE B 1 164 ? 16.712 74.259 18.621 1 30.93 164 PHE B C 1
ATOM 3391 O O . PHE B 1 164 ? 16.45 74.572 17.471 1 32.74 164 PHE B O 1
ATOM 3399 N N . ALA B 1 165 ? 15.81 73.701 19.418 1 29.86 165 ALA B N 1
ATOM 3400 C CA . ALA B 1 165 ? 14.461 73.375 18.936 1 29.79 165 ALA B CA 1
ATOM 3401 C C . ALA B 1 165 ? 13.389 73.594 20.029 1 29.59 165 ALA B C 1
ATOM 3402 O O . ALA B 1 165 ? 12.71 72.646 20.445 1 29.62 165 ALA B O 1
ATOM 3404 N N . ALA B 1 166 ? 13.224 74.836 20.466 1 28.25 166 ALA B N 1
ATOM 3405 C CA . ALA B 1 166 ? 12.283 75.19 21.521 1 28.96 166 ALA B CA 1
ATOM 3406 C C . ALA B 1 166 ? 10.85 75.308 21.001 1 29.61 166 ALA B C 1
ATOM 3407 O O . ALA B 1 166 ? 10.263 76.398 21.015 1 30.82 166 ALA B O 1
ATOM 3409 N N . GLY B 1 167 ? 10.279 74.186 20.614 1 29.27 167 GLY B N 1
ATOM 3410 C CA . GLY B 1 167 ? 8.923 74.132 20.095 1 29.69 167 GLY B CA 1
ATOM 3411 C C . GLY B 1 167 ? 8.659 72.874 19.301 1 29.33 167 GLY B C 1
ATOM 3412 O O . GLY B 1 167 ? 9.533 72.016 19.185 1 29.42 167 GLY B O 1
ATOM 3413 N N . GLY B 1 168 ? 7.456 72.761 18.75 1 28.65 168 GLY B N 1
ATOM 3414 C CA . GLY B 1 168 ? 7.09 71.615 17.927 1 27.55 168 GLY B CA 1
ATOM 3415 C C . GLY B 1 168 ? 6.884 70.307 18.669 1 27.13 168 GLY B C 1
ATOM 3416 O O . GLY B 1 168 ? 6.664 70.287 19.883 1 27.78 168 GLY B O 1
ATOM 3417 N N . LEU B 1 169 ? 7.006 69.198 17.944 1 25.92 169 LEU B N 1
ATOM 3418 C CA . LEU B 1 169 ? 6.744 67.855 18.429 1 26.34 169 LEU B CA 1
ATOM 3419 C C . LEU B 1 169 ? 7.683 67.422 19.583 1 26.69 169 LEU B C 1
ATOM 3420 O O . LEU B 1 169 ? 7.318 66.541 20.354 1 28.27 169 LEU B O 1
ATOM 3425 N N . GLY B 1 170 ? 8.833 68.064 19.721 1 25.74 170 GLY B N 1
ATOM 3426 C CA . GLY B 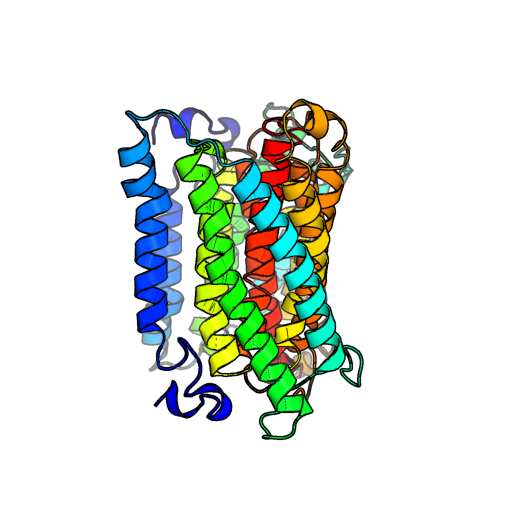1 170 ? 9.762 67.755 20.788 1 26.12 170 GLY B CA 1
ATOM 3427 C C . GLY B 1 170 ? 9.277 68.17 22.16 1 26.91 170 GLY B C 1
ATOM 3428 O O . GLY B 1 170 ? 9.824 67.715 23.163 1 26.26 170 GLY B O 1
ATOM 3429 N N . THR B 1 171 ? 8.264 69.081 22.229 1 27.43 171 THR B N 1
ATOM 3430 C CA . THR B 1 171 ? 7.751 69.564 23.507 1 26.55 171 THR B CA 1
ATOM 3431 C C . THR B 1 171 ? 6.521 68.79 23.997 1 26.92 171 THR B C 1
ATOM 3432 O O . THR B 1 171 ? 6.028 69.123 25.064 1 27.77 171 THR B O 1
ATOM 3436 N N . PHE B 1 172 ? 6.045 67.756 23.282 1 26.67 172 PHE B N 1
ATOM 3437 C CA . PHE B 1 172 ? 4.858 67.02 23.72 1 27.11 172 PHE B CA 1
ATOM 3438 C C . PHE B 1 172 ? 5.078 66.362 25.068 1 27.11 172 PHE B C 1
ATOM 3439 O O . PHE B 1 172 ? 4.188 66.402 25.921 1 27.65 172 PHE B O 1
ATOM 3447 N N . HIS B 1 173 ? 6.251 65.761 25.262 1 26.57 173 HIS B N 1
ATOM 3448 C CA . HIS B 1 173 ? 6.554 65.079 26.514 1 27.14 173 HIS B CA 1
ATOM 3449 C C . HIS B 1 173 ? 6.58 66.101 27.671 1 28.42 173 HIS B C 1
ATOM 3450 O O . HIS B 1 173 ? 6.263 65.71 28.778 1 28.67 173 HIS B O 1
ATOM 3457 N N . ALA B 1 174 ? 6.915 67.402 27.418 1 29.15 174 A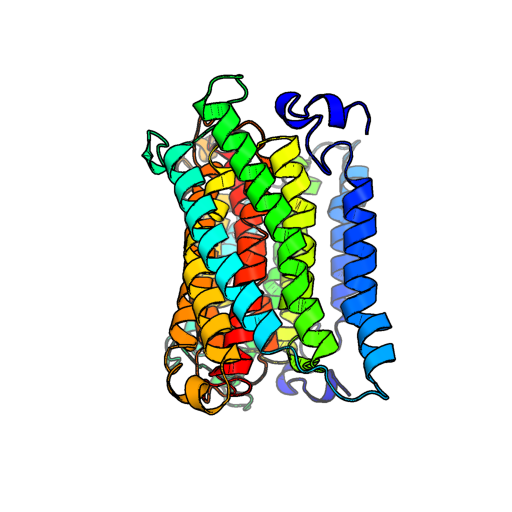LA B N 1
ATOM 3458 C CA . ALA B 1 174 ? 6.944 68.407 28.472 1 29.76 174 ALA B CA 1
ATOM 3459 C C . ALA B 1 174 ? 5.539 68.802 28.873 1 31.11 174 ALA B C 1
ATOM 3460 O O . ALA B 1 174 ? 5.259 68.979 30.054 1 31.74 174 ALA B O 1
ATOM 3462 N N . LEU B 1 175 ? 4.629 68.904 27.906 1 31.93 175 LEU B N 1
ATOM 3463 C CA . LEU B 1 175 ? 3.208 69.19 28.147 1 32.68 175 LEU B CA 1
ATOM 3464 C C . LEU B 1 175 ? 2.618 68.082 29.041 1 33 175 LEU B C 1
ATOM 3465 O O . LEU B 1 175 ? 1.943 68.366 30.025 1 33.71 175 LEU B O 1
ATOM 3470 N N . LEU B 1 176 ? 2.922 66.837 28.717 1 32.42 176 LEU B N 1
ATOM 3471 C CA . LEU B 1 176 ? 2.414 65.688 29.459 1 33.33 176 LEU B CA 1
ATOM 3472 C C . LEU B 1 176 ? 3.07 65.602 30.839 1 32.75 176 LEU B C 1
ATOM 3473 O O . LEU B 1 176 ? 2.369 65.446 31.832 1 33.01 176 LEU B O 1
ATOM 3478 N N . ASN B 1 177 ? 4.387 65.804 30.914 1 31.96 177 ASN B N 1
ATOM 3479 C CA . ASN B 1 177 ? 5.139 65.735 32.151 1 32.3 177 ASN B CA 1
ATOM 3480 C C . ASN B 1 177 ? 4.725 66.814 33.168 1 34.3 177 ASN B C 1
ATOM 3481 O O . ASN B 1 177 ? 4.658 66.505 34.37 1 34.7 177 ASN B O 1
ATOM 3486 N N . THR B 1 178 ? 4.452 68.061 32.72 1 33.92 178 THR B N 1
ATOM 3487 C CA . THR B 1 178 ? 4 69.09 33.657 1 34.93 178 THR B CA 1
ATOM 3488 C C . THR B 1 178 ? 2.627 68.695 34.211 1 36.13 178 THR B C 1
ATOM 3489 O O . THR B 1 178 ? 2.39 68.919 35.385 1 37.62 178 THR B O 1
ATOM 3493 N N . ALA B 1 179 ? 1.747 68.076 33.399 1 35.72 179 ALA B N 1
ATOM 3494 C CA . ALA B 1 179 ? 0.429 67.659 33.884 1 36.35 179 ALA B CA 1
ATOM 3495 C C . ALA B 1 179 ? 0.554 66.523 34.904 1 37.19 179 ALA B C 1
ATOM 3496 O O . ALA B 1 179 ? -0.155 66.546 35.908 1 37.92 179 ALA B O 1
ATOM 3498 N N . VAL B 1 180 ? 1.478 65.571 34.694 1 36.96 180 VAL B N 1
ATOM 3499 C CA . VAL B 1 180 ? 1.674 64.467 35.646 1 37.69 180 VAL B CA 1
ATOM 3500 C C . VAL B 1 180 ? 2.364 64.977 36.938 1 39.2 180 VAL B C 1
ATOM 3501 O O . VAL B 1 180 ? 2.01 64.534 38.03 1 39.37 180 VAL B O 1
ATOM 3505 N N . HIS B 1 181 ? 3.324 65.915 36.817 1 39.68 181 HIS B N 1
ATOM 3506 C CA . HIS B 1 181 ? 4.043 66.463 37.972 1 40.89 181 HIS B CA 1
ATOM 3507 C C . HIS B 1 181 ? 3.031 67.245 38.902 1 41.51 181 HIS B C 1
ATOM 3508 O O . HIS B 1 181 ? 3.268 67.346 40.114 1 41.52 181 HIS B O 1
ATOM 3515 N N . VAL B 1 182 ? 1.847 67.668 38.38 1 41.66 182 VAL B N 1
ATOM 3516 C CA . VAL B 1 182 ? 0.806 68.28 39.233 1 42.02 182 VAL B CA 1
ATOM 3517 C C . VAL B 1 182 ? 0.264 67.203 40.222 1 41.93 182 VAL B C 1
ATOM 3518 O O . VAL B 1 182 ? 0.011 67.496 41.386 1 42.04 182 VAL B O 1
ATOM 3522 N N . VAL B 1 183 ? 0.111 65.959 39.752 1 41.8 183 VAL B N 1
ATOM 3523 C CA . VAL B 1 183 ? -0.362 64.842 40.561 1 42 183 VAL B CA 1
ATOM 3524 C C . VAL B 1 183 ? 0.778 64.341 41.456 1 42.82 183 VAL B C 1
ATOM 3525 O O . VAL B 1 183 ? 0.573 64.092 42.642 1 43.47 183 VAL B O 1
ATOM 3529 N N . MET B 1 184 ? 1.979 64.213 40.895 1 42.5 184 MET B N 1
ATOM 3530 C CA . MET B 1 184 ? 3.127 63.705 41.626 1 42.69 184 MET B CA 1
ATOM 3531 C C . MET B 1 184 ? 3.516 64.592 42.803 1 43.53 184 MET B C 1
ATOM 3532 O O . MET B 1 184 ? 3.653 64.07 43.908 1 44.37 184 MET B O 1
ATOM 3537 N N . TYR B 1 185 ? 3.657 65.915 42.607 1 43.4 185 TYR B N 1
ATOM 3538 C CA . TYR B 1 185 ? 4.014 66.799 43.721 1 43.72 185 TYR B CA 1
ATOM 3539 C C . TYR B 1 185 ? 2.836 67.064 44.658 1 45.67 185 TYR B C 1
ATOM 3540 O O . TYR B 1 185 ? 3.072 67.509 45.779 1 46.45 185 TYR B O 1
ATOM 3549 N N . SER B 1 186 ? 1.587 66.781 44.248 1 46.6 186 SER B N 1
ATOM 3550 C CA . SER B 1 186 ? 0.464 66.839 45.187 1 48.01 186 SER B CA 1
ATOM 3551 C C . SER B 1 186 ? 0.592 65.621 46.118 1 49.47 186 SER B C 1
ATOM 3552 O O . SER B 1 186 ? 0.398 65.771 47.322 1 50.62 186 SER B O 1
ATOM 3555 N N . TYR B 1 187 ? 1.017 64.449 45.595 1 49.64 187 TYR B N 1
ATOM 3556 C CA . TYR B 1 187 ? 1.286 63.263 46.405 1 50.83 187 TYR B CA 1
ATOM 3557 C C . TYR B 1 187 ? 2.403 63.566 47.405 1 52.85 187 TYR B C 1
ATOM 3558 O O . TYR B 1 187 ? 2.25 63.268 48.587 1 53.02 187 TYR B O 1
ATOM 3567 N N . TYR B 1 188 ? 3.52 64.158 46.93 1 54.29 188 TYR B N 1
ATOM 3568 C CA . TYR B 1 188 ? 4.656 64.511 47.78 1 55.99 188 TYR B CA 1
ATOM 3569 C C . TYR B 1 188 ? 4.252 65.533 48.831 1 58.7 188 TYR B C 1
ATOM 3570 O O . TYR B 1 188 ? 4.692 65.44 49.975 1 59.57 188 TYR B O 1
ATOM 3579 N N . GLY B 1 189 ? 3.417 66.489 48.45 1 60.06 189 GLY B N 1
ATOM 3580 C CA . GLY B 1 189 ? 2.945 67.52 49.363 1 61.97 189 GLY B CA 1
ATOM 3581 C C . GLY B 1 189 ? 2.101 66.931 50.465 1 64.03 189 GLY B C 1
ATOM 3582 O O . GLY B 1 189 ? 2.277 67.278 51.634 1 63.92 189 GLY B O 1
ATOM 3583 N N . LEU B 1 190 ? 1.208 66.001 50.102 1 65.75 190 LEU B N 1
ATOM 3584 C CA . LEU B 1 190 ? 0.334 65.353 51.072 1 67.84 190 LEU B CA 1
ATOM 3585 C C . LEU B 1 190 ? 1.13 64.448 52.002 1 69.41 190 LEU B C 1
ATOM 3586 O O . LEU B 1 190 ? 0.818 64.4 53.187 1 70.1 190 LEU B O 1
ATOM 3591 N N . SER B 1 191 ? 2.171 63.763 51.493 1 70.1 191 SER B N 1
ATOM 3592 C CA . SER B 1 191 ? 2.971 62.877 52.351 1 71.57 191 SER B CA 1
ATOM 3593 C C . SER B 1 191 ? 3.888 63.659 53.295 1 73.4 191 SER B C 1
ATOM 3594 O O . SER B 1 191 ? 4.211 63.151 54.364 1 73.47 191 SER B O 1
ATOM 3597 N N . ALA B 1 192 ? 4.273 64.894 52.925 1 75.12 192 ALA B N 1
ATOM 3598 C CA . ALA B 1 192 ? 5.101 65.757 53.77 1 77.33 192 ALA B CA 1
ATOM 3599 C C . ALA B 1 192 ? 4.351 66.216 55.038 1 80.15 192 ALA B C 1
ATOM 3600 O O . ALA B 1 192 ? 5 66.602 56.009 1 80.29 192 ALA B O 1
ATOM 3602 N N . LEU B 1 193 ? 3 66.166 55.038 1 82.2 193 LEU B N 1
ATOM 3603 C CA . LEU B 1 193 ? 2.177 66.578 56.176 1 84.75 193 LEU B CA 1
ATOM 3604 C C . LEU B 1 193 ? 2.412 65.708 57.422 1 88.23 193 LEU B C 1
ATOM 3605 O O . LEU B 1 193 ? 2.161 66.178 58.534 1 88.95 193 LEU B O 1
ATOM 3610 N N . GLY B 1 194 ? 2.885 64.475 57.247 1 90.39 194 GLY B N 1
ATOM 3611 C CA . GLY B 1 194 ? 3.173 63.619 58.392 1 93.16 194 GLY B CA 1
ATOM 3612 C C . GLY B 1 194 ? 2.682 62.197 58.272 1 95.75 194 GLY B C 1
ATOM 3613 O O . GLY B 1 194 ? 1.945 61.878 57.343 1 95.92 194 GLY B O 1
ATOM 3614 N N . PRO B 1 195 ? 3.055 61.331 59.24 1 97.61 195 PRO B N 1
ATOM 3615 C CA . PRO B 1 195 ? 2.609 59.922 59.189 1 98.98 195 PRO B CA 1
ATOM 3616 C C . PRO B 1 195 ? 1.09 59.755 59.292 1 100.6 195 PRO B C 1
ATOM 3617 O O . PRO B 1 195 ? 0.545 58.783 58.755 1 101.49 195 PRO B O 1
ATOM 3621 N N . ALA B 1 196 ? 0.415 60.698 59.979 1 100.52 196 ALA B N 1
ATOM 3622 C CA . ALA B 1 196 ? -1.033 60.717 60.152 1 100.99 196 ALA B CA 1
ATOM 3623 C C . ALA B 1 196 ? -1.757 60.9 58.826 1 101.45 196 ALA B C 1
ATOM 3624 O O . ALA B 1 196 ? -2.821 60.321 58.626 1 101.92 196 ALA B O 1
ATOM 3626 N N . TYR B 1 197 ? -1.201 61.725 57.932 1 101.13 197 TYR B N 1
ATOM 3627 C CA . TYR B 1 197 ? -1.822 61.999 56.638 1 101.24 197 TYR B CA 1
ATOM 3628 C C . TYR B 1 197 ? -1.419 60.975 55.566 1 100.96 197 TYR B C 1
ATOM 3629 O O . TYR B 1 197 ? -2.152 60.801 54.595 1 100.98 197 TYR B O 1
ATOM 3631 N N . GLN B 1 198 ? -0.271 60.299 55.741 1 100.46 198 GLN B N 1
ATOM 3632 C CA . GLN B 1 198 ? 0.234 59.315 54.786 1 100.29 198 GLN B CA 1
ATOM 3633 C C . GLN B 1 198 ? -0.68 58.084 54.666 1 99.09 198 GLN B C 1
ATOM 3634 O O . GLN B 1 198 ? -0.695 57.443 53.612 1 99.25 198 GLN B O 1
ATOM 3640 N N . LYS B 1 199 ? -1.477 57.785 55.706 1 97.67 199 LYS B N 1
ATOM 3641 C CA . LYS B 1 199 ? -2.388 56.637 55.676 1 96.83 199 LYS B CA 1
ATOM 3642 C C . LYS B 1 199 ? -3.548 56.817 54.661 1 95.32 199 LYS B C 1
ATOM 3643 O O . LYS B 1 199 ? -4.162 55.828 54.254 1 96.13 199 LYS B O 1
ATOM 3645 N N . TYR B 1 200 ? -3.835 58.057 54.247 1 92.91 200 TYR B N 1
ATOM 3646 C CA . TYR B 1 200 ? -4.886 58.325 53.267 1 91.33 200 TYR B CA 1
ATOM 3647 C C . TYR B 1 200 ? -4.351 58.336 51.808 1 88.65 200 TYR B C 1
ATOM 3648 O O . TYR B 1 200 ? -5.134 58.531 50.875 1 89.09 200 TYR B O 1
ATOM 3657 N N . LEU B 1 201 ? -3.036 58.106 51.606 1 85.27 201 LEU B N 1
ATOM 3658 C CA . LEU B 1 201 ? -2.422 58.071 50.291 1 82.11 201 LEU B CA 1
ATOM 3659 C C . LEU B 1 201 ? -2.383 56.636 49.768 1 79.35 201 LEU B C 1
ATOM 3660 O O . LEU B 1 201 ? -1.335 56.148 49.336 1 79.32 201 LEU B O 1
ATOM 3665 N N . TRP B 1 202 ? -3.541 55.962 49.802 1 77 202 TRP B N 1
ATOM 3666 C CA . TRP B 1 202 ? -3.678 54.582 49.334 1 75.31 202 TRP B CA 1
ATOM 3667 C C . TRP B 1 202 ? -3.441 54.45 47.819 1 71.36 202 TRP B C 1
ATOM 3668 O O . TRP B 1 202 ? -3.183 53.352 47.353 1 71.92 202 TRP B O 1
ATOM 3679 N N . TRP B 1 203 ? -3.571 55.544 47.053 1 67.3 203 TRP B N 1
ATOM 3680 C CA . TRP B 1 203 ? -3.462 55.554 45.597 1 64.09 203 TRP B CA 1
ATOM 3681 C C . TRP B 1 203 ? -2.046 55.728 45.073 1 60.59 203 TRP B C 1
ATOM 3682 O O . TRP B 1 203 ? -1.884 56.052 43.899 1 60.24 203 TRP B O 1
ATOM 3693 N N . LYS B 1 204 ? -1.022 55.511 45.909 1 57.54 204 LYS B N 1
ATOM 3694 C CA . LYS B 1 204 ? 0.382 55.64 45.498 1 54.56 204 LYS B CA 1
ATOM 3695 C C . LYS B 1 204 ? 0.698 54.88 44.175 1 53.17 204 LYS B C 1
ATOM 3696 O O . LYS B 1 204 ? 1.286 55.474 43.282 1 53.44 204 LYS B O 1
ATOM 3702 N N . LYS B 1 205 ? 0.246 53.604 44.035 1 51.5 205 LYS B N 1
ATOM 3703 C CA . LYS B 1 205 ? 0.449 52.746 42.855 1 50.68 205 LYS B CA 1
ATOM 3704 C C . LYS B 1 205 ? -0.236 53.291 41.603 1 49.84 205 LYS B C 1
ATOM 3705 O O . LYS B 1 205 ? 0.238 53.046 40.493 1 48.78 205 LYS B O 1
ATOM 3711 N N . TYR B 1 206 ? -1.342 54.036 41.775 1 49.85 206 TYR B N 1
ATOM 3712 C CA . TYR B 1 206 ? -2.036 54.679 40.653 1 49.82 206 TYR B CA 1
ATOM 3713 C C . TYR B 1 206 ? -1.223 55.851 40.105 1 47.98 206 TYR B C 1
ATOM 3714 O O . TYR B 1 206 ? -1.328 56.164 38.917 1 47.93 206 TYR B O 1
ATOM 3723 N N . LEU B 1 207 ? -0.409 56.498 40.956 1 46.14 207 LEU B N 1
ATOM 3724 C CA . LEU B 1 207 ? 0.47 57.577 40.521 1 44.55 207 LEU B CA 1
ATOM 3725 C C . LEU B 1 207 ? 1.626 56.955 39.747 1 43.04 207 LEU B C 1
ATOM 3726 O O . LEU B 1 207 ? 1.929 57.427 38.665 1 43.83 207 LEU B O 1
ATOM 3731 N N . THR B 1 208 ? 2.218 55.855 40.242 1 40.99 208 THR B N 1
ATOM 3732 C CA . THR B 1 208 ? 3.307 55.193 39.512 1 39.99 208 THR B CA 1
ATOM 3733 C C . THR B 1 208 ? 2.784 54.685 38.144 1 39.11 208 THR B C 1
ATOM 3734 O O . THR B 1 208 ? 3.472 54.864 37.145 1 39.07 208 THR B O 1
ATOM 3738 N N . SER B 1 209 ? 1.537 54.157 38.086 1 38.37 209 SER B N 1
ATOM 3739 C CA . SER B 1 209 ? 0.922 53.714 36.836 1 38.45 209 SER B CA 1
ATOM 3740 C C . SER B 1 209 ? 0.787 54.878 35.858 1 38.2 209 SER B C 1
ATOM 3741 O O . SER B 1 209 ? 0.985 54.686 34.658 1 38.59 209 SER B O 1
ATOM 3744 N N . LEU B 1 210 ? 0.416 56.064 36.369 1 36.68 210 LEU B N 1
ATOM 3745 C CA . LEU B 1 210 ? 0.255 57.265 35.565 1 36.13 210 LEU B CA 1
ATOM 3746 C C . LEU B 1 210 ? 1.607 57.648 34.948 1 36.3 210 LEU B C 1
ATOM 3747 O O . LEU B 1 210 ? 1.664 57.981 33.76 1 36.7 210 LEU B O 1
ATOM 3752 N N . GLN B 1 211 ? 2.697 57.56 35.741 1 35.38 211 GLN B N 1
ATOM 3753 C CA . GLN B 1 211 ? 4.047 57.844 35.268 1 34.92 211 GLN B CA 1
ATOM 3754 C C . GLN B 1 211 ? 4.459 56.837 34.184 1 35.19 211 GLN B C 1
ATOM 3755 O O . GLN B 1 211 ? 4.953 57.248 33.144 1 35.82 211 GLN B O 1
ATOM 3761 N N . LEU B 1 212 ? 4.167 55.551 34.371 1 34.37 212 LEU B N 1
ATOM 3762 C CA . LEU B 1 212 ? 4.477 54.543 33.359 1 33.77 212 LEU B CA 1
ATOM 3763 C C . LEU B 1 212 ? 3.702 54.798 32.051 1 32.97 212 LEU B C 1
ATOM 3764 O O . LEU B 1 212 ? 4.279 54.702 30.971 1 32.26 212 LEU B O 1
ATOM 3769 N N . VAL B 1 213 ? 2.39 55.083 32.159 1 32.82 213 VAL B N 1
ATOM 3770 C CA . VAL B 1 213 ? 1.513 55.34 31.02 1 33.36 213 VAL B CA 1
ATOM 3771 C C . VAL B 1 213 ? 2.015 56.612 30.28 1 33.2 213 VAL B C 1
ATOM 3772 O O . VAL B 1 213 ? 2.019 56.629 29.049 1 33.19 213 VAL B O 1
ATOM 3776 N N . GLN B 1 214 ? 2.538 57.602 31.022 1 32.75 214 GLN B N 1
ATOM 3777 C CA . GLN B 1 214 ? 3.142 58.809 30.459 1 33 214 GLN B CA 1
ATOM 3778 C C . GLN B 1 214 ? 4.316 58.448 29.505 1 32.52 214 GLN B C 1
ATOM 3779 O O . GLN B 1 214 ? 4.348 58.958 28.393 1 32.08 214 GLN B O 1
ATOM 3785 N N . PHE B 1 215 ? 5.259 57.563 29.932 1 31.94 215 PHE B N 1
ATOM 3786 C CA . PHE B 1 215 ? 6.391 57.169 29.083 1 32.57 215 PHE B CA 1
ATOM 3787 C C . PHE B 1 215 ? 5.901 56.417 27.844 1 31.2 215 PHE B C 1
ATOM 3788 O O . PHE B 1 215 ? 6.387 56.683 26.744 1 31.3 215 PHE B O 1
ATOM 3796 N N . VAL B 1 216 ? 4.886 55.568 28.003 1 30.11 216 VAL B N 1
ATOM 3797 C CA . VAL B 1 216 ? 4.311 54.845 26.865 1 31 216 VAL B CA 1
ATOM 3798 C C . VAL B 1 216 ? 3.719 55.843 25.831 1 31.51 216 VAL B C 1
ATOM 3799 O O . VAL B 1 216 ? 4.043 55.738 24.65 1 32.11 216 VAL B O 1
ATOM 3803 N N . ILE B 1 217 ? 2.906 56.812 26.277 1 30.67 217 ILE B N 1
ATOM 3804 C CA . ILE B 1 217 ? 2.285 57.779 25.384 1 30.96 217 ILE B CA 1
ATOM 3805 C C . ILE B 1 217 ? 3.35 58.649 24.689 1 29.69 217 ILE B C 1
ATOM 3806 O O . ILE B 1 217 ? 3.217 58.925 23.495 1 29.44 217 ILE B O 1
ATOM 3811 N N . VAL B 1 218 ? 4.419 59.034 25.416 1 28.44 218 VAL B N 1
ATOM 3812 C CA . VAL B 1 218 ? 5.521 59.834 24.867 1 27.55 218 VAL B CA 1
ATOM 3813 C C . VAL B 1 218 ? 6.23 59.047 23.75 1 28.03 218 VAL B C 1
ATOM 3814 O O . VAL B 1 218 ? 6.534 59.624 22.695 1 28.63 218 VAL B O 1
ATOM 3818 N N . ALA B 1 219 ? 6.473 57.741 23.977 1 26.85 219 ALA B N 1
ATOM 3819 C CA . ALA B 1 219 ? 7.106 56.879 22.994 1 27.08 219 ALA B CA 1
ATOM 3820 C C . ALA B 1 219 ? 6.205 56.705 21.773 1 27.49 219 ALA B C 1
ATOM 3821 O O . ALA B 1 219 ? 6.708 56.738 20.665 1 29.01 219 ALA B O 1
ATOM 3823 N N . ILE B 1 220 ? 4.894 56.479 21.965 1 26.71 220 ILE B N 1
ATOM 3824 C CA . ILE B 1 220 ? 3.973 56.299 20.854 1 27.59 220 ILE B CA 1
ATOM 3825 C C . ILE B 1 220 ? 3.891 57.603 20.011 1 26.7 220 ILE B C 1
ATOM 3826 O O . ILE B 1 220 ? 3.914 57.534 18.785 1 26.59 220 ILE B O 1
ATOM 3831 N N . HIS B 1 221 ? 3.835 58.777 20.675 1 25.49 221 HIS B N 1
ATOM 3832 C CA . HIS B 1 221 ? 3.784 60.045 19.968 1 24.21 221 HIS B CA 1
ATOM 3833 C C . HIS B 1 221 ? 5.07 60.283 19.162 1 25.33 221 HIS B C 1
ATOM 3834 O O . HIS B 1 221 ? 4.985 60.616 17.986 1 26.46 221 HIS B O 1
ATOM 3841 N N . ILE B 1 222 ? 6.254 60.165 19.789 1 25.53 222 ILE B N 1
ATOM 3842 C CA . ILE B 1 222 ? 7.518 60.429 19.096 1 26.29 222 ILE B CA 1
ATOM 3843 C C . ILE B 1 222 ? 7.805 59.398 18.011 1 29.24 222 ILE B C 1
ATOM 3844 O O . ILE B 1 222 ? 8.496 59.74 17.051 1 29.68 222 ILE B O 1
ATOM 3849 N N . SER B 1 223 ? 7.261 58.144 18.133 1 30.44 223 SER B N 1
ATOM 3850 C CA . SER B 1 223 ? 7.49 57.125 17.108 1 31.47 223 SER B CA 1
ATOM 3851 C C . SER B 1 223 ? 6.904 57.554 15.742 1 31.82 223 SER B C 1
ATOM 3852 O O . SER B 1 223 ? 7.38 57.089 14.708 1 32.21 223 SER B O 1
ATOM 3855 N N . GLN B 1 224 ? 5.899 58.443 15.723 1 31.9 224 GLN B N 1
ATOM 3856 C CA . GLN B 1 224 ? 5.308 58.918 14.461 1 32.46 224 GLN B CA 1
ATOM 3857 C C . GLN B 1 224 ? 6.346 59.552 13.543 1 33.55 224 GLN B C 1
ATOM 3858 O O . GLN B 1 224 ? 6.244 59.408 12.314 1 35.29 224 GLN B O 1
ATOM 3864 N N . PHE B 1 225 ? 7.346 60.239 14.137 1 31.85 225 PHE B N 1
ATOM 3865 C CA . PHE B 1 225 ? 8.426 60.898 13.416 1 31.41 225 PHE B CA 1
ATOM 3866 C C . PHE B 1 225 ? 9.118 59.968 12.405 1 30.85 225 PHE B C 1
ATOM 3867 O O . PHE B 1 225 ? 9.381 60.387 11.273 1 30.55 225 PHE B O 1
ATOM 3875 N N . PHE B 1 226 ? 9.427 58.724 12.82 1 29.74 226 PHE B N 1
ATOM 3876 C CA . PHE B 1 226 ? 10.117 57.766 11.97 1 30.28 226 PHE B CA 1
ATOM 3877 C C . PHE B 1 226 ? 9.305 57.377 10.731 1 30.79 226 PHE B C 1
ATOM 3878 O O . PHE B 1 226 ? 9.89 56.934 9.741 1 30.53 226 PHE B O 1
ATOM 3886 N N . PHE B 1 227 ? 7.965 57.514 10.77 1 31.94 227 PHE B N 1
ATOM 3887 C CA . PHE B 1 227 ? 7.112 57.08 9.647 1 33.07 227 PHE B CA 1
ATOM 3888 C C . PHE B 1 227 ? 6.569 58.228 8.786 1 35.08 227 PHE B C 1
ATOM 3889 O O . PHE B 1 227 ? 6.067 57.96 7.683 1 35.95 227 PHE B O 1
ATOM 3897 N N . MET B 1 228 ? 6.597 59.471 9.294 1 35.18 228 MET B N 1
ATOM 3898 C CA . MET B 1 228 ? 6.011 60.581 8.542 1 37.34 228 MET B CA 1
ATOM 3899 C C . MET B 1 228 ? 6.878 61.078 7.384 1 38.91 228 MET B C 1
ATOM 3900 O O . MET B 1 228 ? 7.906 61.72 7.613 1 39.24 228 MET B O 1
ATOM 3905 N N . GLU B 1 229 ? 6.435 60.835 6.15 1 39.87 229 GLU B N 1
ATOM 3906 C CA . GLU B 1 229 ? 7.125 61.383 4.976 1 42.08 229 GLU B CA 1
ATOM 3907 C C . GLU B 1 229 ? 6.867 62.894 4.895 1 43.49 229 GLU B C 1
ATOM 3908 O O . GLU B 1 229 ? 5.845 63.386 5.396 1 44.88 229 GLU B O 1
ATOM 3914 N N . ASP B 1 230 ? 7.838 63.637 4.376 1 42.68 230 ASP B N 1
ATOM 3915 C CA . ASP B 1 230 ? 7.739 65.087 4.227 1 43.06 230 ASP B CA 1
ATOM 3916 C C . ASP B 1 230 ? 7.577 65.838 5.556 1 43.24 230 ASP B C 1
ATOM 3917 O O . ASP B 1 230 ? 7.136 66.978 5.536 1 43.94 230 ASP B O 1
ATOM 3919 N N . CYS B 1 231 ? 7.925 65.223 6.705 1 42.53 231 CYS B N 1
ATOM 3920 C CA . CYS B 1 231 ? 7.862 65.942 7.977 1 41.49 231 CYS B CA 1
ATOM 3921 C C . CYS B 1 231 ? 9.098 66.832 8.01 1 40.38 231 CYS B C 1
ATOM 3922 O O . CYS B 1 231 ? 10.218 66.358 7.786 1 41.18 231 CYS B O 1
ATOM 3925 N N . LYS B 1 232 ? 8.899 68.124 8.207 1 38.65 232 LYS B N 1
ATOM 3926 C CA . LYS B 1 232 ? 9.986 69.07 8.166 1 37.29 232 LYS B CA 1
ATOM 3927 C C . LYS B 1 232 ? 10.473 69.47 9.541 1 35.62 232 LYS B C 1
ATOM 3928 O O . LYS B 1 232 ? 11.048 70.537 9.691 1 36.09 232 LYS B O 1
ATOM 3932 N N . TYR B 1 233 ? 10.318 68.609 10.551 1 33.63 233 TYR B N 1
ATOM 3933 C CA . TYR B 1 233 ? 10.837 68.855 11.898 1 32.15 233 TYR B CA 1
ATOM 3934 C C . TYR B 1 233 ? 12.364 68.966 11.777 1 32.37 233 TYR B C 1
ATOM 3935 O O . TYR B 1 233 ? 13.004 68.14 11.129 1 32.29 233 TYR B O 1
ATOM 3944 N N . GLN B 1 234 ? 12.895 70.085 12.219 1 32.34 234 GLN B N 1
ATOM 3945 C CA . GLN B 1 234 ? 14.236 70.539 11.912 1 32.31 234 GLN B CA 1
ATOM 3946 C C . GLN B 1 234 ? 15.369 69.83 12.63 1 32.98 234 GLN B C 1
ATOM 3947 O O . GLN B 1 234 ? 16.507 69.967 12.185 1 33.71 234 GLN B O 1
ATOM 3953 N N . PHE B 1 235 ? 15.104 69.102 13.712 1 32.99 235 PHE B N 1
ATOM 3954 C CA . PHE B 1 235 ? 16.174 68.416 14.438 1 32.88 235 PHE B CA 1
ATOM 3955 C C . PHE B 1 235 ? 15.811 66.945 14.717 1 32.88 235 PHE B C 1
ATOM 3956 O O . PHE B 1 235 ? 15.538 66.592 15.858 1 33.28 235 PHE B O 1
ATOM 3964 N N . PRO B 1 236 ? 15.896 66.078 13.688 1 32.38 236 PRO B N 1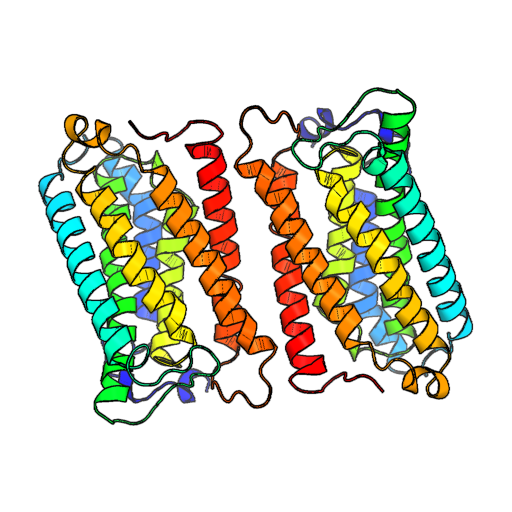
ATOM 3965 C CA . PRO B 1 236 ? 15.557 64.652 13.871 1 31.55 236 PRO B CA 1
ATOM 3966 C C . PRO B 1 236 ? 16.242 63.944 15.035 1 31.99 236 PRO B C 1
ATOM 3967 O O . PRO B 1 236 ? 15.663 63.011 15.57 1 33.06 236 PRO B O 1
ATOM 3971 N N . VAL B 1 237 ? 17.452 64.342 15.425 1 31.58 237 VAL B N 1
ATOM 3972 C CA . VAL B 1 237 ? 18.189 63.725 16.527 1 32.02 237 VAL B CA 1
ATOM 3973 C C . VAL B 1 237 ? 17.352 63.74 17.838 1 32.2 237 VAL B C 1
ATOM 3974 O O . VAL B 1 237 ? 17.489 62.812 18.637 1 31.84 237 VAL B O 1
ATOM 3978 N N . PHE B 1 238 ? 16.467 64.76 18.036 1 31.35 238 PHE B N 1
ATOM 3979 C CA . PHE B 1 238 ? 15.655 64.828 19.245 1 31.66 238 PHE B CA 1
ATOM 3980 C C . PHE B 1 238 ? 14.583 63.745 19.264 1 31.96 238 PHE B C 1
ATOM 3981 O O . PHE B 1 238 ? 14.228 63.309 20.347 1 33.76 238 PHE B O 1
ATOM 3989 N N . ALA B 1 239 ? 14.112 63.253 18.11 1 31.03 239 ALA B N 1
ATOM 3990 C CA . ALA B 1 239 ? 13.161 62.13 18.088 1 30.7 239 ALA B CA 1
ATOM 3991 C C . ALA B 1 239 ? 13.819 60.877 18.692 1 29.7 239 ALA B C 1
ATOM 3992 O O . ALA B 1 239 ? 13.191 60.134 19.446 1 28.77 239 ALA B O 1
ATOM 3994 N N . CYS B 1 240 ? 15.109 60.661 18.379 1 30.14 240 CYS B N 1
ATOM 3995 C CA . CYS B 1 240 ? 15.858 59.523 18.909 1 31.2 240 CYS B CA 1
ATOM 3996 C C . CYS B 1 240 ? 16.149 59.684 20.382 1 29.91 240 CYS B C 1
ATOM 3997 O O . CYS B 1 240 ? 16.099 58.697 21.1 1 30.86 240 CYS B O 1
ATOM 4000 N N . ILE B 1 241 ? 16.458 60.909 20.833 1 27.71 241 ILE B N 1
ATOM 4001 C CA . ILE B 1 241 ? 16.726 61.141 22.232 1 26.49 241 ILE B CA 1
ATOM 4002 C C . ILE B 1 241 ? 15.441 60.936 23.048 1 24.54 241 ILE B C 1
ATOM 4003 O O . ILE B 1 241 ? 15.465 60.183 24.005 1 24.92 241 ILE B O 1
ATOM 4008 N N . ILE B 1 242 ? 14.321 61.559 22.662 1 22.59 242 ILE B N 1
ATOM 4009 C CA . ILE B 1 242 ? 13.052 61.395 23.385 1 21.77 242 ILE B CA 1
ATOM 4010 C C . ILE B 1 242 ? 12.595 59.92 23.455 1 24.14 242 ILE B C 1
ATOM 4011 O O . ILE B 1 242 ? 12.179 59.445 24.53 1 25.17 242 ILE B O 1
ATOM 4016 N N . MET B 1 243 ? 12.713 59.192 22.334 1 23.68 243 MET B N 1
ATOM 4017 C CA . MET B 1 243 ? 12.322 57.783 22.346 1 25.25 243 MET B CA 1
ATOM 4018 C C . MET B 1 243 ? 13.235 56.969 23.246 1 24.91 243 MET B C 1
ATOM 4019 O O . MET B 1 243 ? 12.723 56.182 24.032 1 26 243 MET B O 1
ATOM 4024 N N . SER B 1 244 ? 14.573 57.136 23.145 1 23.89 244 SER B N 1
ATOM 4025 C CA A SER B 1 244 ? 15.488 56.363 23.984 0.5 23.54 244 SER B CA 1
ATOM 4026 C CA B SER B 1 244 ? 15.51 56.387 23.987 0.5 23.88 244 SER B CA 1
ATOM 4027 C C . SER B 1 244 ? 15.311 56.705 25.452 1 24.16 244 SER B C 1
ATOM 4028 O O . SER B 1 244 ? 15.36 55.803 26.272 1 25.04 244 SER B O 1
ATOM 4033 N N . TYR B 1 245 ? 15.106 58.008 25.798 1 24.44 245 TYR B N 1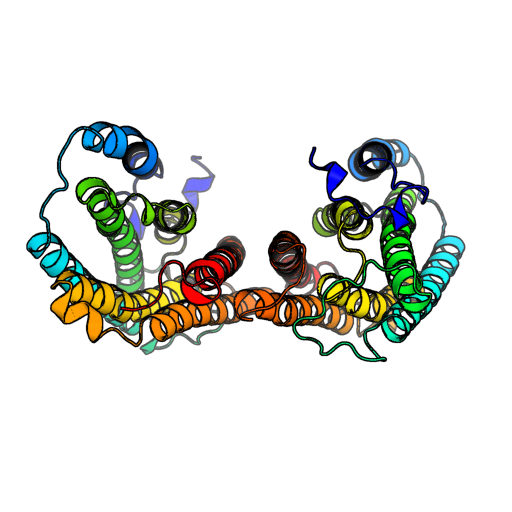
ATOM 4034 C CA . TYR B 1 245 ? 14.931 58.39 27.202 1 25.13 245 TYR B CA 1
ATOM 4035 C C . TYR B 1 245 ? 13.636 57.823 27.745 1 26.27 245 TYR B C 1
ATOM 4036 O O . TYR B 1 245 ? 13.63 57.32 28.858 1 26.24 245 TYR B O 1
ATOM 4045 N N . SER B 1 246 ? 12.542 57.877 26.961 1 27.36 246 SER B N 1
ATOM 4046 C CA . SER B 1 246 ? 11.263 57.331 27.411 1 28.86 246 SER B CA 1
ATOM 4047 C C . SER B 1 246 ? 11.356 55.811 27.622 1 28.78 246 SER B C 1
ATOM 4048 O O . SER B 1 246 ? 10.733 55.31 28.542 1 28.65 246 SER B O 1
ATOM 4051 N N . PHE B 1 247 ? 12.208 55.105 26.868 1 29.51 247 PHE B N 1
ATOM 4052 C CA . PHE B 1 247 ? 12.469 53.656 27.068 1 30.75 247 PHE B CA 1
ATOM 4053 C C . PHE B 1 247 ? 13.334 53.439 28.318 1 30.66 247 PHE B C 1
ATOM 4054 O O . PHE B 1 247 ? 13.084 52.506 29.083 1 30.15 247 PHE B O 1
ATOM 4062 N N . MET B 1 248 ? 14.363 54.285 28.519 1 31.16 248 MET B N 1
ATOM 4063 C CA . MET B 1 248 ? 15.21 54.185 29.705 1 33.1 248 MET B CA 1
ATOM 4064 C C . MET B 1 248 ? 14.397 54.389 30.986 1 32.76 248 MET B C 1
ATOM 4065 O O . MET B 1 248 ? 14.592 53.665 31.944 1 32.6 248 MET B O 1
ATOM 4070 N N . PHE B 1 249 ? 13.499 55.383 31.004 1 32.79 249 PHE B N 1
ATOM 4071 C CA . PHE B 1 249 ? 12.691 55.655 32.188 1 32.7 249 PHE B CA 1
ATOM 4072 C C . PHE B 1 249 ? 11.62 54.605 32.378 1 32.95 249 PHE B C 1
ATOM 4073 O O . PHE B 1 249 ? 11.303 54.288 33.5 1 33.17 249 PHE B O 1
ATOM 4081 N N . LEU B 1 250 ? 11.061 54.066 31.305 1 34.11 250 LEU B N 1
ATOM 4082 C CA . LEU B 1 250 ? 10.062 53.003 31.399 1 36.29 250 LEU B CA 1
ATOM 4083 C C . LEU B 1 250 ? 10.672 51.768 32.085 1 35.91 250 LEU B C 1
ATOM 4084 O O . LEU B 1 250 ? 10.074 51.232 33 1 35.53 250 LEU B O 1
ATOM 4089 N N . LEU B 1 251 ? 11.931 51.452 31.775 1 36.35 251 LEU B N 1
ATOM 4090 C CA . LEU B 1 251 ? 12.667 50.341 32.358 1 37.8 251 LEU B CA 1
ATOM 4091 C C . LEU B 1 251 ? 13.023 50.609 33.817 1 37.39 251 LEU B C 1
ATOM 4092 O O . LEU B 1 251 ? 12.869 49.716 34.675 1 37.76 251 LEU B O 1
ATOM 4097 N N . LEU B 1 252 ? 13.49 51.842 34.119 1 36.12 252 LEU B N 1
ATOM 4098 C CA . LEU B 1 252 ? 13.822 52.22 35.478 1 34.87 252 LEU B CA 1
ATOM 4099 C C . LEU B 1 252 ? 12.559 52.221 36.345 1 34.69 252 LEU B C 1
ATOM 4100 O O . LEU B 1 252 ? 12.598 51.711 37.458 1 34.86 252 LEU B O 1
ATOM 4105 N N . PHE B 1 253 ? 11.427 52.757 35.835 1 34.21 253 PHE B N 1
ATOM 4106 C CA . PHE B 1 253 ? 10.183 52.78 36.623 1 34.51 253 PHE B CA 1
ATOM 4107 C C . PHE B 1 253 ? 9.56 51.374 36.764 1 34.76 253 PHE B C 1
ATOM 4108 O O . PHE B 1 253 ? 8.902 51.119 37.77 1 35.06 253 PHE B O 1
ATOM 4116 N N . LEU B 1 254 ? 9.773 50.48 35.797 1 34.82 254 LEU B N 1
ATOM 4117 C CA . LEU B 1 254 ? 9.286 49.102 35.939 1 36.22 254 LEU B CA 1
ATOM 4118 C C . LEU B 1 254 ? 10.131 48.405 37.014 1 37.31 254 LEU B C 1
ATOM 4119 O O . LEU B 1 254 ? 9.571 47.683 37.836 1 37.04 254 LEU B O 1
ATOM 4124 N N . HIS B 1 255 ? 11.46 48.671 37.069 1 37.69 255 HIS B N 1
ATOM 4125 C CA . HIS B 1 255 ? 12.292 48.1 38.128 1 38.11 255 HIS B CA 1
ATOM 4126 C C . HIS B 1 255 ? 11.833 48.679 39.491 1 38.39 255 HIS B C 1
ATOM 4127 O O . HIS B 1 255 ? 11.747 47.943 40.467 1 38.26 255 HIS B O 1
ATOM 4134 N N . PHE B 1 256 ? 11.484 49.98 39.532 1 37.64 256 PHE B N 1
ATOM 4135 C CA . PHE B 1 256 ? 10.952 50.602 40.737 1 38.42 256 PHE B CA 1
ATOM 4136 C C . PHE B 1 256 ? 9.661 49.914 41.163 1 39.16 256 PHE B C 1
ATOM 4137 O O . PHE B 1 256 ? 9.549 49.541 42.318 1 39.18 256 PHE B O 1
ATOM 4145 N N . TRP B 1 257 ? 8.688 49.725 40.238 1 39.77 257 TRP B N 1
ATOM 4146 C CA . TRP B 1 257 ? 7.422 49.044 40.546 1 40.45 257 TRP B CA 1
ATOM 4147 C C . TRP B 1 257 ? 7.682 47.672 41.144 1 41.61 257 TRP B C 1
ATOM 4148 O O . TRP B 1 257 ? 7.068 47.299 42.135 1 41.96 257 TRP B O 1
ATOM 4159 N N . TYR B 1 258 ? 8.615 46.939 40.545 1 42.35 258 TYR B N 1
ATOM 4160 C CA . TYR B 1 258 ? 8.976 45.612 40.964 1 43.22 258 TYR B CA 1
ATOM 4161 C C . TYR B 1 258 ? 9.475 45.577 42.414 1 45.25 258 TYR B C 1
ATOM 4162 O O . TYR B 1 258 ? 8.982 44.738 43.178 1 45.03 258 TYR B O 1
ATOM 4171 N N . ARG B 1 259 ? 10.434 46.454 42.805 1 46.68 259 ARG B N 1
ATOM 4172 C CA . ARG B 1 259 ? 10.935 46.338 44.168 1 48.56 259 ARG B CA 1
ATOM 4173 C C . ARG B 1 259 ? 10.056 47.062 45.171 1 48.72 259 ARG B C 1
ATOM 4174 O O . ARG B 1 259 ? 9.902 46.544 46.264 1 49.61 259 ARG B O 1
ATOM 4182 N N . ALA B 1 260 ? 9.409 48.153 44.799 1 47.84 260 ALA B N 1
ATOM 4183 C CA . ALA B 1 260 ? 8.555 48.894 45.724 1 47.88 260 ALA B CA 1
ATOM 4184 C C . ALA B 1 260 ? 7.197 48.215 45.983 1 48.04 260 ALA B C 1
ATOM 4185 O O . ALA B 1 260 ? 6.688 48.31 47.104 1 48.44 260 ALA B O 1
ATOM 4187 N N . TYR B 1 261 ? 6.596 47.557 44.972 1 47.69 261 TYR B N 1
ATOM 4188 C CA . TYR B 1 261 ? 5.25 47.001 45.137 1 47.56 261 TYR B CA 1
ATOM 4189 C C . TYR B 1 261 ? 5.219 45.497 45.036 1 48.39 261 TYR B C 1
ATOM 4190 O O . TYR B 1 261 ? 4.718 44.853 45.964 1 48.53 261 TYR B O 1
ATOM 4199 N N . THR B 1 262 ? 5.786 44.916 43.963 1 48.65 262 THR B N 1
ATOM 4200 C CA . THR B 1 262 ? 5.783 43.467 43.775 1 49.26 262 THR B CA 1
ATOM 4201 C C . THR B 1 262 ? 6.574 42.793 44.901 1 51.77 262 THR B C 1
ATOM 4202 O O . THR B 1 262 ? 6.121 41.78 45.436 1 52.21 262 THR B O 1
ATOM 4206 N N . LYS B 1 263 ? 7.709 43.385 45.322 1 53.25 263 LYS B N 1
ATOM 4207 C CA . LYS B 1 263 ? 8.472 42.827 46.454 1 54.65 263 LYS B CA 1
ATOM 4208 C C . LYS B 1 263 ? 8.196 43.576 47.785 1 56.08 263 LYS B C 1
ATOM 4209 O O . LYS B 1 263 ? 8.767 43.216 48.804 1 57.45 263 LYS B O 1
ATOM 4215 N N . GLY B 1 264 ? 7.32 44.579 47.763 1 55.88 264 GLY B N 1
ATOM 4216 C CA . GLY B 1 264 ? 6.855 45.331 48.92 1 56.46 264 GLY B CA 1
ATOM 4217 C C . GLY B 1 264 ? 7.854 46.158 49.697 1 56.78 264 GLY B C 1
ATOM 4218 O O . GLY B 1 264 ? 7.684 46.321 50.906 1 57.44 264 GLY B O 1
ATOM 4219 N N . GLN B 1 265 ? 8.864 46.728 49.03 1 56.51 265 GLN B N 1
ATOM 4220 C CA . GLN B 1 265 ? 9.864 47.53 49.735 1 57.15 265 GLN B CA 1
ATOM 4221 C C . GLN B 1 265 ? 9.379 48.939 50.06 1 56.45 265 GLN B C 1
ATOM 4222 O O . GLN B 1 265 ? 9.847 49.512 51.04 1 56.77 265 GLN B O 1
ATOM 4228 N N . ARG B 1 266 ? 8.465 49.501 49.257 1 55.26 266 ARG B N 1
ATOM 4229 C CA . ARG B 1 266 ? 7.96 50.851 49.488 1 54.85 266 ARG B CA 1
ATOM 4230 C C . ARG B 1 266 ? 6.443 50.933 49.214 1 56.75 266 ARG B C 1
ATOM 4231 O O . ARG B 1 266 ? 5.99 51.758 48.43 1 56.58 266 ARG B O 1
ATOM 4239 N N . LEU B 1 267 ? 5.67 50.055 49.846 1 58.86 267 LEU B N 1
ATOM 4240 C CA . LEU B 1 267 ? 4.213 50.011 49.715 1 61.91 267 LEU B CA 1
ATOM 4241 C C . LEU B 1 267 ? 3.561 51.264 50.295 1 65.84 267 LEU B C 1
ATOM 4242 O O . LEU B 1 267 ? 4.118 51.863 51.223 1 66.98 267 LEU B O 1
ATOM 4247 N N . PRO B 1 268 ? 2.349 51.646 49.838 1 67.91 268 PRO B N 1
ATOM 4248 C CA . PRO B 1 268 ? 1.669 52.788 50.473 1 69.96 268 PRO B CA 1
ATOM 4249 C C . PRO B 1 268 ? 1.344 52.491 51.939 1 73.04 268 PRO B C 1
ATOM 4250 O O . PRO B 1 268 ? 1.171 51.335 52.338 1 73.35 268 PRO B O 1
ATOM 4254 N N . LYS B 1 269 ? 1.288 53.542 52.746 1 74.8 269 LYS B N 1
ATOM 4255 C CA . LYS B 1 269 ? 1.048 53.419 54.166 1 77.06 269 LYS B CA 1
ATOM 4256 C C . LYS B 1 269 ? -0.455 53.444 54.474 1 78.92 269 LYS B C 1
ATOM 4257 O O . LYS B 1 269 ? -1.024 52.403 54.82 1 79.64 269 LYS B O 1
#

Foldseek 3Di:
DVLVQWQVLCCPPPCLVDLVVLVVVLVVLLCCLPPVLLVVCVPHAADLCLVVLLVLLVVLLVLLVVLLVLCCQLDVVPPAPLFQWAQDSDPDVSNSSLLVSLVSLLVVLSSCSVVSVNCSRRVVNVVVDCLVSVCSRCVSSVSSVCSTRGSDTLLCPLVSLVSVLSSVVSVLSSQPSVDPVSLLVVQCPVVSLVSLLVSLVVQLVSLVSVVVDPPRPHPDNVSSVVSNVVSVVSNVVSVVVCCCCPVVPPPHGD/DVVVLVQWQPLCCPPPCQVDLVVLVVVLVVLLCCLPPVLLVVCVPHAADLCLVVLLVLLVVLLVLLVVLLVLCCQLDVVPPAPLFQWAQDSDPDPSNSSLLVSLVSLLVVLSSCSVVSVNCSRRVVNVVVDCLVSVCSSCVSSVSSCCSTRGSDTLLCPLVSLVSVLSSVVSVLSSQPSVDPVSQLVVQCPVVSLVSVLVSLVVQLVSLVSVVVDPPRPHPDNVSSVVSNVVSVVSNVVSVVVCCVCPVVPPPHGD

Nearest PDB structures (foldseek):
  6y7f-assembly1_A  TM=1.004E+00  e=1.555E-36  Homo sapiens
  7f6v-assembly1_B  TM=5.522E-01  e=2.294E+00  Homo sapiens
  6y7f-assembly1_A  TM=1.003E+00  e=5.247E-36  Homo sapiens
  7f6v-assembly1_B  TM=5.372E-01  e=9.673E-01  Homo sapiens

InterPro domains:
  IPR002076 ELO family [PF01151] (30-266)
  IPR002076 ELO family [PTHR11157] (24-263)
  IPR030457 ELO family, conserved site [PS01188] (143-151)
  IPR033670 Elongation of very long chain fatty acids protein 7 [MF_03207] (1-281)